Protein AF-N4UZS1-F1 (afdb_monomer)

Structure (mmCIF, N/CA/C/O backbone):
data_AF-N4UZS1-F1
#
_entry.id   AF-N4UZS1-F1
#
loop_
_atom_site.group_PDB
_atom_site.id
_atom_site.type_symbol
_atom_site.label_atom_id
_atom_site.label_alt_id
_atom_site.label_comp_id
_atom_site.label_asym_id
_atom_site.label_entity_id
_atom_site.label_seq_id
_atom_site.pdbx_PDB_ins_code
_atom_site.Cartn_x
_atom_site.Cartn_y
_atom_site.Cartn_z
_atom_site.occupancy
_atom_site.B_iso_or_equiv
_atom_site.auth_seq_id
_atom_site.auth_comp_id
_atom_site.auth_asym_id
_atom_site.auth_atom_id
_atom_site.pdbx_PDB_model_num
ATOM 1 N N . MET A 1 1 ? -5.461 -32.559 -4.040 1.00 47.78 1 MET A N 1
ATOM 2 C CA . MET A 1 1 ? -4.248 -31.899 -3.518 1.00 47.78 1 MET A CA 1
ATOM 3 C C . MET A 1 1 ? -3.772 -30.890 -4.548 1.00 47.78 1 MET A C 1
ATOM 5 O O . MET A 1 1 ? -3.329 -31.310 -5.609 1.00 47.78 1 MET A O 1
ATOM 9 N N . ALA A 1 2 ? -3.902 -29.588 -4.287 1.00 56.50 2 ALA A N 1
ATOM 10 C CA . ALA A 1 2 ? -3.114 -28.607 -5.026 1.00 56.50 2 ALA A CA 1
ATOM 11 C C . ALA A 1 2 ? -1.696 -28.663 -4.437 1.00 56.50 2 ALA A C 1
ATOM 13 O O . ALA A 1 2 ? -1.490 -28.283 -3.291 1.00 56.50 2 ALA A O 1
ATOM 14 N N . LEU A 1 3 ? -0.744 -29.249 -5.169 1.00 80.06 3 LEU A N 1
ATOM 15 C CA . LEU A 1 3 ? 0.647 -29.386 -4.705 1.00 80.06 3 LEU A CA 1
ATOM 16 C C . LEU A 1 3 ? 1.390 -28.040 -4.688 1.00 80.06 3 LEU A C 1
ATOM 18 O O . LEU A 1 3 ? 2.421 -27.909 -4.035 1.00 80.06 3 LEU A O 1
ATOM 22 N N . VAL A 1 4 ? 0.871 -27.041 -5.401 1.00 91.12 4 VAL A N 1
ATOM 23 C CA . VAL A 1 4 ? 1.486 -25.721 -5.538 1.00 91.12 4 VAL A CA 1
ATOM 24 C C . VAL A 1 4 ? 0.779 -24.744 -4.608 1.00 91.12 4 VAL A C 1
ATOM 26 O O . VAL A 1 4 ? -0.390 -24.443 -4.821 1.00 91.12 4 VAL A O 1
ATOM 29 N N . LYS A 1 5 ? 1.498 -24.239 -3.601 1.00 92.56 5 LYS A N 1
ATOM 30 C CA . LYS A 1 5 ? 1.002 -23.193 -2.687 1.00 92.56 5 LYS A CA 1
ATOM 31 C C . LYS A 1 5 ? 1.444 -21.785 -3.090 1.00 92.56 5 LYS A C 1
ATOM 33 O O . LYS A 1 5 ? 0.756 -20.812 -2.806 1.00 92.56 5 LYS A O 1
ATOM 38 N N . ARG A 1 6 ? 2.598 -21.673 -3.754 1.00 95.75 6 ARG A N 1
ATOM 39 C CA . ARG A 1 6 ? 3.229 -20.398 -4.110 1.00 95.75 6 ARG A CA 1
ATOM 40 C C . ARG A 1 6 ? 3.901 -20.481 -5.474 1.00 95.75 6 ARG A C 1
ATOM 42 O O . ARG A 1 6 ? 4.556 -21.475 -5.779 1.00 95.75 6 ARG A O 1
ATOM 49 N N . ILE A 1 7 ? 3.769 -19.414 -6.253 1.00 96.81 7 ILE A N 1
ATOM 50 C CA . ILE A 1 7 ? 4.484 -19.182 -7.506 1.00 96.81 7 ILE A CA 1
ATOM 51 C C . ILE A 1 7 ? 5.223 -17.850 -7.388 1.00 96.81 7 ILE A C 1
ATOM 53 O O . ILE A 1 7 ? 4.605 -16.793 -7.291 1.00 96.81 7 ILE A O 1
ATOM 57 N N . ASP A 1 8 ? 6.553 -17.907 -7.425 1.00 97.12 8 ASP A N 1
ATOM 58 C CA . ASP A 1 8 ? 7.422 -16.736 -7.528 1.00 97.12 8 ASP A CA 1
ATOM 59 C C . ASP A 1 8 ? 7.838 -16.528 -8.994 1.00 97.12 8 ASP A C 1
ATOM 61 O O . ASP A 1 8 ? 8.765 -17.173 -9.488 1.00 97.12 8 ASP A O 1
ATOM 65 N N . LEU A 1 9 ? 7.167 -15.616 -9.701 1.00 97.12 9 LEU A N 1
ATOM 66 C CA . LEU A 1 9 ? 7.517 -15.247 -11.071 1.00 97.12 9 LEU A CA 1
ATOM 67 C C . LEU A 1 9 ? 8.595 -14.156 -11.067 1.00 97.12 9 LEU A C 1
ATOM 69 O O . LEU A 1 9 ? 8.313 -12.983 -10.816 1.00 97.12 9 LEU A O 1
ATOM 73 N N . ARG A 1 10 ? 9.832 -14.537 -11.395 1.00 96.12 10 ARG A N 1
ATOM 74 C CA . ARG A 1 10 ? 10.926 -13.592 -11.663 1.00 96.12 10 ARG A CA 1
ATOM 75 C C . ARG A 1 10 ? 10.962 -13.261 -13.151 1.00 96.12 10 ARG A C 1
ATOM 77 O O . ARG A 1 10 ? 11.057 -14.168 -13.974 1.00 96.12 10 ARG A O 1
ATOM 84 N N . ILE A 1 11 ? 10.890 -11.978 -13.490 1.00 97.06 11 ILE A N 1
ATOM 85 C CA . ILE A 1 11 ? 10.894 -11.510 -14.881 1.00 97.06 11 ILE A CA 1
ATOM 86 C C . ILE A 1 11 ? 12.189 -10.733 -15.100 1.00 97.06 11 ILE A C 1
ATOM 88 O O . ILE A 1 11 ? 12.343 -9.637 -14.571 1.00 97.06 11 ILE A O 1
ATOM 92 N N . ALA A 1 12 ? 13.119 -11.320 -15.854 1.00 96.75 12 ALA A N 1
ATOM 93 C CA . ALA A 1 12 ? 14.402 -10.699 -16.162 1.00 96.75 12 ALA A CA 1
ATOM 94 C C . ALA A 1 12 ? 14.214 -9.585 -17.202 1.00 96.75 12 ALA A C 1
ATOM 96 O O . ALA A 1 12 ? 13.933 -9.856 -18.372 1.00 96.75 12 ALA A O 1
ATOM 97 N N . LEU A 1 13 ? 14.335 -8.337 -16.758 1.00 96.94 13 LEU A N 1
ATOM 98 C CA . LEU A 1 13 ? 14.306 -7.157 -17.617 1.00 96.94 13 LEU A CA 1
ATOM 99 C C . LEU A 1 13 ? 15.680 -6.912 -18.251 1.00 96.94 13 LEU A C 1
ATOM 101 O O . LEU A 1 13 ? 16.668 -7.554 -17.896 1.00 96.94 13 LEU A O 1
ATOM 105 N N . ARG A 1 14 ? 15.742 -5.988 -19.216 1.00 96.75 14 ARG A N 1
ATOM 106 C CA . ARG A 1 14 ? 16.978 -5.660 -19.931 1.00 96.75 14 ARG A CA 1
ATOM 107 C C . ARG A 1 14 ? 18.076 -5.197 -18.971 1.00 96.75 14 ARG A C 1
ATOM 109 O O . ARG A 1 14 ? 17.866 -4.298 -18.154 1.00 96.75 14 ARG A O 1
ATOM 116 N N . GLU A 1 15 ? 19.250 -5.799 -19.112 1.00 95.56 15 GLU A N 1
ATOM 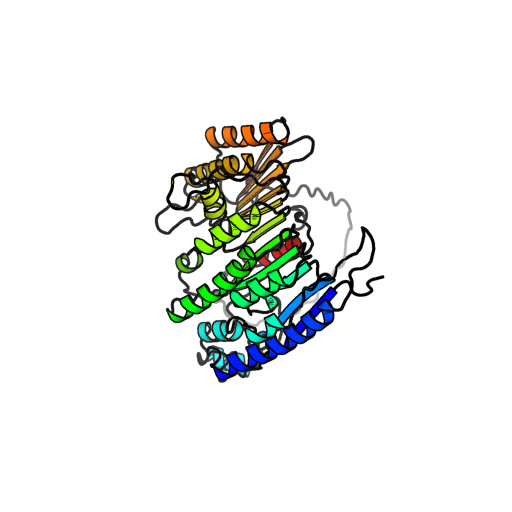117 C CA . GLU A 1 15 ? 20.475 -5.380 -18.430 1.00 95.56 15 GLU A CA 1
ATOM 118 C C . GLU A 1 15 ? 20.992 -4.055 -18.991 1.00 95.56 15 GLU A C 1
ATOM 120 O O . GLU A 1 15 ? 20.722 -3.695 -20.140 1.00 95.56 15 GLU A O 1
ATOM 125 N N . TYR A 1 16 ? 21.742 -3.336 -18.170 1.00 92.50 16 TYR A N 1
ATOM 126 C CA . TYR A 1 16 ? 22.382 -2.080 -18.522 1.00 92.50 16 TYR A CA 1
ATOM 127 C C . TYR A 1 16 ? 23.760 -1.953 -17.883 1.00 92.50 16 TYR A C 1
ATOM 129 O O . TYR A 1 16 ? 24.022 -2.530 -16.824 1.00 92.50 16 TYR A O 1
ATOM 137 N N . ASP A 1 17 ? 24.639 -1.209 -18.549 1.00 89.25 17 ASP A N 1
ATOM 138 C CA . ASP A 1 17 ? 26.003 -0.951 -18.092 1.00 89.25 17 ASP A CA 1
ATOM 139 C C . ASP A 1 17 ? 26.151 0.473 -17.531 1.00 89.25 17 ASP A C 1
ATOM 141 O O . ASP A 1 17 ? 25.222 1.289 -17.547 1.00 89.25 17 ASP A O 1
ATOM 145 N N . CYS A 1 18 ? 27.352 0.801 -17.050 1.00 85.25 18 CYS A N 1
ATOM 146 C CA . CYS A 1 18 ? 27.610 2.104 -16.446 1.00 85.25 18 CYS A CA 1
ATOM 147 C C . CYS A 1 18 ? 27.510 3.290 -17.425 1.00 85.25 18 CYS A C 1
ATOM 149 O O . CYS A 1 18 ? 27.497 4.429 -16.970 1.00 85.25 18 CYS A O 1
ATOM 151 N N . LYS A 1 19 ? 27.424 3.069 -18.746 1.00 87.94 19 LYS A N 1
ATOM 152 C CA . LYS A 1 19 ? 27.310 4.158 -19.738 1.00 87.94 19 LYS A CA 1
ATOM 153 C C . LYS A 1 19 ? 25.902 4.743 -19.806 1.00 87.94 19 LYS A C 1
ATOM 155 O O . LYS A 1 19 ? 25.717 5.843 -20.326 1.00 87.94 19 LYS A O 1
ATOM 160 N N . GLU A 1 20 ? 24.916 3.986 -19.337 1.00 90.88 20 GLU A N 1
ATOM 161 C CA . GLU A 1 20 ? 23.506 4.377 -19.306 1.00 90.88 20 GLU A CA 1
ATOM 162 C C . GLU A 1 20 ? 22.863 4.188 -17.923 1.00 90.88 20 GLU A C 1
ATOM 164 O O . GLU A 1 20 ? 21.660 4.399 -17.773 1.00 90.88 20 GLU A O 1
ATOM 169 N N . CYS A 1 21 ? 23.650 3.809 -16.910 1.00 88.81 21 CYS A N 1
ATOM 170 C CA . CYS A 1 21 ? 23.161 3.547 -15.559 1.00 88.81 21 CYS A CA 1
ATOM 171 C C . CYS A 1 21 ? 22.611 4.778 -14.838 1.00 88.81 21 CYS A C 1
ATOM 173 O O . CYS A 1 21 ? 21.919 4.592 -13.848 1.00 88.81 21 CYS A O 1
ATOM 175 N N . ASP A 1 22 ? 22.890 5.992 -15.323 1.00 87.44 22 ASP A N 1
ATOM 176 C CA . ASP A 1 22 ? 22.340 7.260 -14.837 1.00 87.44 22 ASP A CA 1
ATOM 177 C C . ASP A 1 22 ? 21.372 7.919 -15.823 1.00 87.44 22 ASP A C 1
ATOM 179 O O . ASP A 1 22 ? 21.090 9.116 -15.749 1.00 87.44 22 ASP A O 1
ATOM 183 N N . ARG A 1 23 ? 20.865 7.154 -16.786 1.00 90.12 23 ARG A N 1
ATOM 184 C CA . ARG A 1 23 ? 19.932 7.656 -17.789 1.00 90.12 23 ARG A CA 1
ATOM 185 C C . ARG A 1 23 ? 18.611 6.939 -17.654 1.00 90.12 23 ARG A C 1
ATOM 187 O O . ARG A 1 23 ? 18.562 5.718 -17.514 1.00 90.12 23 ARG A O 1
ATOM 194 N N . LYS A 1 24 ? 17.524 7.697 -17.791 1.00 91.25 24 LYS A N 1
ATOM 195 C CA . LYS A 1 24 ? 16.187 7.123 -17.945 1.00 91.25 24 LYS A CA 1
ATOM 196 C C . LYS A 1 24 ? 16.192 6.076 -19.064 1.00 91.25 24 LYS A C 1
ATOM 198 O O . LYS A 1 24 ? 16.886 6.242 -20.068 1.00 91.25 24 LYS A O 1
ATOM 203 N N . GLU A 1 25 ? 15.412 5.012 -18.883 1.00 94.75 25 GLU A N 1
ATOM 204 C CA . GLU A 1 25 ? 15.200 4.011 -19.929 1.00 94.75 25 GLU A CA 1
ATOM 205 C C . GLU A 1 25 ? 14.782 4.696 -21.238 1.00 94.75 25 GLU A C 1
ATOM 207 O O . GLU A 1 25 ? 13.828 5.477 -21.277 1.00 94.75 25 GLU A O 1
ATOM 212 N N . ASP A 1 26 ? 15.505 4.407 -22.317 1.00 95.12 26 ASP A N 1
ATOM 213 C CA . ASP A 1 26 ? 15.127 4.888 -23.639 1.00 95.12 26 ASP A CA 1
ATOM 214 C C . ASP A 1 26 ? 13.847 4.174 -24.142 1.00 95.12 26 ASP A C 1
ATOM 216 O O . ASP A 1 26 ? 13.494 3.090 -23.656 1.00 95.12 26 ASP A O 1
ATOM 220 N N . PRO A 1 27 ? 13.140 4.727 -25.147 1.00 96.69 27 PRO A N 1
ATOM 221 C CA . PRO A 1 27 ? 11.911 4.124 -25.665 1.00 96.69 27 PRO A CA 1
ATOM 222 C C . PRO A 1 27 ? 12.056 2.679 -26.168 1.00 96.69 27 PRO A C 1
ATOM 224 O O . PRO A 1 27 ? 11.101 1.903 -26.080 1.00 96.69 27 PRO A O 1
ATOM 227 N N . ALA A 1 28 ? 13.223 2.292 -26.694 1.00 97.25 28 ALA A N 1
ATOM 228 C CA . ALA A 1 28 ? 13.458 0.929 -27.162 1.00 97.25 28 ALA A CA 1
ATOM 229 C C . ALA A 1 28 ? 13.588 -0.043 -25.980 1.00 97.25 28 ALA A C 1
ATOM 231 O O . ALA A 1 28 ? 13.037 -1.144 -26.027 1.00 97.25 28 ALA A O 1
ATOM 232 N N . THR A 1 29 ? 14.251 0.378 -24.904 1.00 97.00 29 THR A N 1
ATOM 233 C CA . THR A 1 29 ? 14.364 -0.361 -23.644 1.00 97.00 29 THR A CA 1
ATOM 234 C C . THR A 1 29 ? 13.008 -0.505 -22.955 1.00 97.00 29 THR A C 1
ATOM 236 O O . THR A 1 29 ? 12.649 -1.622 -22.584 1.00 97.00 29 THR A O 1
ATOM 239 N N . ILE A 1 30 ? 12.202 0.561 -22.888 1.00 97.12 30 ILE A N 1
ATOM 240 C CA . ILE A 1 30 ? 10.828 0.503 -22.353 1.00 97.12 30 ILE A CA 1
ATOM 241 C C . ILE A 1 30 ? 9.987 -0.505 -23.143 1.00 97.12 30 ILE A C 1
ATOM 243 O O . ILE A 1 30 ? 9.369 -1.400 -22.564 1.00 97.12 30 ILE A O 1
ATOM 247 N N . LYS A 1 31 ? 9.995 -0.404 -24.480 1.00 97.69 31 LYS A N 1
ATOM 248 C CA . LYS A 1 31 ? 9.254 -1.321 -25.357 1.00 97.69 31 LYS A CA 1
ATOM 249 C C . LYS A 1 31 ? 9.693 -2.773 -25.162 1.00 97.69 31 LYS A C 1
ATOM 251 O O . LYS A 1 31 ? 8.850 -3.663 -25.098 1.00 97.69 31 LYS A O 1
ATOM 256 N N . TYR A 1 32 ? 10.998 -3.016 -25.059 1.00 97.94 32 TYR A N 1
ATOM 257 C CA . TYR A 1 32 ? 11.550 -4.350 -24.839 1.00 97.94 32 TYR A CA 1
ATOM 258 C C . TYR A 1 32 ? 11.135 -4.930 -23.478 1.00 97.94 32 TYR A C 1
ATOM 260 O O . TYR A 1 32 ? 10.652 -6.061 -23.415 1.00 97.94 32 TYR A O 1
ATOM 268 N N . ASN A 1 33 ? 11.252 -4.144 -22.404 1.00 97.88 33 ASN A N 1
ATOM 269 C CA . ASN A 1 33 ? 10.858 -4.553 -21.056 1.00 97.88 33 ASN A CA 1
ATOM 270 C C . ASN A 1 33 ? 9.355 -4.867 -20.980 1.00 97.88 33 ASN A C 1
ATOM 272 O O . ASN A 1 33 ? 8.977 -5.915 -20.454 1.00 97.88 33 ASN A O 1
ATOM 276 N N . ASN A 1 34 ? 8.506 -4.028 -21.582 1.00 98.19 34 ASN A N 1
ATOM 277 C CA . ASN A 1 34 ? 7.064 -4.272 -21.667 1.00 98.19 34 ASN A CA 1
ATOM 278 C C . ASN A 1 34 ? 6.728 -5.527 -22.485 1.00 98.19 34 ASN A C 1
ATOM 280 O O . ASN A 1 34 ? 5.844 -6.285 -22.091 1.00 98.19 34 ASN A O 1
ATOM 284 N N . ALA A 1 35 ? 7.454 -5.811 -23.570 1.00 98.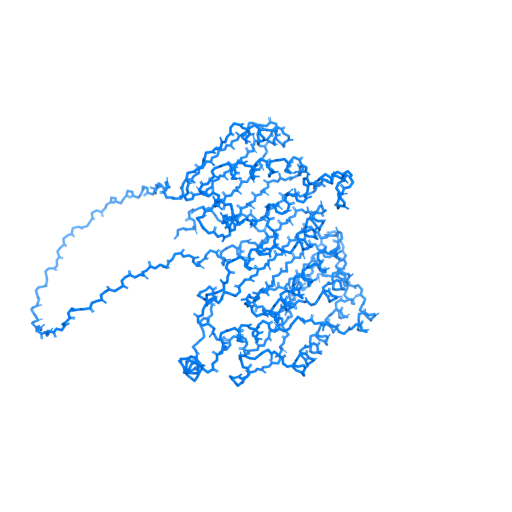00 35 ALA A N 1
ATOM 285 C CA . ALA A 1 35 ? 7.250 -7.030 -24.354 1.00 98.00 35 ALA A CA 1
ATOM 286 C C . ALA A 1 35 ? 7.612 -8.301 -23.561 1.00 98.00 35 ALA A C 1
ATOM 288 O O . ALA A 1 35 ? 6.859 -9.279 -23.579 1.00 98.00 35 ALA A O 1
ATOM 289 N N . ILE A 1 36 ? 8.730 -8.291 -22.820 1.00 98.12 36 ILE A N 1
ATOM 290 C CA . ILE A 1 36 ? 9.105 -9.402 -21.929 1.00 98.12 36 ILE A CA 1
ATOM 291 C C . ILE A 1 36 ? 8.054 -9.590 -20.838 1.00 98.12 36 ILE A C 1
ATOM 293 O O . ILE A 1 36 ? 7.588 -10.712 -20.619 1.00 98.12 36 ILE A O 1
ATOM 297 N N . PHE A 1 37 ? 7.669 -8.499 -20.175 1.00 98.06 37 PHE A N 1
ATOM 298 C CA . PHE A 1 37 ? 6.673 -8.521 -19.114 1.00 98.06 37 PHE A CA 1
ATOM 299 C C . PHE A 1 37 ? 5.333 -9.069 -19.620 1.00 98.06 37 PHE A C 1
ATOM 301 O O . PHE A 1 37 ? 4.793 -10.011 -19.040 1.00 98.06 37 PHE A O 1
ATOM 308 N N . THR A 1 38 ? 4.855 -8.563 -20.761 1.00 98.06 38 THR A N 1
ATOM 309 C CA . THR A 1 38 ? 3.634 -9.024 -21.435 1.00 98.06 38 THR A CA 1
ATOM 310 C C . THR A 1 38 ? 3.693 -10.513 -21.732 1.00 98.06 38 THR A C 1
ATOM 312 O O . THR A 1 38 ? 2.770 -11.243 -21.369 1.00 98.06 38 THR A O 1
ATOM 315 N N . LYS A 1 39 ? 4.777 -10.994 -22.352 1.00 98.00 39 LYS A N 1
ATOM 316 C CA . LYS A 1 39 ? 4.929 -12.410 -22.704 1.00 98.00 39 LYS A CA 1
ATOM 317 C C . LYS A 1 39 ? 4.906 -13.305 -21.463 1.00 98.00 39 LYS A C 1
ATOM 319 O O . LYS A 1 39 ? 4.192 -14.310 -21.457 1.00 98.00 39 LYS A O 1
ATOM 324 N N . ALA A 1 40 ? 5.661 -12.946 -20.424 1.00 98.06 40 ALA A N 1
ATOM 325 C CA . ALA A 1 40 ? 5.745 -13.717 -19.185 1.00 98.06 40 ALA A CA 1
ATOM 326 C C . ALA A 1 40 ? 4.389 -13.781 -18.465 1.00 98.06 40 ALA A C 1
ATOM 328 O O . ALA A 1 40 ? 3.902 -14.870 -18.155 1.00 98.06 40 ALA A O 1
ATOM 329 N N . MET A 1 41 ? 3.750 -12.625 -18.268 1.00 98.00 41 MET A N 1
ATOM 330 C CA . MET A 1 41 ? 2.457 -12.526 -17.594 1.00 98.00 41 MET A CA 1
ATOM 331 C C . MET A 1 41 ? 1.343 -13.222 -18.368 1.00 98.00 41 MET A C 1
ATOM 333 O O . MET A 1 41 ? 0.583 -13.981 -17.777 1.00 98.00 41 MET A O 1
ATOM 337 N N . THR A 1 42 ? 1.272 -13.031 -19.686 1.00 97.88 42 THR A N 1
ATOM 338 C CA . THR A 1 42 ? 0.254 -13.679 -20.528 1.00 97.88 42 THR A CA 1
ATOM 339 C C . THR A 1 42 ? 0.382 -15.196 -20.463 1.00 97.88 42 THR A C 1
ATOM 341 O O . THR A 1 42 ? -0.600 -15.879 -20.188 1.00 97.88 42 THR A O 1
ATOM 344 N N . THR A 1 43 ? 1.602 -15.721 -20.623 1.00 98.00 43 THR A N 1
ATOM 345 C CA . THR A 1 43 ? 1.862 -17.168 -20.554 1.00 98.00 43 THR A CA 1
ATOM 346 C C . THR A 1 43 ? 1.446 -17.737 -19.197 1.00 98.00 43 THR A C 1
ATOM 348 O O . THR A 1 43 ? 0.764 -18.764 -19.135 1.00 98.00 43 THR A O 1
ATOM 351 N N . LEU A 1 44 ? 1.816 -17.064 -18.100 1.00 98.06 44 LEU A N 1
ATOM 352 C CA . LEU A 1 44 ? 1.467 -17.512 -16.755 1.00 98.06 44 LEU A CA 1
ATOM 353 C C . LEU A 1 44 ? -0.046 -17.463 -16.516 1.00 98.06 44 LEU A C 1
ATOM 355 O O . LEU A 1 44 ? -0.624 -18.460 -16.091 1.00 98.06 44 LEU A O 1
ATOM 359 N N . LEU A 1 45 ? -0.695 -16.331 -16.794 1.00 97.81 45 LEU A N 1
ATOM 360 C CA . LEU A 1 45 ? -2.126 -16.149 -16.541 1.00 97.81 45 LEU A CA 1
ATOM 361 C C . LEU A 1 45 ? -2.971 -17.104 -17.393 1.00 97.81 45 LEU A C 1
ATOM 363 O O . LEU A 1 45 ? -3.894 -17.719 -16.865 1.00 97.81 45 LEU A O 1
ATOM 367 N N . GLN A 1 46 ? -2.621 -17.313 -18.667 1.00 97.44 46 GLN A N 1
ATOM 368 C CA . GLN A 1 46 ? -3.280 -18.309 -19.518 1.00 97.44 46 GLN A CA 1
ATOM 369 C C . GLN A 1 46 ? -3.113 -19.724 -18.956 1.00 97.44 46 GLN A C 1
ATOM 371 O O . GLN A 1 46 ? -4.088 -20.471 -18.893 1.00 97.44 46 GLN A O 1
ATOM 376 N N . THR A 1 47 ? -1.918 -20.078 -18.478 1.00 97.19 47 THR A N 1
ATOM 377 C CA . THR A 1 47 ? -1.675 -21.389 -17.856 1.00 97.19 47 THR A CA 1
ATOM 378 C C . THR A 1 47 ? -2.520 -21.569 -16.594 1.00 97.19 47 THR A C 1
ATOM 380 O O . THR A 1 47 ? -3.242 -22.557 -16.471 1.00 97.19 47 THR A O 1
ATOM 383 N N . LEU A 1 48 ? -2.493 -20.597 -15.678 1.00 96.25 48 LEU A N 1
ATOM 384 C CA . LEU A 1 48 ? -3.241 -20.656 -14.420 1.00 96.25 48 LEU A CA 1
ATOM 385 C C . LEU A 1 48 ? -4.760 -20.595 -14.630 1.00 96.25 48 LEU A C 1
ATOM 387 O O . LEU A 1 48 ? -5.503 -21.157 -13.829 1.00 96.25 48 LEU A O 1
ATOM 391 N N . SER A 1 49 ? -5.237 -19.968 -15.709 1.00 96.12 49 SER A N 1
ATOM 392 C CA . SER A 1 49 ? -6.668 -19.937 -16.045 1.00 96.12 49 SER A CA 1
ATOM 393 C C . SER A 1 49 ? -7.246 -21.322 -16.364 1.00 96.12 49 SER A C 1
ATOM 395 O O . SER A 1 49 ? -8.436 -21.559 -16.175 1.00 96.12 49 SER A O 1
ATOM 397 N N . GLN A 1 50 ? -6.404 -22.262 -16.807 1.00 95.25 50 GLN A N 1
ATOM 398 C CA . GLN A 1 50 ? -6.809 -23.640 -17.102 1.00 95.25 50 GLN A CA 1
ATOM 399 C C . GLN A 1 50 ? -6.871 -24.511 -15.842 1.00 95.25 50 GLN A C 1
ATOM 401 O O . GLN A 1 50 ? -7.417 -25.618 -15.870 1.00 95.25 50 GLN A O 1
ATOM 406 N N . TRP A 1 51 ? -6.295 -24.041 -14.734 1.00 93.25 51 TRP A N 1
ATOM 407 C CA . TRP A 1 51 ? -6.255 -24.797 -13.494 1.00 93.25 51 TRP A CA 1
ATOM 408 C C . TRP A 1 51 ? -7.603 -24.689 -12.788 1.00 93.25 51 TRP A C 1
ATOM 410 O O . TRP A 1 51 ? -8.204 -23.619 -12.680 1.00 93.25 51 TRP A O 1
ATOM 420 N N . LYS A 1 52 ? -8.089 -25.823 -12.284 1.00 89.19 52 LYS A N 1
ATOM 421 C CA . LYS A 1 52 ? -9.313 -25.862 -11.486 1.00 89.19 52 LYS A CA 1
ATOM 422 C C . LYS A 1 52 ? -8.952 -25.675 -10.014 1.00 89.19 52 LYS A C 1
ATOM 424 O O . LYS A 1 52 ? -8.015 -26.330 -9.551 1.00 89.19 52 LYS A O 1
ATOM 429 N N . PRO A 1 53 ? -9.694 -24.843 -9.264 1.00 84.56 53 PRO A N 1
ATOM 430 C CA . PRO A 1 53 ? -9.612 -24.854 -7.813 1.00 84.56 53 PRO A CA 1
ATOM 431 C C . PRO A 1 53 ? -9.806 -26.275 -7.285 1.00 84.56 53 PRO A C 1
ATOM 433 O O . PRO A 1 53 ? -10.581 -27.047 -7.859 1.00 84.56 53 PRO A O 1
ATOM 436 N N . ALA A 1 54 ? -9.125 -26.626 -6.194 1.00 79.62 54 ALA A N 1
ATOM 437 C CA . ALA A 1 54 ? -9.444 -27.869 -5.506 1.00 79.62 54 ALA A CA 1
ATOM 438 C C . ALA A 1 54 ? -10.939 -27.868 -5.120 1.00 79.62 54 ALA A C 1
ATOM 440 O O . ALA A 1 54 ? -11.512 -26.825 -4.816 1.00 79.62 54 ALA A O 1
ATOM 441 N N . SER A 1 55 ? -11.601 -29.020 -5.189 1.00 73.25 55 SER A N 1
ATOM 442 C CA . SER A 1 55 ? -13.005 -29.138 -4.789 1.00 73.25 55 SER A CA 1
ATOM 443 C C . SER A 1 55 ? -13.114 -29.254 -3.268 1.00 73.25 55 SER A C 1
ATOM 445 O O . SER A 1 55 ? -12.441 -30.104 -2.684 1.00 73.25 55 SER A O 1
ATOM 447 N N . GLY A 1 56 ? -13.985 -28.451 -2.651 1.00 67.25 56 GLY A N 1
ATOM 448 C CA . GLY A 1 56 ? -14.267 -28.458 -1.210 1.00 67.25 56 GLY A CA 1
ATOM 449 C C . GLY A 1 56 ? -14.115 -27.082 -0.552 1.00 67.25 56 GLY A C 1
ATOM 450 O O . GLY A 1 56 ? -13.516 -26.174 -1.121 1.00 67.25 56 GLY A O 1
ATOM 451 N N . GLU A 1 57 ? -14.653 -26.941 0.661 1.00 52.50 57 GLU A N 1
ATOM 452 C CA . GLU A 1 57 ? -14.625 -25.698 1.456 1.00 52.50 57 GLU A CA 1
ATOM 453 C C . GLU A 1 57 ? -13.211 -25.290 1.915 1.00 52.50 57 GLU A C 1
ATOM 455 O O . GLU A 1 57 ? -12.988 -24.134 2.256 1.00 52.50 57 GLU A O 1
ATOM 460 N N . ALA A 1 58 ? -12.238 -26.208 1.858 1.00 54.72 58 ALA A N 1
ATOM 461 C CA . ALA A 1 58 ? -10.846 -26.002 2.272 1.00 54.72 58 ALA A CA 1
ATOM 462 C C . ALA A 1 58 ? -9.857 -25.914 1.091 1.00 54.72 58 ALA A C 1
ATOM 464 O O . ALA A 1 58 ? -8.688 -26.278 1.218 1.00 54.72 58 ALA A O 1
ATOM 465 N N . ALA A 1 59 ? -10.318 -25.505 -0.093 1.00 65.94 59 ALA A N 1
ATOM 466 C CA . ALA A 1 59 ? -9.458 -25.383 -1.264 1.00 65.94 59 ALA A CA 1
ATOM 467 C C . ALA A 1 59 ? -8.480 -24.205 -1.118 1.00 65.94 59 ALA A C 1
ATOM 469 O O . ALA A 1 59 ? -8.770 -23.101 -1.582 1.00 65.94 59 ALA A O 1
ATOM 470 N N . GLU A 1 60 ? -7.331 -24.461 -0.482 1.00 83.75 60 GLU A N 1
ATOM 471 C CA . GLU A 1 60 ? -6.185 -23.548 -0.439 1.00 83.75 60 GLU A CA 1
ATOM 472 C C . GLU A 1 60 ? -5.883 -23.048 -1.862 1.00 83.75 60 GLU A C 1
ATOM 474 O O . GLU A 1 60 ? -5.722 -23.842 -2.796 1.00 83.75 60 GLU A O 1
ATOM 479 N N . GLY A 1 61 ? -5.878 -21.727 -2.039 1.00 91.75 61 GLY A N 1
ATOM 480 C CA . GLY A 1 61 ? -5.480 -21.104 -3.294 1.00 91.75 61 GLY A CA 1
ATOM 481 C C . GLY A 1 61 ? -3.971 -20.907 -3.395 1.00 91.75 61 GLY A C 1
ATOM 482 O O . GLY A 1 61 ? -3.202 -21.321 -2.529 1.00 91.75 61 GLY A O 1
ATOM 483 N N . ILE A 1 62 ? -3.552 -20.286 -4.492 1.00 95.38 62 ILE A N 1
ATOM 484 C CA . ILE A 1 62 ? -2.148 -20.044 -4.816 1.00 95.38 62 ILE A CA 1
ATOM 485 C C . ILE A 1 62 ? -1.788 -18.601 -4.480 1.00 95.38 62 ILE A C 1
ATOM 487 O O . ILE A 1 62 ? -2.494 -17.662 -4.859 1.00 95.38 62 ILE A O 1
ATOM 491 N N . GLU A 1 63 ? -0.638 -18.434 -3.837 1.00 97.06 63 GLU A N 1
ATOM 492 C CA . GLU A 1 63 ? 0.046 -17.154 -3.727 1.00 97.06 63 GLU A CA 1
ATOM 493 C C . GLU A 1 63 ? 0.883 -16.886 -4.985 1.00 97.06 63 GLU A C 1
ATOM 495 O O . GLU A 1 63 ? 1.807 -17.638 -5.305 1.00 97.06 63 GLU A O 1
ATOM 500 N N . LEU A 1 64 ? 0.580 -15.802 -5.696 1.00 97.88 64 LEU A N 1
ATOM 501 C CA . LEU A 1 64 ? 1.337 -15.330 -6.850 1.00 97.88 64 LEU A CA 1
ATOM 502 C C . LEU A 1 64 ? 2.184 -14.114 -6.465 1.00 97.88 64 LEU A C 1
ATOM 504 O O . LEU A 1 64 ? 1.648 -13.049 -6.165 1.00 97.88 64 LEU A O 1
ATOM 508 N N . ARG A 1 65 ? 3.511 -14.252 -6.542 1.00 97.69 65 ARG A N 1
ATOM 509 C CA . ARG A 1 65 ? 4.465 -13.150 -6.358 1.00 97.69 65 ARG A CA 1
ATOM 510 C C . ARG A 1 65 ? 5.112 -12.791 -7.686 1.00 97.69 65 ARG A C 1
ATOM 512 O O . ARG A 1 65 ? 5.661 -13.672 -8.347 1.00 97.69 65 ARG A O 1
ATOM 519 N N . ILE A 1 66 ? 5.109 -11.515 -8.060 1.00 96.62 66 ILE A N 1
ATOM 520 C CA . ILE A 1 66 ? 5.795 -11.036 -9.267 1.00 96.62 66 ILE A CA 1
ATOM 521 C C . ILE A 1 66 ? 6.997 -10.181 -8.867 1.00 96.62 66 ILE A C 1
ATOM 523 O O . ILE A 1 66 ? 6.890 -9.273 -8.044 1.00 96.62 66 ILE A O 1
ATOM 527 N N . LYS A 1 67 ? 8.155 -10.487 -9.459 1.00 95.12 67 LYS A N 1
ATOM 528 C CA . LYS A 1 67 ? 9.433 -9.802 -9.233 1.00 95.12 67 LYS A CA 1
ATOM 529 C C . LYS A 1 67 ? 10.090 -9.466 -10.577 1.00 95.12 67 LYS A C 1
ATOM 531 O O . LYS A 1 67 ? 10.982 -10.196 -11.019 1.00 95.12 67 LYS A O 1
ATOM 536 N N . PRO A 1 68 ? 9.608 -8.432 -11.284 1.00 95.44 68 PRO A N 1
ATOM 537 C CA . PRO A 1 68 ? 10.289 -7.932 -12.469 1.00 95.44 68 PRO A CA 1
ATOM 538 C C . PRO A 1 68 ? 11.531 -7.142 -12.057 1.00 95.44 68 PRO A C 1
ATOM 540 O O . PRO A 1 68 ? 11.419 -6.208 -11.280 1.00 95.44 68 PRO A O 1
ATOM 543 N N . MET A 1 69 ? 12.707 -7.523 -12.545 1.00 93.12 69 MET A N 1
ATOM 544 C CA . MET A 1 69 ? 13.964 -6.866 -12.175 1.00 93.12 69 MET A CA 1
ATOM 545 C C . MET A 1 69 ? 15.004 -7.016 -13.280 1.00 93.12 69 MET A C 1
ATOM 547 O O . MET A 1 69 ? 15.034 -8.033 -13.979 1.00 93.12 69 MET A O 1
ATOM 551 N N . SER A 1 70 ? 15.868 -6.019 -13.428 1.00 93.31 70 SER A N 1
ATOM 552 C CA . SER A 1 70 ? 17.111 -6.156 -14.179 1.00 93.31 70 SER A CA 1
ATOM 553 C C . SER A 1 70 ? 18.187 -6.732 -13.260 1.00 93.31 70 SER A C 1
ATOM 555 O O . SER A 1 70 ? 18.255 -6.387 -12.081 1.00 93.31 70 SER A O 1
ATOM 557 N N . SER A 1 71 ? 19.061 -7.603 -13.769 1.00 90.50 71 SER A N 1
ATOM 558 C CA . SER A 1 71 ? 20.215 -8.066 -12.980 1.00 90.50 71 SER A CA 1
ATOM 559 C C . SER A 1 71 ? 21.128 -6.887 -12.597 1.00 90.50 71 SER A C 1
ATOM 561 O O . SER A 1 71 ? 21.688 -6.873 -11.496 1.00 90.50 71 SER A O 1
ATOM 563 N N . SER A 1 72 ? 21.187 -5.869 -13.464 1.00 89.88 72 SER A N 1
ATOM 564 C CA . SER A 1 72 ? 21.910 -4.615 -13.270 1.00 89.88 72 SER A CA 1
ATOM 565 C C . SER A 1 72 ? 21.383 -3.778 -12.105 1.00 89.88 72 SER A C 1
ATOM 567 O O . SER A 1 72 ? 22.192 -3.082 -11.499 1.00 89.88 72 SER A O 1
ATOM 569 N N . ASP A 1 73 ? 20.098 -3.875 -11.730 1.00 86.81 73 ASP A N 1
ATOM 570 C CA . ASP A 1 73 ? 19.527 -3.089 -10.616 1.00 86.81 73 ASP A CA 1
ATOM 571 C C . ASP A 1 73 ? 20.301 -3.351 -9.308 1.00 86.81 73 ASP A C 1
ATOM 573 O O . ASP A 1 73 ? 20.564 -2.442 -8.535 1.00 86.81 73 ASP A O 1
ATOM 577 N N . SER A 1 74 ? 20.744 -4.598 -9.100 1.00 79.75 74 SER A N 1
ATOM 578 C CA . SER A 1 74 ? 21.531 -5.013 -7.924 1.00 79.75 74 SER A CA 1
ATOM 579 C C . SER A 1 74 ? 23.046 -4.802 -8.045 1.00 79.75 74 SER A C 1
ATOM 581 O O . SER A 1 74 ? 23.776 -5.047 -7.090 1.00 79.75 74 SER A O 1
ATOM 583 N N . GLN A 1 75 ? 23.539 -4.434 -9.231 1.00 76.06 75 GLN A N 1
ATOM 584 C CA . GLN A 1 75 ? 24.973 -4.228 -9.495 1.00 76.06 75 GLN A CA 1
ATOM 585 C C . GLN A 1 75 ? 25.395 -2.765 -9.332 1.00 76.06 75 GLN A C 1
ATOM 587 O O . GLN A 1 75 ? 26.586 -2.474 -9.235 1.00 76.06 75 GLN A O 1
ATOM 592 N N . HIS A 1 76 ? 24.422 -1.859 -9.326 1.00 69.06 76 HIS A N 1
ATOM 593 C CA . HIS A 1 76 ? 24.617 -0.425 -9.201 1.00 69.06 76 HIS A CA 1
ATOM 594 C C . HIS A 1 76 ? 24.134 -0.029 -7.805 1.00 69.06 76 HIS A C 1
ATOM 596 O O . HIS A 1 76 ? 23.008 0.421 -7.627 1.00 69.06 76 HIS A O 1
ATOM 602 N N . GLU A 1 77 ? 24.954 -0.307 -6.791 1.00 60.50 77 GLU A N 1
ATOM 603 C CA . GLU A 1 77 ? 24.657 0.092 -5.417 1.00 60.50 77 GLU A CA 1
ATOM 604 C C . GLU A 1 77 ? 24.778 1.620 -5.319 1.00 60.50 77 GLU A C 1
ATOM 606 O O . GLU A 1 77 ? 25.799 2.205 -5.696 1.00 60.50 77 GLU A O 1
ATOM 611 N N . TYR A 1 78 ? 23.700 2.278 -4.889 1.00 61.78 78 TYR A N 1
ATOM 612 C CA . TYR A 1 78 ? 23.649 3.731 -4.783 1.00 61.78 78 TYR A CA 1
ATOM 613 C C . TYR A 1 78 ? 23.986 4.136 -3.347 1.00 61.78 78 TYR A C 1
ATOM 615 O O . TYR A 1 78 ? 23.206 3.827 -2.446 1.00 61.78 78 TYR A O 1
ATOM 623 N N . PRO A 1 79 ? 25.107 4.845 -3.114 1.00 48.91 79 PRO A N 1
ATOM 624 C CA . PRO A 1 79 ? 25.637 5.102 -1.771 1.00 48.91 79 PRO A CA 1
ATOM 625 C C . PRO A 1 79 ? 24.737 5.966 -0.870 1.00 48.91 79 PRO A C 1
ATOM 627 O O . PRO A 1 79 ? 25.087 6.222 0.273 1.00 48.91 79 PRO A O 1
ATOM 630 N N . SER A 1 80 ? 23.582 6.429 -1.354 1.00 49.75 80 SER A N 1
ATOM 631 C CA . SER A 1 80 ? 22.671 7.297 -0.606 1.00 49.75 80 SER A CA 1
ATOM 632 C C . SER A 1 80 ? 21.541 6.566 0.126 1.00 49.75 80 SER A C 1
ATOM 634 O O . SER A 1 80 ? 20.666 7.245 0.659 1.00 49.75 80 SER A O 1
ATOM 636 N N . ASN A 1 81 ? 21.503 5.225 0.152 1.00 47.75 81 ASN A N 1
ATOM 637 C CA . ASN A 1 81 ? 20.482 4.510 0.925 1.00 47.75 81 ASN A CA 1
ATOM 638 C C . ASN A 1 81 ? 21.057 3.386 1.810 1.00 47.75 81 ASN A C 1
ATOM 640 O O . ASN A 1 81 ? 21.065 2.229 1.387 1.00 47.75 81 ASN A O 1
ATOM 644 N N . PRO A 1 82 ? 21.480 3.703 3.047 1.00 45.72 82 PRO A N 1
ATOM 645 C CA . PRO A 1 82 ? 21.915 2.710 4.037 1.00 45.72 82 PRO A CA 1
ATOM 646 C C . PRO A 1 82 ? 20.845 1.660 4.410 1.00 45.72 82 PRO A C 1
ATOM 648 O O . PRO A 1 82 ? 21.180 0.643 5.001 1.00 45.72 82 PRO A O 1
ATOM 651 N N . GLN A 1 83 ? 19.571 1.836 4.028 1.00 45.91 83 GLN A N 1
ATOM 652 C CA . GLN A 1 83 ? 18.475 0.915 4.382 1.00 45.91 83 GLN A CA 1
ATOM 653 C C . GLN A 1 83 ? 18.323 -0.307 3.457 1.00 45.91 83 GLN A C 1
ATOM 655 O O . GLN A 1 83 ? 17.357 -1.062 3.593 1.00 45.91 83 GLN A O 1
ATOM 660 N N . LEU A 1 84 ? 19.198 -0.505 2.466 1.00 49.22 84 LEU A N 1
ATOM 661 C CA . LEU A 1 84 ? 19.133 -1.676 1.587 1.00 49.22 84 LEU A CA 1
ATOM 662 C C . LEU A 1 84 ? 20.177 -2.719 2.019 1.00 49.22 84 LEU A C 1
ATOM 664 O O . LEU A 1 84 ? 21.363 -2.529 1.763 1.00 49.22 84 LEU A O 1
ATOM 668 N N . PRO A 1 85 ? 19.764 -3.850 2.624 1.00 37.38 85 PRO A N 1
ATOM 669 C CA . PRO A 1 85 ? 20.679 -4.876 3.101 1.00 37.38 85 PRO A CA 1
ATOM 670 C C . PRO A 1 85 ? 21.118 -5.746 1.921 1.00 37.38 85 PRO A C 1
ATOM 672 O O . PRO A 1 85 ? 20.613 -6.852 1.730 1.00 37.38 85 PRO A O 1
ATOM 675 N N . ILE A 1 86 ? 22.009 -5.245 1.064 1.00 44.59 86 ILE A N 1
ATOM 676 C CA . ILE A 1 86 ? 22.620 -6.062 0.010 1.00 44.59 86 ILE A CA 1
ATOM 677 C C . ILE A 1 86 ? 24.105 -5.720 -0.108 1.00 44.59 86 ILE A C 1
ATOM 679 O O . ILE A 1 86 ? 24.511 -4.925 -0.946 1.00 44.59 86 ILE A O 1
ATOM 683 N N . SER A 1 87 ? 24.932 -6.411 0.682 1.00 36.41 87 SER A N 1
ATOM 684 C CA . SER A 1 87 ? 26.385 -6.410 0.523 1.00 36.41 87 SER A CA 1
ATOM 685 C C . SER A 1 87 ? 26.769 -7.150 -0.767 1.00 36.41 87 SER A C 1
ATOM 687 O O . SER A 1 87 ? 26.960 -8.374 -0.782 1.00 36.41 87 SER A O 1
ATOM 689 N N . ARG A 1 88 ? 26.888 -6.443 -1.889 1.00 45.84 88 ARG A N 1
ATOM 690 C CA . ARG A 1 88 ? 27.683 -6.945 -3.015 1.00 45.84 88 ARG A CA 1
ATOM 691 C C . ARG A 1 88 ? 28.830 -5.982 -3.268 1.00 45.84 88 ARG A C 1
ATOM 693 O O . ARG A 1 88 ? 28.584 -4.801 -3.460 1.00 45.84 88 ARG A O 1
ATOM 700 N N . PRO A 1 89 ? 30.085 -6.462 -3.281 1.00 44.34 89 PRO A N 1
ATOM 701 C CA . PRO A 1 89 ? 31.220 -5.587 -3.500 1.00 44.34 89 PRO A CA 1
ATOM 702 C C . PRO A 1 89 ? 31.086 -4.922 -4.872 1.00 44.34 89 PRO A C 1
ATOM 704 O O . PRO A 1 89 ? 31.041 -5.594 -5.903 1.00 44.34 89 PRO A O 1
ATOM 707 N N . TYR A 1 90 ? 31.001 -3.593 -4.854 1.00 54.88 90 TYR A N 1
ATOM 708 C CA . TYR A 1 90 ? 31.092 -2.728 -6.023 1.00 54.88 90 TYR A CA 1
ATOM 709 C C . TYR A 1 90 ? 32.193 -3.198 -6.977 1.00 54.88 90 TYR A C 1
ATOM 711 O O . TYR A 1 90 ? 33.290 -3.560 -6.543 1.00 54.88 90 TYR A O 1
ATOM 719 N N . THR A 1 91 ? 31.972 -3.061 -8.284 1.00 60.34 91 THR A N 1
ATOM 720 C CA . THR A 1 91 ? 33.131 -2.984 -9.179 1.00 60.34 91 THR A CA 1
ATOM 721 C C . THR A 1 91 ? 33.867 -1.676 -8.869 1.00 60.34 91 THR A C 1
ATOM 723 O O . THR A 1 91 ? 33.248 -0.612 -8.813 1.00 60.34 91 THR A O 1
ATOM 726 N N . GLU A 1 92 ? 35.183 -1.725 -8.642 1.00 65.75 92 GLU A N 1
ATOM 727 C CA . GLU A 1 92 ? 35.984 -0.529 -8.311 1.00 65.75 92 GLU A CA 1
ATOM 728 C C . GLU A 1 92 ? 35.844 0.565 -9.391 1.00 65.75 92 GLU A C 1
ATOM 730 O O . GLU A 1 92 ? 35.861 1.760 -9.103 1.00 65.75 92 GLU A O 1
ATOM 735 N N . SER A 1 93 ? 35.564 0.159 -10.635 1.00 63.28 93 SER A N 1
ATOM 736 C CA . SER A 1 93 ? 35.206 1.047 -11.745 1.00 63.28 93 SER A CA 1
ATOM 737 C C . SER A 1 93 ? 33.944 1.879 -11.498 1.00 63.28 93 SER A C 1
ATOM 739 O O . SER A 1 93 ? 33.898 3.044 -11.890 1.00 63.28 93 SER A O 1
ATOM 741 N N . HIS A 1 94 ? 32.923 1.313 -10.850 1.00 65.00 94 HIS A N 1
ATOM 742 C CA . HIS A 1 94 ? 31.669 2.008 -10.561 1.00 65.00 94 HIS A CA 1
ATOM 743 C C . HIS A 1 94 ? 31.845 3.031 -9.435 1.00 65.00 94 HIS A C 1
ATOM 745 O O . HIS A 1 94 ? 31.431 4.183 -9.571 1.00 65.00 94 HIS A O 1
ATOM 751 N N . LYS A 1 95 ? 32.567 2.645 -8.372 1.00 66.50 95 LYS A N 1
ATOM 752 C CA . LYS A 1 95 ? 32.999 3.560 -7.304 1.00 66.50 95 LYS A CA 1
ATOM 753 C C . LYS A 1 95 ? 33.788 4.734 -7.869 1.00 66.50 95 LYS A C 1
ATOM 755 O O . LYS A 1 95 ? 33.520 5.878 -7.513 1.00 66.50 95 LYS A O 1
ATOM 760 N N . GLN A 1 96 ? 34.728 4.468 -8.776 1.00 67.25 96 GLN A N 1
ATOM 761 C CA . GLN A 1 96 ? 35.548 5.516 -9.373 1.00 67.25 96 GLN A CA 1
ATOM 762 C C . GLN A 1 96 ? 34.727 6.469 -10.256 1.00 67.25 96 GLN A C 1
ATOM 764 O O . GLN A 1 96 ? 34.921 7.680 -10.177 1.00 67.25 96 GLN A O 1
ATOM 769 N N . ALA A 1 97 ? 33.783 5.961 -11.054 1.00 66.25 97 ALA A N 1
ATOM 770 C CA . ALA A 1 97 ? 32.894 6.797 -11.867 1.00 66.25 97 ALA A CA 1
ATOM 771 C C . ALA A 1 97 ? 31.994 7.701 -11.002 1.00 66.25 97 ALA A C 1
ATOM 773 O O . ALA A 1 97 ? 31.842 8.888 -11.301 1.00 66.25 97 ALA A O 1
ATOM 774 N N . PHE A 1 98 ? 31.473 7.175 -9.887 1.00 65.19 98 PHE A N 1
ATOM 775 C CA . PHE A 1 98 ? 30.740 7.963 -8.894 1.00 65.19 98 PHE A CA 1
ATOM 776 C C . PHE A 1 98 ? 31.617 9.023 -8.217 1.00 65.19 98 PHE A C 1
ATOM 778 O O . PHE A 1 98 ? 31.243 10.195 -8.196 1.00 65.19 98 PHE A O 1
ATOM 785 N N . ARG A 1 99 ? 32.811 8.648 -7.730 1.00 68.19 99 ARG A N 1
ATOM 786 C CA . ARG A 1 99 ? 33.784 9.581 -7.122 1.00 68.19 99 ARG A CA 1
ATOM 787 C C . ARG A 1 99 ? 34.156 10.716 -8.076 1.00 68.19 99 ARG A C 1
ATOM 789 O O . ARG A 1 99 ? 34.262 11.866 -7.663 1.00 68.19 99 ARG A O 1
ATOM 796 N N . ASN A 1 100 ? 34.268 10.410 -9.365 1.00 73.75 100 ASN A N 1
ATOM 797 C CA . ASN A 1 100 ? 34.569 11.381 -10.412 1.00 73.75 100 ASN A CA 1
ATOM 798 C C . ASN A 1 100 ? 33.346 12.217 -10.854 1.00 73.75 100 ASN A C 1
ATOM 800 O O . ASN A 1 100 ? 33.466 12.984 -11.810 1.00 73.75 100 ASN A O 1
ATOM 804 N N . ARG A 1 101 ? 32.175 12.071 -10.207 1.00 65.25 101 ARG A N 1
ATOM 805 C CA . ARG A 1 101 ? 30.897 12.723 -10.566 1.00 65.25 101 ARG A CA 1
ATOM 806 C C . ARG A 1 101 ? 30.466 12.493 -12.019 1.00 65.25 101 ARG A C 1
ATOM 808 O O . ARG A 1 101 ? 29.834 13.350 -12.631 1.00 65.25 101 ARG A O 1
ATOM 815 N N . GLN A 1 102 ? 30.810 11.340 -12.585 1.00 71.62 102 GLN A N 1
ATOM 816 C CA . GLN A 1 102 ? 30.432 10.982 -13.957 1.00 71.62 102 GLN A CA 1
ATOM 817 C C . GLN A 1 102 ? 29.025 10.379 -14.047 1.00 71.62 102 GLN A C 1
ATOM 819 O O . GLN A 1 102 ? 28.536 10.170 -15.152 1.00 71.62 102 GLN A O 1
ATOM 824 N N . ILE A 1 103 ? 28.401 10.093 -12.901 1.00 74.38 103 ILE A N 1
ATOM 825 C CA . ILE A 1 103 ? 27.104 9.429 -12.770 1.00 74.38 103 ILE A CA 1
ATOM 826 C C . ILE A 1 103 ? 26.220 10.298 -11.875 1.00 74.38 103 ILE A C 1
ATOM 828 O O . ILE A 1 103 ? 26.602 10.632 -10.751 1.00 74.38 103 ILE A O 1
ATOM 832 N N . SER A 1 104 ? 25.038 10.668 -12.365 1.00 81.25 104 SER A N 1
ATOM 833 C CA . SER A 1 104 ? 24.029 11.360 -11.555 1.00 81.25 104 SER A CA 1
ATOM 834 C C . SER A 1 104 ? 23.290 10.379 -10.641 1.00 81.25 104 SER A C 1
ATOM 836 O O . SER A 1 104 ? 22.651 9.455 -11.140 1.00 81.25 104 SER A O 1
ATOM 838 N N . SER A 1 105 ? 23.277 10.608 -9.320 1.00 76.38 105 SER A N 1
ATOM 839 C CA . SER A 1 105 ? 22.473 9.802 -8.380 1.00 76.38 105 SER A CA 1
ATOM 840 C C . SER A 1 105 ? 20.981 9.816 -8.736 1.00 76.38 105 SER A C 1
ATOM 842 O O . SER A 1 105 ? 20.316 8.788 -8.656 1.00 76.38 105 SER A O 1
ATOM 844 N N . SER A 1 106 ? 20.463 10.959 -9.204 1.00 78.69 106 SER A N 1
ATOM 845 C CA . SER A 1 106 ? 19.073 11.093 -9.669 1.00 78.69 106 SER A CA 1
ATOM 846 C C . SER A 1 106 ? 18.809 10.275 -10.924 1.00 78.69 106 SER A C 1
ATOM 848 O O . SER A 1 106 ? 17.847 9.502 -10.995 1.00 78.69 106 SER A O 1
ATOM 850 N N . GLY A 1 107 ? 19.711 10.399 -11.892 1.00 84.12 107 GLY A N 1
ATOM 851 C CA . GLY A 1 107 ? 19.643 9.638 -13.122 1.00 84.12 107 GLY A CA 1
ATOM 852 C C . GLY A 1 107 ? 19.675 8.137 -12.854 1.00 84.12 107 GLY A C 1
ATOM 853 O O . GLY A 1 107 ? 18.965 7.365 -13.499 1.00 84.12 107 GLY A O 1
ATOM 854 N N . ALA A 1 108 ? 20.443 7.733 -11.848 1.00 84.00 108 ALA A N 1
ATOM 855 C CA . ALA A 1 108 ? 20.659 6.339 -11.540 1.00 84.00 108 ALA A CA 1
ATOM 856 C C . ALA A 1 108 ? 19.522 5.709 -10.726 1.00 84.00 108 ALA A C 1
ATOM 858 O O . ALA A 1 108 ? 19.030 4.643 -11.097 1.00 84.00 108 ALA A O 1
ATOM 859 N N . CYS A 1 109 ? 18.967 6.430 -9.748 1.00 83.81 109 CYS A N 1
ATOM 860 C CA . CYS A 1 109 ? 17.683 6.072 -9.141 1.00 83.81 109 CYS A CA 1
ATOM 861 C C . CYS A 1 109 ? 16.570 5.972 -10.197 1.00 83.81 109 CYS A C 1
ATOM 863 O O . CYS A 1 109 ? 15.802 5.011 -10.200 1.00 83.81 109 CYS A O 1
ATOM 865 N N . THR A 1 110 ? 16.507 6.922 -11.138 1.00 86.31 110 THR A N 1
ATOM 866 C CA . THR A 1 110 ? 15.530 6.898 -12.241 1.00 86.31 110 THR A CA 1
ATOM 867 C C . THR A 1 110 ? 15.703 5.658 -13.119 1.00 86.31 110 THR A C 1
ATOM 869 O O . THR A 1 110 ? 14.714 5.015 -13.477 1.00 86.31 110 THR A O 1
ATOM 872 N N . ARG A 1 111 ? 16.945 5.287 -13.455 1.00 90.56 111 ARG A N 1
ATOM 873 C CA . ARG A 1 111 ? 17.236 4.076 -14.232 1.00 90.56 111 ARG A CA 1
ATOM 874 C C . ARG A 1 111 ? 16.829 2.809 -13.481 1.00 90.56 111 ARG A C 1
ATOM 876 O O . ARG A 1 111 ? 16.134 1.971 -14.054 1.00 90.56 111 ARG A O 1
ATOM 883 N N . MET A 1 112 ? 17.205 2.701 -12.209 1.00 89.19 112 MET A N 1
ATOM 884 C CA . MET A 1 112 ? 16.883 1.552 -11.363 1.00 89.19 112 MET A CA 1
ATOM 885 C C . MET A 1 112 ? 15.386 1.409 -11.129 1.00 89.19 112 MET A C 1
ATOM 887 O O . MET A 1 112 ? 14.892 0.291 -11.110 1.00 89.19 112 MET A O 1
ATOM 891 N N . LEU A 1 113 ? 14.633 2.501 -10.970 1.00 89.94 113 LEU A N 1
ATOM 892 C CA . LEU A 1 113 ? 13.179 2.410 -10.859 1.00 89.94 113 LEU A CA 1
ATOM 893 C C . LEU A 1 113 ? 12.524 2.070 -12.199 1.00 89.94 113 LEU A C 1
ATOM 895 O O . LEU A 1 113 ? 11.512 1.364 -12.216 1.00 89.94 113 LEU A O 1
ATOM 899 N N . GLY A 1 114 ? 13.086 2.560 -13.304 1.00 92.00 114 GLY A N 1
ATOM 900 C CA . GLY A 1 114 ? 12.582 2.367 -14.657 1.00 92.00 114 GLY A CA 1
ATOM 901 C C . GLY A 1 114 ? 11.192 2.962 -14.894 1.00 92.00 114 GLY A C 1
ATOM 902 O O . GLY A 1 114 ? 10.602 3.644 -14.046 1.00 92.00 114 GLY A O 1
ATOM 903 N N . SER A 1 115 ? 10.646 2.691 -16.074 1.00 93.75 115 SER A N 1
ATOM 904 C CA . SER A 1 115 ? 9.265 3.039 -16.410 1.00 93.75 115 SER A CA 1
ATOM 905 C C . SER A 1 115 ? 8.278 2.061 -15.771 1.00 93.75 115 SER A C 1
ATOM 907 O O . SER A 1 115 ? 8.625 0.927 -15.430 1.00 93.75 115 SER A O 1
ATOM 909 N N . VAL A 1 116 ? 7.023 2.491 -15.612 1.00 96.06 116 VAL A N 1
ATOM 910 C CA . VAL A 1 116 ? 5.947 1.583 -15.194 1.00 96.06 116 VAL A CA 1
ATOM 911 C C . VAL A 1 116 ? 5.762 0.469 -16.226 1.00 96.06 116 VAL A C 1
ATOM 913 O O . VAL A 1 116 ? 5.799 0.709 -17.433 1.00 96.06 116 VAL A O 1
ATOM 916 N N . LEU A 1 117 ? 5.561 -0.756 -15.749 1.00 97.50 117 LEU A N 1
ATOM 917 C CA . LEU A 1 117 ? 5.385 -1.925 -16.598 1.00 97.50 117 LEU A CA 1
ATOM 918 C C . LEU A 1 117 ? 3.963 -1.966 -17.135 1.00 97.50 117 LEU A C 1
ATOM 920 O O . LEU A 1 117 ? 2.990 -1.965 -16.375 1.00 97.50 117 LEU A O 1
ATOM 924 N N . GLN A 1 118 ? 3.862 -2.029 -18.456 1.00 97.31 118 GLN A N 1
ATOM 925 C CA . GLN A 1 118 ? 2.599 -2.063 -19.168 1.00 97.31 118 GLN A CA 1
ATOM 926 C C . GLN A 1 118 ? 2.495 -3.343 -19.990 1.00 97.31 118 GLN A C 1
ATOM 928 O O . GLN A 1 118 ? 3.399 -3.676 -20.755 1.00 97.31 118 GLN A O 1
ATOM 933 N N . MET A 1 119 ? 1.369 -4.040 -19.843 1.00 96.75 119 MET A N 1
ATOM 934 C CA . MET A 1 119 ? 0.993 -5.118 -20.752 1.00 96.75 119 MET A CA 1
ATOM 935 C C . MET A 1 119 ? 0.281 -4.575 -21.987 1.00 96.75 119 MET A C 1
ATOM 937 O O . MET A 1 119 ? -0.520 -3.640 -21.880 1.00 96.75 119 MET A O 1
ATOM 941 N N . ASP A 1 120 ? 0.519 -5.204 -23.136 1.00 94.31 120 ASP A N 1
ATOM 942 C CA . ASP A 1 120 ? -0.178 -4.867 -24.378 1.00 94.31 120 ASP A CA 1
ATOM 943 C C . ASP A 1 120 ? -1.701 -5.006 -24.213 1.00 94.31 120 ASP A C 1
ATOM 945 O O . ASP A 1 120 ? -2.214 -5.963 -23.633 1.00 94.31 120 ASP A O 1
ATOM 949 N N . SER A 1 121 ? -2.470 -4.036 -24.708 1.00 91.44 121 SER A N 1
ATOM 950 C CA . SER A 1 121 ? -3.922 -4.011 -24.486 1.00 91.44 121 SER A CA 1
ATOM 951 C C . SER A 1 121 ? -4.649 -5.182 -25.151 1.00 91.44 121 SER A C 1
ATOM 953 O O . SER A 1 121 ? -5.654 -5.650 -24.620 1.00 91.44 121 SER A O 1
ATOM 955 N N . GLU A 1 122 ? -4.128 -5.651 -26.285 1.00 92.19 122 GLU A N 1
ATOM 956 C CA . GLU A 1 122 ? -4.718 -6.716 -27.105 1.00 92.19 122 GLU A CA 1
ATOM 957 C C . GLU A 1 122 ? -4.630 -8.094 -26.433 1.00 92.19 122 GLU A C 1
ATOM 959 O O . GLU A 1 122 ? -5.481 -8.948 -26.664 1.00 92.19 122 GLU A O 1
ATOM 964 N N . VAL A 1 123 ? -3.633 -8.329 -25.565 1.00 93.69 123 VAL A N 1
ATOM 965 C CA . VAL A 1 123 ? -3.456 -9.659 -24.955 1.00 93.69 123 VAL A CA 1
ATOM 966 C C . VAL A 1 123 ? -4.529 -9.978 -23.921 1.00 93.69 123 VAL A C 1
ATOM 968 O O . VAL A 1 123 ? -4.873 -11.143 -23.729 1.00 93.69 123 VAL A O 1
ATOM 971 N N . TRP A 1 124 ? -5.086 -8.962 -23.268 1.00 92.44 124 TRP A N 1
ATOM 972 C CA . TRP A 1 124 ? -6.045 -9.144 -22.179 1.00 92.44 124 TRP A CA 1
ATOM 973 C C . TRP A 1 124 ? -7.359 -9.770 -22.624 1.00 92.44 124 TRP A C 1
ATOM 975 O O . TRP A 1 124 ? -7.945 -10.522 -21.853 1.00 92.44 124 TRP A O 1
ATOM 985 N N . ASP A 1 125 ? -7.786 -9.519 -23.862 1.00 90.62 125 ASP A N 1
ATOM 986 C CA . ASP A 1 125 ? -9.024 -10.089 -24.403 1.00 90.62 125 ASP A CA 1
ATOM 987 C C . ASP A 1 125 ? -8.927 -11.620 -24.544 1.00 90.62 125 ASP A C 1
ATOM 989 O O . ASP A 1 125 ? -9.938 -12.319 -24.586 1.00 90.62 125 ASP A O 1
ATOM 993 N N . SER A 1 126 ? -7.700 -12.157 -24.556 1.00 91.44 126 SER A N 1
ATOM 994 C CA . SER A 1 126 ? -7.423 -13.597 -24.579 1.00 91.44 126 SER A CA 1
ATOM 995 C C . SER A 1 126 ? -7.266 -14.231 -23.190 1.00 91.44 126 SER A C 1
ATOM 997 O O . SER A 1 126 ? -7.212 -15.458 -23.082 1.00 91.44 126 SER A O 1
ATOM 999 N N . ILE A 1 127 ? -7.158 -13.430 -22.124 1.00 93.56 127 ILE A N 1
ATOM 1000 C CA . ILE A 1 127 ? -6.888 -13.927 -20.771 1.00 93.56 127 ILE A CA 1
ATOM 1001 C C . ILE A 1 127 ? -8.219 -14.200 -20.064 1.00 93.56 127 ILE A C 1
ATOM 1003 O O . ILE A 1 127 ? -8.951 -13.291 -19.674 1.00 93.56 127 ILE A O 1
ATOM 1007 N N . ALA A 1 128 ? -8.527 -15.484 -19.877 1.00 94.94 128 ALA A N 1
ATOM 1008 C CA . ALA A 1 128 ? -9.660 -15.914 -19.067 1.00 94.94 128 ALA A CA 1
ATOM 1009 C C . ALA A 1 128 ? -9.435 -15.617 -17.570 1.00 94.94 128 ALA A C 1
ATOM 1011 O O . ALA A 1 128 ? -8.323 -15.339 -17.119 1.00 94.94 128 ALA A O 1
ATOM 1012 N N . LYS A 1 129 ? -10.508 -15.705 -16.774 1.00 96.81 129 LYS A N 1
ATOM 1013 C CA . LYS A 1 129 ? -10.428 -15.578 -15.311 1.00 96.81 129 LYS A CA 1
ATOM 1014 C C . LYS A 1 129 ? -9.468 -16.618 -14.723 1.00 96.81 129 LYS A C 1
ATOM 1016 O O . LYS A 1 129 ? -9.426 -17.756 -15.186 1.00 96.81 129 LYS A O 1
ATOM 1021 N N . VAL A 1 130 ? -8.744 -16.236 -13.673 1.00 96.50 130 VAL A N 1
ATOM 1022 C CA . VAL A 1 130 ? -7.746 -17.076 -12.997 1.00 96.50 130 VAL A CA 1
ATOM 1023 C C . VAL A 1 130 ? -8.233 -17.392 -11.575 1.00 96.50 130 VAL A C 1
ATOM 1025 O O . VAL A 1 130 ? -7.881 -16.691 -10.626 1.00 96.50 130 VAL A O 1
ATOM 1028 N N . PRO A 1 131 ? -9.057 -18.441 -11.392 1.00 94.31 131 PRO A N 1
ATOM 1029 C CA . PRO A 1 131 ? -9.750 -18.697 -10.126 1.00 94.31 131 PRO A CA 1
ATOM 1030 C C . PRO A 1 131 ? -8.874 -19.371 -9.059 1.00 94.31 131 PRO A C 1
ATOM 1032 O O . PRO A 1 131 ? -9.330 -19.591 -7.935 1.00 94.31 131 PRO A O 1
ATOM 1035 N N . VAL A 1 132 ? -7.654 -19.780 -9.410 1.00 94.94 132 VAL A N 1
ATOM 1036 C CA . VAL A 1 132 ? -6.753 -20.504 -8.501 1.00 94.94 132 VAL A CA 1
ATOM 1037 C C . VAL A 1 132 ? -5.872 -19.587 -7.659 1.00 94.94 132 VAL A C 1
ATOM 1039 O O . VAL A 1 132 ? -5.327 -20.048 -6.664 1.00 94.94 132 VAL A O 1
ATOM 1042 N N . VAL A 1 133 ? -5.737 -18.311 -8.025 1.00 96.69 133 VAL A N 1
ATOM 1043 C CA . VAL A 1 133 ? -4.918 -17.340 -7.287 1.00 96.69 133 VAL A CA 1
ATOM 1044 C C . VAL A 1 133 ? -5.772 -16.657 -6.221 1.00 96.69 133 VAL A C 1
ATOM 1046 O O . VAL A 1 133 ? -6.797 -16.057 -6.544 1.00 96.69 133 VAL A O 1
ATOM 1049 N N . THR A 1 134 ? -5.336 -16.741 -4.965 1.00 96.62 134 THR A N 1
ATOM 1050 C CA . THR A 1 134 ? -6.014 -16.135 -3.803 1.00 96.62 134 THR A CA 1
ATOM 1051 C C . THR A 1 134 ? -5.155 -15.102 -3.084 1.00 96.62 134 THR A C 1
ATOM 1053 O O . THR A 1 134 ? -5.700 -14.274 -2.365 1.00 96.62 134 THR A O 1
ATOM 1056 N N . SER A 1 135 ? -3.840 -15.084 -3.305 1.00 97.75 135 SER A N 1
ATOM 1057 C CA . SER A 1 135 ? -2.958 -14.023 -2.807 1.00 97.75 135 SER A CA 1
ATOM 1058 C C . SER A 1 135 ? -2.084 -13.501 -3.941 1.00 97.75 135 SER A C 1
ATOM 1060 O O . SER A 1 135 ? -1.591 -14.275 -4.766 1.00 97.75 135 SER A O 1
ATOM 1062 N N . PHE A 1 136 ? -1.931 -12.183 -4.017 1.00 98.12 136 PHE A N 1
ATOM 1063 C CA . PHE A 1 136 ? -1.150 -11.501 -5.038 1.00 98.12 136 PHE A CA 1
ATOM 1064 C C . PHE A 1 136 ? -0.187 -10.525 -4.383 1.00 98.12 136 PHE A C 1
ATOM 1066 O O . PHE A 1 136 ? -0.605 -9.693 -3.576 1.00 98.12 136 PHE A O 1
ATOM 1073 N N . SER A 1 137 ? 1.085 -10.574 -4.780 1.00 97.19 137 SER A N 1
ATOM 1074 C CA . SER A 1 137 ? 2.051 -9.580 -4.330 1.00 97.19 137 SER A CA 1
ATOM 1075 C C . SER A 1 137 ? 3.040 -9.110 -5.391 1.00 97.19 137 SER A C 1
ATOM 1077 O O . SER A 1 137 ? 3.538 -9.882 -6.217 1.00 97.19 137 SER A O 1
ATOM 1079 N N . ILE A 1 138 ? 3.359 -7.819 -5.313 1.00 95.06 138 ILE A N 1
ATOM 1080 C CA . ILE A 1 138 ? 4.537 -7.201 -5.925 1.00 95.06 138 ILE A CA 1
ATOM 1081 C C . ILE A 1 138 ? 5.348 -6.604 -4.788 1.00 95.06 138 ILE A C 1
ATOM 1083 O O . ILE A 1 138 ? 4.811 -5.844 -3.986 1.00 95.06 138 ILE A O 1
ATOM 1087 N N . SER A 1 139 ? 6.624 -6.981 -4.711 1.00 87.12 139 SER A N 1
ATOM 1088 C CA . SER A 1 139 ? 7.513 -6.485 -3.665 1.00 87.12 139 SER A CA 1
ATOM 1089 C C . SER A 1 139 ? 8.295 -5.263 -4.125 1.00 87.12 139 SER A C 1
ATOM 1091 O O . SER A 1 139 ? 8.694 -5.179 -5.291 1.00 87.12 139 SER A O 1
ATOM 1093 N N . CYS A 1 140 ? 8.616 -4.378 -3.182 1.00 82.44 140 CYS A N 1
ATOM 1094 C CA . CYS A 1 140 ? 9.479 -3.231 -3.412 1.00 82.44 140 CYS A CA 1
ATOM 1095 C C . CYS A 1 140 ? 10.843 -3.655 -3.957 1.00 82.44 140 CYS A C 1
ATOM 1097 O O . CYS A 1 140 ? 11.395 -2.967 -4.802 1.00 82.44 140 CYS A O 1
ATOM 1099 N N . LEU A 1 141 ? 11.345 -4.841 -3.613 1.00 82.44 141 LEU A N 1
ATOM 1100 C CA . LEU A 1 141 ? 12.610 -5.364 -4.145 1.00 82.44 141 LEU A CA 1
ATOM 1101 C C . LEU A 1 141 ? 12.642 -5.509 -5.683 1.00 82.44 141 LEU A C 1
ATOM 1103 O O . LEU A 1 141 ? 13.690 -5.804 -6.244 1.00 82.44 141 LEU A O 1
ATOM 1107 N N . SER A 1 142 ? 11.508 -5.335 -6.371 1.00 84.88 142 SER A N 1
ATOM 1108 C CA . SER A 1 142 ? 11.438 -5.289 -7.835 1.00 84.88 142 SER A CA 1
ATOM 1109 C C . SER A 1 142 ? 11.745 -3.916 -8.451 1.00 84.88 142 SER A C 1
ATOM 1111 O O . SER A 1 142 ? 11.982 -3.845 -9.652 1.00 84.88 142 SER A O 1
ATOM 1113 N N . TYR A 1 143 ? 11.707 -2.818 -7.683 1.00 88.69 143 TYR A N 1
ATOM 1114 C CA . TYR A 1 143 ? 11.853 -1.413 -8.131 1.00 88.69 143 TYR A CA 1
ATOM 1115 C C . TYR A 1 143 ? 10.822 -0.904 -9.166 1.00 88.69 143 TYR A C 1
ATOM 1117 O O . TYR A 1 143 ? 10.544 0.298 -9.265 1.00 88.69 143 TYR A O 1
ATOM 1125 N N . ARG A 1 144 ? 10.193 -1.809 -9.914 1.00 92.25 144 ARG A N 1
ATOM 1126 C CA . ARG A 1 144 ? 9.210 -1.539 -10.958 1.00 92.25 144 ARG A CA 1
ATOM 1127 C C . ARG A 1 144 ? 7.801 -1.471 -10.371 1.00 92.25 144 ARG A C 1
ATOM 1129 O O . ARG A 1 144 ? 7.424 -2.255 -9.507 1.00 92.25 144 ARG A O 1
ATOM 1136 N N . ALA A 1 145 ? 7.002 -0.550 -10.894 1.00 94.81 145 ALA A N 1
ATOM 1137 C CA . ALA A 1 145 ? 5.573 -0.453 -10.610 1.00 94.81 145 ALA A CA 1
ATOM 1138 C C . ALA A 1 145 ? 4.762 -0.876 -11.841 1.00 94.81 145 ALA A C 1
ATOM 1140 O O . ALA A 1 145 ? 5.286 -0.898 -12.956 1.00 94.81 145 ALA A O 1
ATOM 1141 N N . LEU A 1 146 ? 3.480 -1.176 -11.659 1.00 97.12 146 LEU A N 1
ATOM 1142 C CA . LEU A 1 146 ? 2.561 -1.435 -12.766 1.00 97.12 146 LEU A CA 1
ATOM 1143 C C . LEU A 1 146 ? 1.963 -0.134 -13.302 1.00 97.12 146 LEU A C 1
ATOM 1145 O O . LEU A 1 146 ? 1.662 0.782 -12.540 1.00 97.12 146 LEU A O 1
ATOM 1149 N N . ALA A 1 147 ? 1.716 -0.083 -14.609 1.00 97.50 147 ALA A N 1
ATOM 1150 C CA . ALA A 1 147 ? 0.838 0.922 -15.191 1.00 97.50 147 ALA A CA 1
ATOM 1151 C C . ALA A 1 147 ? -0.610 0.713 -14.706 1.00 97.50 147 ALA A C 1
ATOM 1153 O O . ALA A 1 147 ? -1.042 -0.428 -14.514 1.00 97.50 147 ALA A O 1
ATOM 1154 N N . ALA A 1 148 ? -1.385 1.796 -14.578 1.00 97.12 148 ALA A N 1
ATOM 1155 C CA . ALA A 1 148 ? -2.775 1.761 -14.100 1.00 97.12 148 ALA A CA 1
ATOM 1156 C C . ALA A 1 148 ? -3.640 0.725 -14.833 1.00 97.12 148 ALA A C 1
ATOM 1158 O O . ALA A 1 148 ? -4.217 -0.159 -14.208 1.00 97.12 148 ALA A O 1
ATOM 1159 N N . SER A 1 149 ? -3.636 0.759 -16.168 1.00 97.06 149 SER A N 1
ATOM 1160 C CA . SER A 1 149 ? -4.408 -0.168 -17.006 1.00 97.06 149 SER A CA 1
ATOM 1161 C C . SER A 1 149 ? -4.016 -1.635 -16.806 1.00 97.06 149 SER A C 1
ATOM 1163 O O . SER A 1 149 ? -4.855 -2.528 -16.901 1.00 97.06 149 SER A O 1
ATOM 1165 N N . THR A 1 150 ? -2.741 -1.899 -16.514 1.00 97.75 150 THR A N 1
ATOM 1166 C CA . THR A 1 150 ? -2.239 -3.249 -16.232 1.00 97.75 150 THR A CA 1
ATOM 1167 C C . THR A 1 150 ? -2.704 -3.716 -14.859 1.00 97.75 150 THR A C 1
ATOM 1169 O O . THR A 1 150 ? -3.186 -4.839 -14.736 1.00 97.75 150 THR A O 1
ATOM 1172 N N . ALA A 1 151 ? -2.626 -2.854 -13.843 1.00 97.69 151 ALA A N 1
ATOM 1173 C CA . ALA A 1 151 ? -3.109 -3.153 -12.501 1.00 97.69 151 ALA A CA 1
ATOM 1174 C C . ALA A 1 151 ? -4.627 -3.421 -12.475 1.00 97.69 151 ALA A C 1
ATOM 1176 O O . ALA A 1 151 ? -5.061 -4.435 -11.928 1.00 97.69 151 ALA A O 1
ATOM 1177 N N . GLU A 1 152 ? -5.424 -2.573 -13.133 1.00 97.19 152 GLU A N 1
ATOM 1178 C CA . GLU A 1 152 ? -6.886 -2.709 -13.235 1.00 97.19 152 GLU A CA 1
ATOM 1179 C C . GLU A 1 152 ? -7.298 -4.048 -13.862 1.00 97.19 152 GLU A C 1
ATOM 1181 O O . GLU A 1 152 ? -8.128 -4.796 -13.326 1.00 97.19 152 GLU A O 1
ATOM 1186 N N . ARG A 1 153 ? -6.688 -4.380 -15.005 1.00 97.06 153 ARG A N 1
ATOM 1187 C CA . ARG A 1 153 ? -6.993 -5.616 -15.730 1.00 97.06 153 ARG A CA 1
ATOM 1188 C C . ARG A 1 153 ? -6.501 -6.850 -14.986 1.00 97.06 153 ARG A C 1
ATOM 1190 O O . ARG A 1 153 ? -7.208 -7.858 -14.970 1.00 97.06 153 ARG A O 1
ATOM 1197 N N . LEU A 1 154 ? -5.357 -6.768 -14.309 1.00 97.19 154 LEU A N 1
ATOM 1198 C CA . LEU A 1 154 ? -4.852 -7.859 -13.481 1.00 97.19 154 LEU A CA 1
ATOM 1199 C C . LEU A 1 154 ? -5.813 -8.173 -12.329 1.00 97.19 154 LEU A C 1
ATOM 1201 O O . LEU A 1 154 ? -6.221 -9.325 -12.188 1.00 97.19 154 LEU A O 1
ATOM 1205 N N . MET A 1 155 ? -6.246 -7.162 -11.569 1.00 96.94 155 MET A N 1
ATOM 1206 C CA . MET A 1 155 ? -7.217 -7.351 -10.481 1.00 96.94 155 MET A CA 1
ATOM 1207 C C . MET A 1 155 ? -8.547 -7.911 -10.999 1.00 96.94 155 MET A C 1
ATOM 1209 O O . MET A 1 155 ? -9.141 -8.791 -10.381 1.00 96.94 155 MET A O 1
ATOM 1213 N N . SER A 1 156 ? -8.962 -7.496 -12.197 1.00 94.81 156 SER A N 1
ATOM 1214 C CA . SER A 1 156 ? -10.148 -8.046 -12.855 1.00 94.81 156 SER A CA 1
ATOM 1215 C C . SER A 1 156 ? -9.994 -9.527 -13.236 1.00 94.81 156 SER A C 1
ATOM 1217 O O . SER A 1 156 ? -10.983 -10.265 -13.215 1.00 94.81 156 SER A O 1
ATOM 1219 N N . CYS A 1 157 ? -8.796 -9.989 -13.605 1.00 96.12 157 CYS A N 1
ATOM 1220 C CA . CYS A 1 157 ? -8.544 -11.384 -13.990 1.00 96.12 157 CYS A CA 1
ATOM 1221 C C . CYS A 1 157 ? -8.440 -12.326 -12.781 1.00 96.12 157 CYS A C 1
ATOM 1223 O O . CYS A 1 157 ? -8.910 -13.464 -12.856 1.00 96.12 157 CYS A O 1
ATOM 1225 N N . LEU A 1 158 ? -7.864 -11.856 -11.671 1.00 96.88 158 LEU A N 1
ATOM 1226 C CA . LEU A 1 158 ? -7.674 -12.610 -10.426 1.00 96.88 158 LEU A CA 1
ATOM 1227 C C . LEU A 1 158 ? -8.953 -12.585 -9.567 1.00 96.88 158 LEU A C 1
ATOM 1229 O O . LEU A 1 158 ? -9.017 -11.980 -8.506 1.00 96.88 158 LEU A O 1
ATOM 1233 N N . ASN A 1 159 ? -10.021 -13.229 -10.030 1.00 94.06 159 ASN A N 1
ATOM 1234 C CA . ASN A 1 159 ? -11.374 -13.043 -9.488 1.00 94.06 159 ASN A CA 1
ATOM 1235 C C . ASN A 1 159 ? -11.672 -13.731 -8.139 1.00 94.06 159 ASN A C 1
ATOM 1237 O O . ASN A 1 159 ? -12.782 -13.578 -7.633 1.00 94.06 159 ASN A O 1
ATOM 1241 N N . ARG A 1 160 ? -10.740 -14.513 -7.584 1.00 95.31 160 ARG A N 1
ATOM 1242 C CA . ARG A 1 160 ? -10.851 -15.142 -6.250 1.00 95.31 160 ARG A CA 1
ATOM 1243 C C . ARG A 1 160 ? -9.809 -14.615 -5.265 1.00 95.31 160 ARG A C 1
ATOM 1245 O O . ARG A 1 160 ? -9.500 -15.272 -4.280 1.00 95.31 160 ARG A O 1
ATOM 1252 N N . LEU A 1 161 ? -9.259 -13.440 -5.545 1.00 97.06 161 LEU A N 1
ATOM 1253 C CA . LEU A 1 161 ? -8.233 -12.824 -4.724 1.00 97.06 161 LEU A CA 1
ATOM 1254 C C . LEU A 1 161 ? -8.784 -12.477 -3.338 1.00 97.06 161 LEU A C 1
ATOM 1256 O O . LEU A 1 161 ? -9.821 -11.828 -3.233 1.00 97.06 161 LEU A O 1
ATOM 1260 N N . GLU A 1 162 ? -8.097 -12.915 -2.294 1.00 97.06 162 GLU A N 1
ATOM 1261 C CA . GLU A 1 162 ? -8.419 -12.669 -0.885 1.00 97.06 162 GLU A CA 1
ATOM 1262 C C . GLU A 1 162 ? -7.405 -11.716 -0.241 1.00 97.06 162 GLU A C 1
ATOM 1264 O O . GLU A 1 162 ? -7.750 -10.977 0.683 1.00 97.06 162 GLU A O 1
ATOM 1269 N N . GLU A 1 163 ? -6.177 -11.690 -0.758 1.00 97.81 163 GLU A N 1
ATOM 1270 C CA . GLU A 1 163 ? -5.082 -10.868 -0.257 1.00 97.81 163 GLU A CA 1
ATOM 1271 C C . GLU A 1 163 ? -4.334 -10.159 -1.389 1.00 97.81 163 GLU A C 1
ATOM 1273 O O . GLU A 1 163 ? -4.015 -10.758 -2.421 1.00 97.81 163 GLU A O 1
ATOM 1278 N N . VAL A 1 164 ? -4.029 -8.878 -1.168 1.00 97.75 164 VAL A N 1
ATOM 1279 C CA . VAL A 1 164 ? -3.233 -8.049 -2.075 1.00 97.75 164 VAL A CA 1
ATOM 1280 C C . VAL A 1 164 ? -2.154 -7.309 -1.305 1.00 97.75 164 VAL A C 1
ATOM 1282 O O . VAL A 1 164 ? -2.467 -6.537 -0.403 1.00 97.75 164 VAL A O 1
ATOM 1285 N N . ILE A 1 165 ? -0.899 -7.487 -1.717 1.00 96.56 165 ILE A N 1
ATOM 1286 C CA . ILE A 1 165 ? 0.252 -6.732 -1.215 1.00 96.56 165 ILE A CA 1
ATOM 1287 C C . ILE A 1 165 ? 0.912 -6.017 -2.396 1.00 96.56 165 ILE A C 1
ATOM 1289 O O . ILE A 1 165 ? 1.529 -6.643 -3.257 1.00 96.56 165 ILE A O 1
ATOM 1293 N N . TYR A 1 166 ? 0.776 -4.698 -2.460 1.00 95.94 166 TYR A N 1
ATOM 1294 C CA . TYR A 1 166 ? 1.344 -3.892 -3.535 1.00 95.94 166 TYR A CA 1
ATOM 1295 C C . TYR A 1 166 ? 2.370 -2.910 -2.982 1.00 95.94 166 TYR A C 1
ATOM 1297 O O . TYR A 1 166 ? 2.022 -1.872 -2.419 1.00 95.94 166 TYR A O 1
ATOM 1305 N N . GLU A 1 167 ? 3.642 -3.255 -3.151 1.00 92.44 167 GLU A N 1
ATOM 1306 C CA . GLU A 1 167 ? 4.780 -2.443 -2.743 1.00 92.44 167 GLU A CA 1
ATOM 1307 C C . GLU A 1 167 ? 5.434 -1.823 -3.979 1.00 92.44 167 GLU A C 1
ATOM 1309 O O . GLU A 1 167 ? 5.820 -2.538 -4.907 1.00 92.44 167 GLU A O 1
ATOM 1314 N N . TYR A 1 168 ? 5.605 -0.503 -3.999 1.00 90.94 168 TYR A N 1
ATOM 1315 C CA . TYR A 1 168 ? 6.289 0.173 -5.099 1.00 90.94 168 TYR A CA 1
ATOM 1316 C C . TYR A 1 168 ? 7.181 1.307 -4.608 1.00 90.94 168 TYR A C 1
ATOM 1318 O O . TYR A 1 168 ? 6.899 1.963 -3.609 1.00 90.94 168 TYR A O 1
ATOM 1326 N N . TRP A 1 169 ? 8.257 1.555 -5.347 1.00 88.06 169 TRP A N 1
ATOM 1327 C CA . TRP A 1 169 ? 9.125 2.699 -5.104 1.00 88.06 169 TRP A CA 1
ATOM 1328 C C . TRP A 1 169 ? 8.635 3.921 -5.846 1.00 88.06 169 TRP A C 1
ATOM 1330 O O . TRP A 1 169 ? 8.185 3.829 -6.992 1.00 88.06 169 TRP A O 1
ATOM 1340 N N . GLU A 1 170 ? 8.829 5.066 -5.219 1.00 82.00 170 GLU A N 1
ATOM 1341 C CA . GLU A 1 170 ? 8.685 6.371 -5.817 1.00 82.00 170 GLU A CA 1
ATOM 1342 C C . GLU A 1 170 ? 10.028 7.098 -5.788 1.00 82.00 170 GLU A C 1
ATOM 1344 O O . GLU A 1 170 ? 10.747 7.082 -4.787 1.00 82.00 170 GLU A O 1
ATOM 1349 N N . PHE A 1 171 ? 10.365 7.720 -6.914 1.00 76.25 171 PHE A N 1
ATOM 1350 C CA . PHE A 1 171 ? 11.531 8.576 -7.022 1.00 76.25 171 PHE A CA 1
ATOM 1351 C C . PHE A 1 171 ? 11.095 10.029 -6.895 1.00 76.25 171 PHE A C 1
ATOM 1353 O O . PHE A 1 171 ? 10.147 10.452 -7.563 1.00 76.25 171 PHE A O 1
ATOM 1360 N N . ILE A 1 172 ? 11.774 10.775 -6.030 1.00 67.12 172 ILE A N 1
ATOM 1361 C CA . ILE A 1 172 ? 11.481 12.182 -5.788 1.00 67.12 172 ILE A CA 1
ATOM 1362 C C . ILE A 1 172 ? 12.646 12.990 -6.347 1.00 67.12 172 ILE A C 1
ATOM 1364 O O . ILE A 1 172 ? 13.687 13.121 -5.716 1.00 67.12 172 ILE A O 1
ATOM 1368 N N . ASP A 1 173 ? 12.460 13.500 -7.561 1.00 69.69 173 ASP A N 1
ATOM 1369 C CA . ASP A 1 173 ? 13.351 14.485 -8.171 1.00 69.69 173 ASP A CA 1
ATOM 1370 C C . ASP A 1 173 ? 12.642 15.844 -8.191 1.00 69.69 173 ASP A C 1
ATOM 1372 O O . ASP A 1 173 ? 11.455 15.891 -8.546 1.00 69.69 173 ASP A O 1
ATOM 1376 N N . PRO A 1 174 ? 13.332 16.957 -7.899 1.00 65.06 174 PRO A N 1
ATOM 1377 C CA . PRO A 1 174 ? 12.809 18.291 -8.188 1.00 65.06 174 PRO A CA 1
ATOM 1378 C C . PRO A 1 174 ? 12.565 18.546 -9.690 1.00 65.06 174 PRO A C 1
ATOM 1380 O O . PRO A 1 174 ? 11.839 19.477 -10.042 1.00 65.06 174 PRO A O 1
ATOM 1383 N N . ALA A 1 175 ? 13.138 17.748 -10.598 1.00 71.50 175 ALA A N 1
ATOM 1384 C CA . ALA A 1 175 ? 12.936 17.907 -12.033 1.00 71.50 175 ALA A CA 1
ATOM 1385 C C . ALA A 1 175 ? 11.464 17.669 -12.459 1.00 71.50 175 ALA A C 1
ATOM 1387 O O . ALA A 1 175 ? 10.851 16.666 -12.076 1.00 71.50 175 ALA A O 1
ATOM 1388 N N . PRO A 1 176 ? 10.894 18.504 -13.356 1.00 68.38 176 PRO A N 1
ATOM 1389 C CA . PRO A 1 176 ? 9.516 18.344 -13.836 1.00 68.38 176 PRO A CA 1
ATOM 1390 C C . PRO A 1 176 ? 9.202 16.958 -14.421 1.00 68.38 176 PRO A C 1
ATOM 1392 O O . PRO A 1 176 ? 8.091 16.453 -14.265 1.00 68.38 176 PRO A O 1
ATOM 1395 N N . SER A 1 177 ? 10.177 16.312 -15.068 1.00 66.19 177 SER A N 1
ATOM 1396 C CA . SER A 1 177 ? 10.022 14.970 -15.644 1.00 66.19 177 SER A CA 1
ATOM 1397 C C . SER A 1 177 ? 9.749 13.891 -14.597 1.00 66.19 177 SER A C 1
ATOM 1399 O O . SER A 1 177 ? 9.011 12.950 -14.887 1.00 66.19 177 SER A O 1
ATOM 1401 N N . ALA A 1 178 ? 10.275 14.032 -13.379 1.00 69.75 178 ALA A N 1
ATOM 1402 C CA . ALA A 1 178 ? 10.012 13.069 -12.317 1.00 69.75 178 ALA A CA 1
ATOM 1403 C C . ALA A 1 178 ? 8.578 13.152 -11.803 1.00 69.75 178 ALA A C 1
ATOM 1405 O O . ALA A 1 178 ? 8.029 12.136 -11.396 1.00 69.75 178 ALA A O 1
ATOM 1406 N N . THR A 1 179 ? 7.922 14.314 -11.905 1.00 73.50 179 THR A N 1
ATOM 1407 C CA . THR A 1 179 ? 6.502 14.445 -11.536 1.00 73.50 179 THR A CA 1
ATOM 1408 C C . THR A 1 179 ? 5.614 13.525 -12.382 1.00 73.50 179 THR A C 1
ATOM 1410 O O . THR A 1 179 ? 4.664 12.943 -11.861 1.00 73.50 179 THR A O 1
ATOM 1413 N N . VAL A 1 180 ? 5.938 13.340 -13.668 1.00 77.56 180 VAL A N 1
ATOM 1414 C CA . VAL A 1 180 ? 5.185 12.447 -14.564 1.00 77.56 180 VAL A CA 1
ATOM 1415 C C . VAL A 1 180 ? 5.366 10.982 -14.162 1.00 77.56 180 VAL A C 1
ATOM 1417 O O . VAL A 1 180 ? 4.381 10.258 -14.033 1.00 77.56 180 VAL A O 1
ATOM 1420 N N . ASP A 1 181 ? 6.603 10.550 -13.908 1.00 83.31 181 ASP A N 1
ATOM 1421 C CA . ASP A 1 181 ? 6.887 9.166 -13.502 1.00 83.31 181 ASP A CA 1
ATOM 1422 C C . ASP A 1 181 ? 6.292 8.853 -12.120 1.00 83.31 181 ASP A C 1
ATOM 1424 O O . ASP A 1 181 ? 5.736 7.774 -11.896 1.00 83.31 181 ASP A O 1
ATOM 1428 N N . ARG A 1 182 ? 6.342 9.832 -11.212 1.00 85.12 182 ARG A N 1
ATOM 1429 C CA . ARG A 1 182 ? 5.714 9.803 -9.890 1.00 85.12 182 ARG A CA 1
ATOM 1430 C C . ARG A 1 182 ? 4.201 9.589 -9.995 1.00 85.12 182 ARG A C 1
ATOM 1432 O O . ARG A 1 182 ? 3.661 8.667 -9.382 1.00 85.12 182 ARG A O 1
ATOM 1439 N N . GLN A 1 183 ? 3.527 10.392 -10.821 1.00 88.62 183 GLN A N 1
ATOM 1440 C CA . GLN A 1 183 ? 2.088 10.276 -11.057 1.00 88.62 183 GLN A CA 1
ATOM 1441 C C . GLN A 1 183 ? 1.725 8.925 -11.683 1.00 88.62 183 GLN A C 1
ATOM 1443 O O . GLN A 1 183 ? 0.783 8.288 -11.226 1.00 88.62 183 GLN A O 1
ATOM 1448 N N . ALA A 1 184 ? 2.497 8.439 -12.661 1.00 92.19 184 ALA A N 1
ATOM 1449 C CA . ALA A 1 184 ? 2.236 7.152 -13.306 1.00 92.19 184 ALA A CA 1
ATOM 1450 C C . ALA A 1 184 ? 2.273 5.970 -12.316 1.00 92.19 184 ALA A C 1
ATOM 1452 O O . ALA A 1 184 ? 1.471 5.040 -12.418 1.00 92.19 184 ALA A O 1
ATOM 1453 N N . ARG A 1 185 ? 3.174 6.011 -11.326 1.00 92.44 185 ARG A N 1
ATOM 1454 C CA . ARG A 1 185 ? 3.276 4.992 -10.265 1.00 92.44 185 ARG A CA 1
ATOM 1455 C C . ARG A 1 185 ? 2.101 5.055 -9.293 1.00 92.44 185 ARG A C 1
ATOM 1457 O O . ARG A 1 185 ? 1.510 4.018 -8.981 1.00 92.44 185 ARG A O 1
ATOM 1464 N N . ALA A 1 186 ? 1.725 6.263 -8.870 1.00 91.62 186 ALA A N 1
ATOM 1465 C CA . ALA A 1 186 ? 0.526 6.489 -8.065 1.00 91.62 186 ALA A CA 1
ATOM 1466 C C . ALA A 1 186 ? -0.750 6.057 -8.812 1.00 91.62 186 ALA A C 1
ATOM 1468 O O . ALA A 1 186 ? -1.637 5.441 -8.220 1.00 91.62 186 ALA A O 1
ATOM 1469 N N . ASP A 1 187 ? -0.822 6.298 -10.123 1.00 94.50 187 ASP A N 1
ATOM 1470 C CA . ASP A 1 187 ? -1.915 5.840 -10.980 1.00 94.50 187 ASP A CA 1
ATOM 1471 C C . ASP A 1 187 ? -1.975 4.309 -11.061 1.00 94.50 187 ASP A C 1
ATOM 1473 O O . ASP A 1 187 ? -3.068 3.747 -11.056 1.00 94.50 187 ASP A O 1
ATOM 1477 N N . GLY A 1 188 ? -0.826 3.625 -11.057 1.00 95.44 188 GLY A N 1
ATOM 1478 C CA . GLY A 1 188 ? -0.728 2.171 -10.903 1.00 95.44 188 GLY A CA 1
ATOM 1479 C C . GLY A 1 188 ? -1.430 1.654 -9.645 1.00 95.44 188 GLY A C 1
ATOM 1480 O O . GLY A 1 188 ? -2.318 0.802 -9.725 1.00 95.44 188 GLY A O 1
ATOM 1481 N N . ALA A 1 189 ? -1.079 2.216 -8.484 1.00 95.38 189 ALA A N 1
ATOM 1482 C CA . ALA A 1 189 ? -1.712 1.877 -7.208 1.00 95.38 189 ALA A CA 1
ATOM 1483 C C . ALA A 1 189 ? -3.213 2.222 -7.197 1.00 95.38 189 ALA A C 1
ATOM 1485 O O . ALA A 1 189 ? -4.038 1.433 -6.740 1.00 95.38 189 ALA A O 1
ATOM 1486 N N . LYS A 1 190 ? -3.589 3.375 -7.761 1.00 95.50 190 LYS A N 1
ATOM 1487 C CA . LYS A 1 190 ? -4.987 3.806 -7.896 1.00 95.50 190 LYS A CA 1
ATOM 1488 C C . LYS A 1 190 ? -5.806 2.842 -8.759 1.00 95.50 190 LYS A C 1
ATOM 1490 O O . LYS A 1 190 ? -6.927 2.504 -8.385 1.00 95.50 190 LYS A O 1
ATOM 1495 N N . GLY A 1 191 ? -5.254 2.396 -9.887 1.00 96.44 191 GLY A N 1
ATOM 1496 C CA . GLY A 1 191 ? -5.884 1.417 -10.772 1.00 96.44 191 GLY A CA 1
ATOM 1497 C C . GLY A 1 191 ? -6.135 0.084 -10.063 1.00 96.44 191 GLY A C 1
ATOM 1498 O O . GLY A 1 191 ? -7.235 -0.462 -10.132 1.00 96.44 191 GLY A O 1
ATOM 1499 N N . LEU A 1 192 ? -5.157 -0.388 -9.282 1.00 96.38 192 LEU A N 1
ATOM 1500 C CA . LEU A 1 192 ? -5.323 -1.561 -8.421 1.00 96.38 192 LEU A CA 1
ATOM 1501 C C . LEU A 1 192 ? -6.485 -1.374 -7.436 1.00 96.38 192 LEU A C 1
ATOM 1503 O O . LEU A 1 192 ? -7.397 -2.197 -7.411 1.00 96.38 192 LEU A O 1
ATOM 1507 N N . LEU A 1 193 ? -6.481 -0.281 -6.665 1.00 96.81 193 LEU A N 1
ATOM 1508 C CA . LEU A 1 193 ? -7.470 -0.009 -5.613 1.00 96.81 193 LEU A CA 1
ATOM 1509 C C . LEU A 1 193 ? -8.905 0.068 -6.154 1.00 96.81 193 LEU A C 1
ATOM 1511 O O . LEU A 1 193 ? -9.831 -0.448 -5.529 1.00 96.81 193 LEU A O 1
ATOM 1515 N N . ARG A 1 194 ? -9.090 0.662 -7.339 1.00 96.06 194 ARG A N 1
ATOM 1516 C CA . ARG A 1 194 ? -10.403 0.826 -7.987 1.00 96.06 194 ARG A CA 1
ATOM 1517 C C . ARG A 1 194 ? -10.995 -0.468 -8.539 1.00 96.06 194 ARG A C 1
ATOM 1519 O O . ARG A 1 194 ? -12.199 -0.523 -8.773 1.00 96.06 194 ARG A O 1
ATOM 1526 N N . CYS A 1 195 ? -10.173 -1.484 -8.785 1.00 96.56 195 CYS A N 1
ATOM 1527 C CA . CYS A 1 195 ? -10.590 -2.723 -9.443 1.00 96.56 195 CYS A CA 1
ATOM 1528 C C . CYS A 1 195 ? -10.401 -3.969 -8.570 1.00 96.56 195 CYS A C 1
ATOM 1530 O O . CYS A 1 195 ? -10.445 -5.084 -9.091 1.00 96.56 195 CYS A O 1
ATOM 1532 N N . LEU A 1 196 ? -10.211 -3.803 -7.256 1.00 97.19 196 LEU A N 1
ATOM 1533 C CA . LEU A 1 196 ? -10.114 -4.925 -6.324 1.00 97.19 196 LEU A CA 1
ATOM 1534 C C . LEU A 1 196 ? -11.386 -5.793 -6.362 1.00 97.19 196 LEU A C 1
ATOM 1536 O O . LEU A 1 196 ? -12.490 -5.263 -6.194 1.00 97.19 196 LEU A O 1
ATOM 1540 N N . PRO A 1 197 ? -11.258 -7.124 -6.504 1.00 96.25 197 PRO A N 1
ATOM 1541 C CA . PRO A 1 197 ? -12.376 -8.040 -6.328 1.00 96.25 197 PRO A CA 1
ATOM 1542 C C . PRO A 1 197 ? -13.020 -7.887 -4.947 1.00 96.25 197 PRO A C 1
ATOM 1544 O O . PRO A 1 197 ? -12.338 -7.671 -3.947 1.00 96.25 197 PRO A O 1
ATOM 1547 N N . SER A 1 198 ? -14.336 -8.087 -4.862 1.00 94.94 198 SER A N 1
ATOM 1548 C CA . SER A 1 198 ? -15.061 -8.057 -3.583 1.00 94.94 198 SER A CA 1
ATOM 1549 C C . SER A 1 198 ? -14.656 -9.182 -2.624 1.00 94.94 198 SER A C 1
ATOM 1551 O O . SER A 1 198 ? -14.993 -9.129 -1.448 1.00 94.94 198 SER A O 1
ATOM 1553 N N . SER A 1 199 ? -13.963 -10.213 -3.116 1.00 95.88 199 SER A N 1
ATOM 1554 C CA . SER A 1 199 ? -13.399 -11.287 -2.296 1.00 95.88 199 SER A CA 1
ATOM 1555 C C . SER A 1 199 ? -12.165 -10.857 -1.500 1.00 95.88 199 SER A C 1
ATOM 1557 O O . SER A 1 199 ? -11.791 -11.568 -0.570 1.00 95.88 199 SER A O 1
ATOM 1559 N N . VAL A 1 200 ? -11.537 -9.722 -1.839 1.00 97.81 200 VAL A N 1
ATOM 1560 C CA . VAL A 1 200 ? -10.331 -9.245 -1.154 1.00 97.81 200 VAL A CA 1
ATOM 1561 C C . VAL A 1 200 ? -10.691 -8.842 0.270 1.00 97.81 200 VAL A C 1
ATOM 1563 O O . VAL A 1 200 ? -11.518 -7.963 0.493 1.00 97.81 200 VAL A O 1
ATOM 1566 N N . ARG A 1 201 ? -10.042 -9.483 1.240 1.00 97.56 201 ARG A N 1
ATOM 1567 C CA . ARG A 1 201 ? -10.208 -9.242 2.678 1.00 97.56 201 ARG A CA 1
ATOM 1568 C C . ARG A 1 201 ? -9.000 -8.541 3.278 1.00 97.56 201 ARG A C 1
ATOM 1570 O O . ARG A 1 201 ? -9.175 -7.778 4.223 1.00 97.56 201 ARG A O 1
ATOM 1577 N N . SER A 1 202 ? -7.807 -8.809 2.749 1.00 97.88 202 SER A N 1
ATOM 1578 C CA . SER A 1 202 ? -6.543 -8.230 3.202 1.00 97.88 202 SER A CA 1
ATOM 1579 C C . SER A 1 202 ? -5.940 -7.358 2.105 1.00 97.88 202 SER A C 1
ATOM 1581 O O . SER A 1 202 ? -5.772 -7.811 0.972 1.00 97.88 202 SER A O 1
ATOM 1583 N N . LEU A 1 203 ? -5.643 -6.105 2.430 1.00 97.56 203 LEU A N 1
ATOM 1584 C CA . LEU A 1 203 ? -5.098 -5.129 1.498 1.00 97.56 203 LEU A CA 1
ATOM 1585 C C . LEU A 1 203 ? -3.928 -4.389 2.140 1.00 97.56 203 LEU A C 1
ATOM 1587 O O . LEU A 1 203 ? -4.108 -3.652 3.107 1.00 97.56 203 LEU A O 1
ATOM 1591 N N . THR A 1 204 ? -2.752 -4.527 1.541 1.00 96.31 204 THR A N 1
ATOM 1592 C CA . THR A 1 204 ? -1.552 -3.776 1.895 1.00 96.31 204 THR A CA 1
ATOM 1593 C C . THR A 1 204 ? -1.073 -2.996 0.682 1.00 96.31 204 THR A C 1
ATOM 1595 O O . THR A 1 204 ? -0.780 -3.578 -0.363 1.00 96.31 204 THR A O 1
ATOM 1598 N N . VAL A 1 205 ? -0.971 -1.675 0.814 1.00 94.38 205 VAL A N 1
ATOM 1599 C CA . VAL A 1 205 ? -0.326 -0.819 -0.189 1.00 94.38 205 VAL A CA 1
ATOM 1600 C C . VAL A 1 205 ? 0.791 -0.046 0.482 1.00 94.38 205 VAL A C 1
ATOM 1602 O O . VAL A 1 205 ? 0.561 0.708 1.429 1.00 94.38 205 VAL A O 1
ATOM 1605 N N . TRP A 1 206 ? 2.001 -0.239 -0.024 1.00 89.44 206 TRP A N 1
ATOM 1606 C CA . TRP A 1 206 ? 3.207 0.355 0.522 1.00 89.44 206 TRP A CA 1
ATOM 1607 C C . TRP A 1 206 ? 3.913 1.174 -0.550 1.00 89.44 206 TRP A C 1
ATOM 1609 O O . TRP A 1 206 ? 4.233 0.667 -1.629 1.00 89.44 206 TRP A O 1
ATOM 1619 N N . ARG A 1 207 ? 4.169 2.443 -0.240 1.00 85.12 207 ARG A N 1
ATOM 1620 C CA . ARG A 1 207 ? 5.099 3.271 -1.003 1.00 85.12 207 ARG A CA 1
ATOM 1621 C C . ARG A 1 207 ? 6.456 3.255 -0.315 1.00 85.12 207 ARG A C 1
ATOM 1623 O O . ARG A 1 207 ? 6.552 3.378 0.895 1.00 85.12 207 ARG A O 1
ATOM 1630 N N . SER A 1 208 ? 7.504 3.138 -1.107 1.00 82.12 208 SER A N 1
ATOM 1631 C CA . SER A 1 208 ? 8.867 3.393 -0.665 1.00 82.12 208 SER A CA 1
ATOM 1632 C C . SER A 1 208 ? 9.416 4.641 -1.328 1.00 82.12 208 SER A C 1
ATOM 1634 O O . SER A 1 208 ? 8.956 5.023 -2.407 1.00 82.12 208 SER A O 1
ATOM 1636 N N . HIS A 1 209 ? 10.435 5.237 -0.723 1.00 75.19 209 HIS A N 1
ATOM 1637 C CA . HIS A 1 209 ? 11.077 6.440 -1.229 1.00 75.19 209 HIS A CA 1
ATOM 1638 C C . HIS A 1 209 ? 12.566 6.194 -1.402 1.00 75.19 209 HIS A C 1
ATOM 1640 O O . HIS A 1 209 ? 13.238 5.755 -0.473 1.00 75.19 209 HIS A O 1
ATOM 1646 N N . LEU A 1 210 ? 13.091 6.520 -2.581 1.00 67.56 210 LEU A N 1
ATOM 1647 C CA . LEU A 1 210 ? 14.526 6.737 -2.725 1.00 67.56 210 LEU A CA 1
ATOM 1648 C C . LEU A 1 210 ? 14.799 8.208 -2.453 1.00 67.56 210 LEU A C 1
ATOM 1650 O O . LEU A 1 210 ? 14.380 9.070 -3.229 1.00 67.56 210 LEU A O 1
ATOM 1654 N N . PHE A 1 211 ? 15.478 8.480 -1.343 1.00 63.56 211 PHE A N 1
ATOM 1655 C CA . PHE A 1 211 ? 15.907 9.824 -0.996 1.00 63.56 211 PHE A CA 1
ATOM 1656 C C . PHE A 1 211 ? 17.172 10.181 -1.770 1.00 63.56 211 PHE A C 1
ATOM 1658 O O . PHE A 1 211 ? 18.118 9.396 -1.860 1.00 63.56 211 PHE A O 1
ATOM 1665 N N . ILE A 1 212 ? 17.194 11.399 -2.303 1.00 59.53 212 ILE A N 1
ATOM 1666 C CA . ILE A 1 212 ? 18.430 12.055 -2.711 1.00 59.53 212 ILE A CA 1
ATOM 1667 C C . ILE A 1 212 ? 18.640 13.237 -1.787 1.00 59.53 212 ILE A C 1
ATOM 1669 O O . ILE A 1 212 ? 17.714 14.007 -1.525 1.00 59.53 212 ILE A O 1
ATOM 1673 N N . GLN A 1 213 ? 19.866 13.374 -1.297 1.00 57.19 213 GLN A N 1
ATOM 1674 C CA . GLN A 1 213 ? 20.279 14.506 -0.483 1.00 57.19 213 GLN A CA 1
ATOM 1675 C C . GLN A 1 213 ? 19.904 15.828 -1.179 1.00 57.19 213 GLN A C 1
ATOM 1677 O O . GLN A 1 213 ? 20.231 16.035 -2.347 1.00 57.19 213 GLN A O 1
ATOM 1682 N N . GLY A 1 214 ? 19.181 16.703 -0.473 1.00 58.22 214 GLY A N 1
ATOM 1683 C CA . GLY A 1 214 ? 18.684 17.977 -1.013 1.00 58.22 214 GLY A CA 1
ATOM 1684 C C . GLY A 1 214 ? 17.303 17.921 -1.679 1.00 58.22 214 GLY A C 1
ATOM 1685 O O . GLY A 1 214 ? 16.852 18.932 -2.212 1.00 58.22 214 GLY A O 1
ATOM 1686 N N . THR A 1 215 ? 16.617 16.774 -1.650 1.00 62.94 215 THR A N 1
ATOM 1687 C CA . THR A 1 215 ? 15.199 16.707 -2.028 1.00 62.94 215 THR A CA 1
ATOM 1688 C C . THR A 1 215 ? 14.368 17.505 -1.032 1.00 62.94 215 THR A C 1
ATOM 1690 O O . THR A 1 215 ? 14.482 17.284 0.171 1.00 62.94 215 THR A O 1
ATOM 1693 N N . ASP A 1 216 ? 13.525 18.402 -1.539 1.00 65.69 216 ASP A N 1
ATOM 1694 C CA . ASP A 1 216 ? 12.580 19.165 -0.728 1.00 65.69 216 ASP A CA 1
ATOM 1695 C C . ASP A 1 216 ? 11.636 18.208 0.034 1.00 65.69 216 ASP A C 1
ATOM 1697 O O . ASP A 1 216 ? 10.878 17.468 -0.612 1.00 65.69 216 ASP A O 1
ATOM 1701 N N . PRO A 1 217 ? 11.664 18.197 1.382 1.00 64.69 217 PRO A N 1
ATOM 1702 C CA . PRO A 1 217 ? 10.756 17.396 2.196 1.00 64.69 217 PRO A CA 1
ATOM 1703 C C . PRO A 1 217 ? 9.281 17.623 1.839 1.00 64.69 217 PRO A C 1
ATOM 1705 O O . PRO A 1 217 ? 8.502 16.668 1.824 1.00 64.69 217 PRO A O 1
ATOM 1708 N N . ASP A 1 218 ? 8.894 18.834 1.431 1.00 66.00 218 ASP A N 1
ATOM 1709 C CA . ASP A 1 218 ? 7.507 19.149 1.075 1.00 66.00 218 ASP A CA 1
ATOM 1710 C C . ASP A 1 218 ? 7.040 18.392 -0.180 1.00 66.00 218 ASP A C 1
ATOM 1712 O O . ASP A 1 218 ? 5.863 18.029 -0.313 1.00 66.00 218 ASP A O 1
ATOM 1716 N N . LEU A 1 219 ? 7.957 18.069 -1.102 1.00 65.38 219 LEU A N 1
ATOM 1717 C CA . LEU A 1 219 ? 7.633 17.235 -2.262 1.00 65.38 219 LEU A CA 1
ATOM 1718 C C . LEU A 1 219 ? 7.289 15.804 -1.846 1.00 65.38 219 LEU A C 1
ATOM 1720 O O . LEU A 1 219 ? 6.432 15.180 -2.482 1.00 65.38 219 LEU A O 1
ATOM 1724 N N . ILE A 1 220 ? 7.902 15.298 -0.777 1.00 62.25 220 ILE A N 1
ATOM 1725 C CA . ILE A 1 220 ? 7.633 13.969 -0.208 1.00 62.25 220 ILE A CA 1
ATOM 1726 C C . ILE A 1 220 ? 6.217 13.921 0.356 1.00 62.25 220 ILE A C 1
ATOM 1728 O O . ILE A 1 220 ? 5.465 12.978 0.076 1.00 62.25 220 ILE A O 1
ATOM 1732 N N . LEU A 1 221 ? 5.849 14.994 1.055 1.00 60.09 221 LEU A N 1
ATOM 1733 C CA . LEU A 1 221 ? 4.583 15.165 1.757 1.00 60.09 221 LEU A CA 1
ATOM 1734 C C . LEU A 1 221 ? 3.399 15.451 0.841 1.00 60.09 221 LEU A C 1
ATOM 1736 O O . LEU A 1 221 ? 2.252 15.314 1.276 1.00 60.09 221 LEU A O 1
ATOM 1740 N N . LYS A 1 222 ? 3.643 15.812 -0.427 1.00 67.88 222 LYS A N 1
ATOM 1741 C CA . LYS A 1 222 ? 2.564 16.040 -1.389 1.00 67.88 222 LYS A CA 1
ATOM 1742 C C . LYS A 1 222 ? 1.738 14.765 -1.547 1.00 67.88 222 LYS A C 1
ATOM 1744 O O . LYS A 1 222 ? 2.136 13.818 -2.226 1.00 67.88 222 LYS A O 1
ATOM 1749 N N . THR A 1 223 ? 0.580 14.765 -0.901 1.00 64.38 223 THR A N 1
ATOM 1750 C CA . THR A 1 223 ? -0.425 13.723 -1.042 1.00 64.38 223 THR A CA 1
ATOM 1751 C C . THR A 1 223 ? -0.930 13.692 -2.471 1.00 64.38 223 THR A C 1
ATOM 1753 O O . THR A 1 223 ? -0.957 14.707 -3.168 1.00 64.38 223 THR A O 1
ATOM 1756 N N . PHE A 1 224 ? -1.359 12.510 -2.895 1.00 78.25 224 PHE A N 1
ATOM 1757 C CA . PHE A 1 224 ? -2.182 12.335 -4.080 1.00 78.25 224 PHE A CA 1
ATOM 1758 C C . PHE A 1 224 ? -3.631 12.223 -3.601 1.00 78.25 224 PHE A C 1
ATOM 1760 O O . PHE A 1 224 ? -4.032 11.121 -3.217 1.00 78.25 224 PHE A O 1
ATOM 1767 N N . PRO A 1 225 ? -4.427 13.314 -3.583 1.00 82.88 225 PRO A N 1
ATOM 1768 C CA . PRO A 1 225 ? -5.780 13.277 -3.025 1.00 82.88 225 PRO A CA 1
ATOM 1769 C C . PRO A 1 225 ? -6.629 12.165 -3.647 1.00 82.88 225 PRO A C 1
ATOM 1771 O O . PRO A 1 225 ? -7.310 11.430 -2.936 1.00 82.88 225 PRO A O 1
ATOM 1774 N N . ASP A 1 226 ? -6.490 11.963 -4.959 1.00 87.75 226 ASP A N 1
ATOM 1775 C CA . ASP A 1 226 ? -7.154 10.893 -5.704 1.00 87.75 226 ASP A CA 1
ATOM 1776 C C . ASP A 1 226 ? -6.755 9.485 -5.242 1.00 87.75 226 ASP A C 1
ATOM 1778 O O . ASP A 1 226 ? -7.583 8.573 -5.265 1.00 87.75 226 ASP A O 1
ATOM 1782 N N . LEU A 1 227 ? -5.493 9.283 -4.845 1.00 90.38 227 LEU A N 1
ATOM 1783 C CA . LEU A 1 227 ? -5.014 8.000 -4.332 1.00 90.38 227 LEU A CA 1
ATOM 1784 C C . LEU A 1 227 ? -5.552 7.754 -2.922 1.00 90.38 227 LEU A C 1
ATOM 1786 O O . LEU A 1 227 ? -6.024 6.656 -2.646 1.00 90.38 227 LEU A O 1
ATOM 1790 N N . SER A 1 228 ? -5.533 8.769 -2.051 1.00 89.69 228 SER A N 1
ATOM 1791 C CA . SER A 1 228 ? -6.111 8.667 -0.705 1.00 89.69 228 SER A CA 1
ATOM 1792 C C . SER A 1 228 ? -7.616 8.399 -0.759 1.00 89.69 228 SER A C 1
ATOM 1794 O O . SER A 1 228 ? -8.107 7.548 -0.023 1.00 89.69 228 SER A O 1
ATOM 1796 N N . ALA A 1 229 ? -8.337 9.048 -1.678 1.00 91.38 229 ALA A N 1
ATOM 1797 C CA . ALA A 1 229 ? -9.752 8.781 -1.919 1.00 91.38 229 ALA A CA 1
ATOM 1798 C C . ALA A 1 229 ? -9.987 7.351 -2.435 1.00 91.38 229 ALA A C 1
ATOM 1800 O O . ALA A 1 229 ? -10.856 6.648 -1.925 1.00 91.38 229 ALA A O 1
ATOM 1801 N N . ALA A 1 230 ? -9.184 6.882 -3.399 1.00 94.38 230 ALA A N 1
ATOM 1802 C CA . ALA A 1 230 ? -9.278 5.509 -3.896 1.00 94.38 230 ALA A CA 1
ATOM 1803 C C . ALA A 1 230 ? -8.977 4.470 -2.803 1.00 94.38 230 ALA A C 1
ATOM 1805 O O . ALA A 1 230 ? -9.639 3.438 -2.741 1.00 94.38 230 ALA A O 1
ATOM 1806 N N . ALA A 1 231 ? -8.007 4.745 -1.932 1.00 95.00 231 ALA A N 1
ATOM 1807 C CA . ALA A 1 231 ? -7.646 3.878 -0.819 1.00 95.00 231 ALA A CA 1
ATOM 1808 C C . ALA A 1 231 ? -8.730 3.827 0.260 1.00 95.00 231 ALA A C 1
ATOM 1810 O O . ALA A 1 231 ? -9.067 2.746 0.742 1.00 95.00 231 ALA A O 1
ATOM 1811 N N . LEU A 1 232 ? -9.313 4.982 0.595 1.00 95.12 232 LEU A N 1
ATOM 1812 C CA . LEU A 1 232 ? -10.467 5.067 1.481 1.00 95.12 232 LEU A CA 1
ATOM 1813 C C . LEU A 1 232 ? -11.632 4.236 0.934 1.00 95.12 232 LEU A C 1
ATOM 1815 O O . LEU A 1 232 ? -12.122 3.353 1.635 1.00 95.12 232 LEU A O 1
ATOM 1819 N N . GLU A 1 233 ? -12.021 4.438 -0.327 1.00 95.25 233 GLU A N 1
ATOM 1820 C CA . GLU A 1 233 ? -13.114 3.670 -0.937 1.00 95.25 233 GLU A CA 1
ATOM 1821 C C . GLU A 1 233 ? -12.825 2.168 -0.977 1.00 95.25 233 GLU A C 1
ATOM 1823 O O . GLU A 1 233 ? -13.685 1.355 -0.636 1.00 95.25 233 GLU A O 1
ATOM 1828 N N . ALA A 1 234 ? -11.596 1.790 -1.326 1.00 96.06 234 ALA A N 1
ATOM 1829 C CA . ALA A 1 234 ? -11.168 0.399 -1.361 1.00 96.06 234 ALA A CA 1
ATOM 1830 C C . ALA A 1 234 ? -11.161 -0.279 0.018 1.00 96.06 234 ALA A C 1
ATOM 1832 O O . ALA A 1 234 ? -11.134 -1.508 0.064 1.00 96.06 234 ALA A O 1
ATOM 1833 N N . SER A 1 235 ? -11.165 0.488 1.116 1.00 97.19 235 SER A N 1
ATOM 1834 C CA . SER A 1 235 ? -11.061 -0.028 2.485 1.00 97.19 235 SER A CA 1
ATOM 1835 C C . SER A 1 235 ? -12.396 -0.448 3.112 1.00 97.19 235 SER A C 1
ATOM 1837 O O . SER A 1 235 ? -12.385 -1.291 4.006 1.00 97.19 235 SER A O 1
ATOM 1839 N N . TYR A 1 236 ? -13.537 0.096 2.663 1.00 96.69 236 TYR A N 1
ATOM 1840 C CA . TYR A 1 236 ? -14.837 -0.081 3.340 1.00 96.69 236 TYR A CA 1
ATOM 1841 C C . TYR A 1 236 ? -15.295 -1.537 3.469 1.00 96.69 236 TYR A C 1
ATOM 1843 O O . TYR A 1 236 ? -15.894 -1.909 4.477 1.00 96.69 236 TYR A O 1
ATOM 1851 N N . ASP A 1 237 ? -14.976 -2.353 2.467 1.00 95.12 237 ASP A N 1
ATOM 1852 C CA . ASP A 1 237 ? -15.396 -3.752 2.376 1.00 95.12 237 ASP A CA 1
ATOM 1853 C C . ASP A 1 237 ? -14.223 -4.713 2.663 1.00 95.12 237 ASP A C 1
ATOM 1855 O O . ASP A 1 237 ? -14.118 -5.781 2.055 1.00 95.12 237 ASP A O 1
ATOM 1859 N N . ARG A 1 238 ? -13.267 -4.303 3.510 1.00 97.38 238 ARG A N 1
ATOM 1860 C CA . ARG A 1 238 ? -12.051 -5.070 3.836 1.00 97.38 238 ARG A CA 1
ATOM 1861 C C . ARG A 1 238 ? -11.976 -5.374 5.321 1.00 97.38 238 ARG A C 1
ATOM 1863 O O . ARG A 1 238 ? -12.479 -4.616 6.140 1.00 97.38 238 ARG A O 1
ATOM 1870 N N . LYS A 1 239 ? -11.291 -6.471 5.647 1.00 97.75 239 LYS A N 1
ATOM 1871 C CA . LYS A 1 239 ? -11.068 -6.939 7.017 1.00 97.75 239 LYS A CA 1
ATOM 1872 C C . LYS A 1 239 ? -9.735 -6.466 7.586 1.00 97.75 239 LYS A C 1
ATOM 1874 O O . LYS A 1 239 ? -9.678 -6.049 8.737 1.00 97.75 239 LYS A O 1
ATOM 1879 N N . ASN A 1 240 ? -8.679 -6.502 6.779 1.00 98.06 240 ASN A N 1
ATOM 1880 C CA . ASN A 1 240 ? -7.355 -6.021 7.154 1.00 98.06 240 ASN A CA 1
ATOM 1881 C C . ASN A 1 240 ? -6.890 -5.001 6.118 1.00 98.06 240 ASN A C 1
ATOM 1883 O O . ASN A 1 240 ? -6.860 -5.302 4.923 1.00 98.06 240 ASN A O 1
ATOM 1887 N N . VAL A 1 241 ? -6.534 -3.806 6.574 1.00 97.62 241 VAL A N 1
ATOM 1888 C CA . VAL A 1 241 ? -6.052 -2.723 5.719 1.00 97.62 241 VAL A CA 1
ATOM 1889 C C . VAL A 1 241 ? -4.759 -2.178 6.292 1.00 97.62 241 VAL A C 1
ATOM 1891 O O . VAL A 1 241 ? -4.694 -1.817 7.463 1.00 97.62 241 VAL A O 1
ATOM 1894 N N . ALA A 1 242 ? -3.740 -2.092 5.451 1.00 96.31 242 ALA A N 1
ATOM 1895 C CA . ALA A 1 242 ? -2.495 -1.425 5.768 1.00 96.31 242 ALA A CA 1
ATOM 1896 C C . ALA A 1 242 ? -2.113 -0.498 4.621 1.00 96.31 242 ALA A C 1
ATOM 1898 O O . ALA A 1 242 ? -1.874 -0.947 3.497 1.00 96.31 242 ALA A O 1
ATOM 1899 N N . PHE A 1 243 ? -2.037 0.794 4.903 1.00 93.69 243 PHE A N 1
ATOM 1900 C CA . PHE A 1 243 ? -1.544 1.766 3.946 1.00 93.69 243 PHE A CA 1
ATOM 1901 C C . PHE A 1 243 ? -0.359 2.503 4.518 1.00 93.69 243 PHE A C 1
ATOM 1903 O O . PHE A 1 243 ? -0.399 2.999 5.639 1.00 93.69 243 PHE A O 1
ATOM 1910 N N . SER A 1 244 ? 0.690 2.594 3.716 1.00 85.81 244 SER A N 1
ATOM 1911 C CA . SER A 1 244 ? 1.940 3.161 4.173 1.00 85.81 244 SER A CA 1
ATOM 1912 C C . SER A 1 244 ? 2.517 4.119 3.145 1.00 85.81 244 SER A C 1
ATOM 1914 O O . SER A 1 244 ? 2.430 3.879 1.937 1.00 85.81 244 SER A O 1
ATOM 1916 N N . PHE A 1 245 ? 3.070 5.225 3.646 1.00 72.88 245 PHE A N 1
ATOM 1917 C CA . PHE A 1 245 ? 3.826 6.233 2.891 1.00 72.88 245 PHE A CA 1
ATOM 1918 C C . PHE A 1 245 ? 3.089 6.940 1.725 1.00 72.88 245 PHE A C 1
ATOM 1920 O O . PHE A 1 245 ? 3.718 7.595 0.896 1.00 72.88 245 PHE A O 1
ATOM 1927 N N . ASN A 1 246 ? 1.754 6.868 1.627 1.00 70.50 246 ASN A N 1
ATOM 1928 C CA . ASN A 1 246 ? 1.009 7.604 0.582 1.00 70.50 246 ASN A CA 1
ATOM 1929 C C . ASN A 1 246 ? -0.459 7.927 0.870 1.00 70.50 246 ASN A C 1
ATOM 1931 O O . ASN A 1 246 ? -1.103 8.695 0.151 1.00 70.50 246 ASN A O 1
ATOM 1935 N N . ILE A 1 247 ? -1.006 7.298 1.899 1.00 81.44 247 ILE A N 1
ATOM 1936 C CA . ILE A 1 247 ? -2.374 7.489 2.353 1.00 81.44 247 ILE A CA 1
ATOM 1937 C C . ILE A 1 247 ? -2.233 7.829 3.825 1.00 81.44 247 ILE A C 1
ATOM 1939 O O . ILE A 1 247 ? -2.192 6.950 4.684 1.00 81.44 247 ILE A O 1
ATOM 1943 N N . TRP A 1 248 ? -2.030 9.116 4.085 1.00 87.62 248 TRP A N 1
ATOM 1944 C CA . TRP A 1 248 ? -1.876 9.597 5.444 1.00 87.62 248 TRP A CA 1
ATOM 1945 C C . TRP A 1 248 ? -3.174 9.419 6.216 1.00 87.62 248 TRP A C 1
ATOM 1947 O O . TRP A 1 248 ? -4.272 9.547 5.668 1.00 87.62 248 TRP A O 1
ATOM 1957 N N . ALA A 1 249 ? -3.040 9.152 7.508 1.00 91.75 249 ALA A N 1
ATOM 1958 C CA . ALA A 1 249 ? -4.169 8.999 8.401 1.00 91.75 249 ALA A CA 1
ATOM 1959 C C . ALA A 1 249 ? -5.072 10.242 8.423 1.00 91.75 249 ALA A C 1
ATOM 1961 O O . ALA A 1 249 ? -6.293 10.102 8.434 1.00 91.75 249 ALA A O 1
ATOM 1962 N N . ASP A 1 250 ? -4.513 11.455 8.365 1.00 88.75 250 ASP A N 1
ATOM 1963 C CA . ASP A 1 250 ? -5.296 12.696 8.317 1.00 88.75 250 ASP A CA 1
ATOM 1964 C C . ASP A 1 250 ? -6.160 12.773 7.047 1.00 88.75 250 ASP A C 1
ATOM 1966 O O . ASP A 1 250 ? -7.350 13.079 7.132 1.00 88.75 250 ASP A O 1
ATOM 1970 N N . ALA A 1 251 ? -5.602 12.422 5.886 1.00 88.38 251 ALA A N 1
ATOM 1971 C CA . ALA A 1 251 ? -6.325 12.367 4.621 1.00 88.38 251 ALA A CA 1
ATOM 1972 C C . ALA A 1 251 ? -7.369 11.237 4.606 1.00 88.38 251 ALA A C 1
ATOM 1974 O O . ALA A 1 251 ? -8.490 11.443 4.141 1.00 88.38 251 ALA A O 1
ATOM 1975 N N . PHE A 1 252 ? -7.028 10.066 5.150 1.00 92.75 252 PHE A N 1
ATOM 1976 C CA . PHE A 1 252 ? -7.905 8.897 5.229 1.00 92.75 252 PHE A CA 1
ATOM 1977 C C . PHE A 1 252 ? -9.130 9.166 6.116 1.00 92.75 252 PHE A C 1
ATOM 1979 O O . PHE A 1 252 ? -10.272 9.085 5.657 1.00 92.75 252 PHE A O 1
ATOM 1986 N N . PHE A 1 253 ? -8.908 9.558 7.374 1.00 93.69 253 PHE A N 1
ATOM 1987 C CA . PHE A 1 253 ? -9.991 9.863 8.310 1.00 93.69 253 PHE A CA 1
ATOM 1988 C C . PHE A 1 253 ? -10.712 11.159 7.938 1.00 93.69 253 PHE A C 1
ATOM 1990 O O . PHE A 1 253 ? -11.936 11.231 8.024 1.00 93.69 253 PHE A O 1
ATOM 1997 N N . GLY A 1 254 ? -9.980 12.177 7.478 1.00 91.06 254 GLY A N 1
ATOM 1998 C CA . GLY A 1 254 ? -10.554 13.432 7.003 1.00 91.06 254 GLY A CA 1
ATOM 1999 C C . GLY A 1 254 ? -11.505 13.214 5.831 1.00 91.06 254 GLY A C 1
ATOM 2000 O O . GLY A 1 254 ? -12.624 13.722 5.864 1.00 91.06 254 GLY A O 1
ATOM 2001 N N . GLY A 1 255 ? -11.108 12.403 4.845 1.00 90.69 255 GLY A N 1
ATOM 2002 C CA . GLY A 1 255 ? -11.947 12.027 3.706 1.00 90.69 255 GLY A CA 1
ATOM 2003 C C . GLY A 1 255 ? -13.244 11.335 4.128 1.00 90.69 255 GLY A C 1
ATOM 2004 O O . GLY A 1 255 ? -14.309 11.683 3.631 1.00 90.69 255 GLY A O 1
ATOM 2005 N N . HIS A 1 256 ? -13.180 10.429 5.107 1.00 92.81 256 HIS A N 1
ATOM 2006 C CA . HIS A 1 256 ? -14.364 9.758 5.649 1.00 92.81 256 HIS A CA 1
ATOM 2007 C C . HIS A 1 256 ? -15.305 10.699 6.424 1.00 92.81 256 HIS A C 1
ATOM 2009 O O . HIS A 1 256 ? -16.529 10.551 6.400 1.00 92.81 256 HIS A O 1
ATOM 2015 N N . LEU A 1 25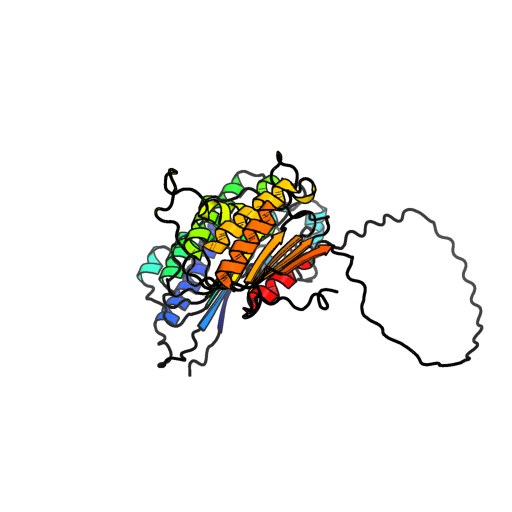7 ? -14.740 11.672 7.141 1.00 91.81 257 LEU A N 1
ATOM 2016 C CA . LEU A 1 257 ? -15.503 12.602 7.972 1.00 91.81 257 LEU A CA 1
ATOM 2017 C C . LEU A 1 257 ? -16.089 13.793 7.198 1.00 91.81 257 LEU A C 1
ATOM 2019 O O . LEU A 1 257 ? -16.900 14.520 7.790 1.00 91.81 257 LEU A O 1
ATOM 2023 N N . ARG A 1 258 ? -15.707 13.997 5.927 1.00 86.56 258 ARG A N 1
ATOM 2024 C CA . ARG A 1 258 ? -16.287 15.029 5.050 1.00 86.56 258 ARG A CA 1
ATOM 2025 C C . ARG A 1 258 ? -17.799 14.862 4.918 1.00 86.56 258 ARG A C 1
ATOM 2027 O O . ARG A 1 258 ? -18.342 13.761 5.019 1.00 86.56 258 ARG A O 1
ATOM 2034 N N . LYS A 1 259 ? -18.501 15.985 4.761 1.00 70.06 259 LYS A N 1
ATOM 2035 C CA . LYS A 1 259 ? -19.967 15.990 4.725 1.00 70.06 259 LYS A CA 1
ATOM 2036 C C . LYS A 1 259 ? -20.486 15.530 3.357 1.00 70.06 259 LYS A C 1
ATOM 2038 O O . LYS A 1 259 ? -19.867 15.853 2.350 1.00 70.06 259 LYS A O 1
ATOM 2043 N N . PRO A 1 260 ? -21.657 14.871 3.304 1.00 58.88 260 PRO A N 1
ATOM 2044 C CA . PRO A 1 260 ? -22.284 14.446 2.047 1.00 58.88 260 PRO A CA 1
ATOM 2045 C C . PRO A 1 260 ? -22.655 15.598 1.105 1.00 58.88 260 PRO A C 1
ATOM 2047 O O . PRO A 1 260 ? -22.775 15.388 -0.094 1.00 58.88 260 PRO A O 1
ATOM 2050 N N . ASP A 1 261 ? -22.846 16.801 1.652 1.00 58.88 261 ASP A N 1
ATOM 2051 C CA . ASP A 1 261 ? -23.303 17.982 0.909 1.00 58.88 261 ASP A CA 1
ATOM 2052 C C . ASP A 1 261 ? -22.144 18.781 0.277 1.00 58.88 261 ASP A C 1
ATOM 2054 O O . ASP A 1 261 ? -22.368 19.796 -0.382 1.00 58.88 261 ASP A O 1
ATOM 2058 N N . GLU A 1 262 ? -20.895 18.361 0.503 1.00 59.75 262 GLU A N 1
ATOM 2059 C CA . GLU A 1 262 ? -19.736 18.896 -0.213 1.00 59.75 262 GLU A CA 1
ATOM 2060 C C . GLU A 1 262 ? -19.701 18.317 -1.643 1.00 59.75 262 GLU A C 1
ATOM 2062 O O . GLU A 1 262 ? -20.237 17.234 -1.864 1.00 59.75 262 GLU A O 1
ATOM 2067 N N . PRO A 1 263 ? -19.092 19.000 -2.632 1.00 51.00 263 PRO A N 1
ATOM 2068 C CA . PRO A 1 263 ? -19.111 18.576 -4.042 1.00 51.00 263 PRO A CA 1
ATOM 2069 C C . PRO A 1 263 ? -18.628 17.135 -4.295 1.00 51.00 263 PRO A C 1
ATOM 2071 O O . PRO A 1 263 ? -19.024 16.530 -5.288 1.00 51.00 263 PRO A O 1
ATOM 2074 N N . ASP A 1 264 ? -17.840 16.586 -3.362 1.00 52.81 264 ASP A N 1
ATOM 2075 C CA . ASP A 1 264 ? -17.306 15.217 -3.363 1.00 52.81 264 ASP A CA 1
ATOM 2076 C C . ASP A 1 264 ? -17.872 14.349 -2.211 1.00 52.81 264 ASP A C 1
ATOM 2078 O O . ASP A 1 264 ? -17.301 13.324 -1.837 1.00 52.81 264 ASP A O 1
ATOM 2082 N N . GLY A 1 265 ? -18.963 14.785 -1.579 1.00 47.25 265 GLY A N 1
ATOM 2083 C CA . GLY A 1 265 ? -19.545 14.174 -0.392 1.00 47.25 265 GLY A CA 1
ATOM 2084 C C . GLY A 1 265 ? -20.234 12.840 -0.684 1.00 47.25 265 GLY A C 1
ATOM 2085 O O . GLY A 1 265 ? -21.240 12.757 -1.387 1.00 47.25 265 GLY A O 1
ATOM 2086 N N . PHE A 1 266 ? -19.725 11.761 -0.094 1.00 50.84 266 PHE A N 1
ATOM 2087 C CA . PHE A 1 266 ? -20.323 10.431 -0.207 1.00 50.84 266 PHE A CA 1
ATOM 2088 C C . PHE A 1 266 ? -21.612 10.328 0.630 1.00 50.84 266 PHE A C 1
ATOM 2090 O O . PHE A 1 266 ? -21.529 10.095 1.829 1.00 50.84 266 PHE A O 1
ATOM 2097 N N . GLY A 1 267 ? -22.791 10.458 -0.001 1.00 58.91 267 GLY A N 1
ATOM 2098 C CA . GLY A 1 267 ? -24.148 10.122 0.495 1.00 58.91 267 GLY A CA 1
ATOM 2099 C C . GLY A 1 267 ? -24.344 9.831 2.001 1.00 58.91 267 GLY A C 1
ATOM 2100 O O . GLY A 1 267 ? -23.981 10.616 2.865 1.00 58.91 267 GLY A O 1
ATOM 2101 N N . ARG A 1 268 ? -25.010 8.730 2.385 1.00 65.06 268 ARG A N 1
ATOM 2102 C CA . ARG A 1 268 ? -24.959 8.303 3.801 1.00 65.06 268 ARG A CA 1
ATOM 2103 C C . ARG A 1 268 ? -23.534 7.847 4.097 1.00 65.06 268 ARG A C 1
ATOM 2105 O O . ARG A 1 268 ? -23.011 7.031 3.339 1.00 65.06 268 ARG A O 1
ATOM 2112 N N . ARG A 1 269 ? -22.961 8.309 5.214 1.00 78.75 269 ARG A N 1
ATOM 2113 C CA . ARG A 1 269 ? -21.626 7.892 5.654 1.00 78.75 269 ARG A CA 1
ATOM 2114 C C . ARG A 1 269 ? -21.550 6.361 5.688 1.00 78.75 269 ARG A C 1
ATOM 2116 O O . ARG A 1 269 ? -22.328 5.711 6.390 1.00 78.75 269 ARG A O 1
ATOM 2123 N N . ARG A 1 270 ? -20.662 5.799 4.865 1.00 90.75 270 ARG A N 1
ATOM 2124 C CA . ARG A 1 270 ? -20.408 4.355 4.802 1.00 90.75 270 ARG A CA 1
ATOM 2125 C C . ARG A 1 270 ? -19.781 3.888 6.111 1.00 90.75 270 ARG A C 1
ATOM 2127 O O . ARG A 1 270 ? -19.082 4.650 6.761 1.00 90.75 270 ARG A O 1
ATOM 2134 N N . GLN A 1 271 ? -20.038 2.643 6.485 1.00 94.00 271 GLN A N 1
ATOM 2135 C CA . GLN A 1 271 ? -19.432 2.014 7.658 1.00 94.00 271 GLN A CA 1
ATOM 2136 C C . GLN A 1 271 ? -18.497 0.902 7.208 1.00 94.00 271 GLN A C 1
ATOM 2138 O O . GLN A 1 271 ? -18.816 0.184 6.258 1.00 94.00 271 GL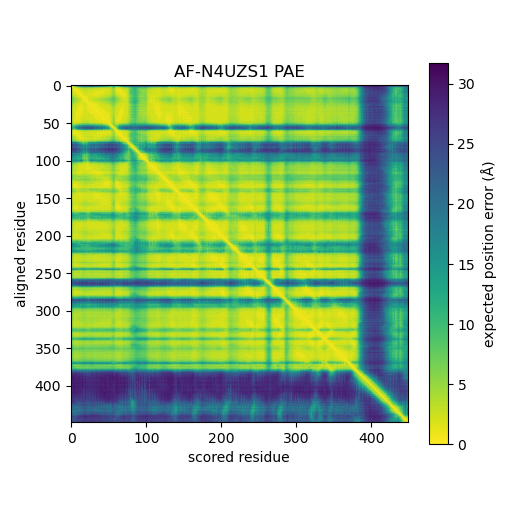N A O 1
ATOM 2143 N N . TRP A 1 272 ? -17.394 0.727 7.928 1.00 97.00 272 TRP A N 1
ATOM 2144 C CA . TRP A 1 272 ? -16.509 -0.420 7.766 1.00 97.00 272 TRP A CA 1
ATOM 2145 C C . TRP A 1 272 ? -17.059 -1.600 8.558 1.00 97.00 272 TRP A C 1
ATOM 2147 O O . TRP A 1 272 ? -16.720 -1.806 9.722 1.00 97.00 272 TRP A O 1
ATOM 2157 N N . LYS A 1 273 ? -17.956 -2.363 7.936 1.00 96.19 273 LYS A N 1
ATOM 2158 C CA . LYS A 1 273 ? -18.675 -3.444 8.626 1.00 96.19 273 LYS A CA 1
ATOM 2159 C C . LYS A 1 273 ? -17.741 -4.544 9.123 1.00 96.19 273 LYS A C 1
ATOM 2161 O O . LYS A 1 273 ? -17.933 -5.040 10.229 1.00 96.19 273 LYS A O 1
ATOM 2166 N N . ASP A 1 274 ? -16.729 -4.870 8.325 1.00 97.19 274 ASP A N 1
ATOM 2167 C CA . ASP A 1 274 ? -15.885 -6.048 8.532 1.00 97.19 274 ASP A CA 1
ATOM 2168 C C . ASP A 1 274 ? -14.426 -5.703 8.868 1.00 97.19 274 ASP A C 1
ATOM 2170 O O . ASP A 1 274 ? -13.631 -6.617 9.075 1.00 97.19 274 ASP A O 1
ATOM 2174 N N . LEU A 1 275 ? -14.059 -4.414 8.926 1.00 98.12 275 LEU A N 1
ATOM 2175 C CA . LEU A 1 275 ? -12.682 -3.992 9.200 1.00 98.12 275 LEU A CA 1
ATOM 2176 C C . LEU A 1 275 ? -12.308 -4.330 10.639 1.00 98.12 275 LEU A C 1
ATOM 2178 O O . LEU A 1 275 ? -12.823 -3.732 11.576 1.00 98.12 275 LEU A O 1
ATOM 2182 N N . GLU A 1 276 ? -11.386 -5.271 10.794 1.00 97.81 276 GLU A N 1
ATOM 2183 C CA . GLU A 1 276 ? -10.863 -5.725 12.078 1.00 97.81 276 GLU A CA 1
ATOM 2184 C C . GLU A 1 276 ? -9.498 -5.122 12.381 1.00 97.81 276 GLU A C 1
ATOM 2186 O O . GLU A 1 276 ? -9.166 -4.926 13.552 1.00 97.81 276 GLU A O 1
ATOM 2191 N N . ARG A 1 277 ? -8.698 -4.833 11.349 1.00 97.94 277 ARG A N 1
ATOM 2192 C CA . ARG A 1 277 ? -7.341 -4.327 11.535 1.00 97.94 277 ARG A CA 1
ATOM 2193 C C . ARG A 1 277 ? -6.989 -3.209 10.562 1.00 97.94 277 ARG A C 1
ATOM 2195 O O . ARG A 1 277 ? -7.192 -3.357 9.356 1.00 97.94 277 ARG A O 1
ATOM 2202 N N . LEU A 1 278 ? -6.419 -2.129 11.091 1.00 97.69 278 LEU A N 1
ATOM 2203 C CA . LEU A 1 278 ? -6.042 -0.938 10.334 1.00 97.69 278 LEU A CA 1
ATOM 2204 C C . LEU A 1 278 ? -4.625 -0.479 10.695 1.00 97.69 278 LEU A C 1
ATOM 2206 O O . LEU A 1 278 ? -4.354 -0.175 11.848 1.00 97.69 278 LEU A O 1
ATOM 2210 N N . ALA A 1 279 ? -3.736 -0.374 9.716 1.00 96.44 279 ALA A N 1
ATOM 2211 C CA . ALA A 1 279 ? -2.416 0.224 9.892 1.00 96.44 279 ALA A CA 1
ATOM 2212 C C . ALA A 1 279 ? -2.244 1.402 8.932 1.00 96.44 279 ALA A C 1
ATOM 2214 O O . ALA A 1 279 ? -2.471 1.265 7.728 1.00 96.44 279 ALA A O 1
ATOM 2215 N N . LEU A 1 280 ? -1.861 2.559 9.466 1.00 94.56 280 LEU A N 1
ATOM 2216 C CA . LEU A 1 280 ? -1.647 3.788 8.708 1.00 94.56 280 LEU A CA 1
ATOM 2217 C C . LEU A 1 280 ? -0.349 4.468 9.151 1.00 94.56 280 LEU A C 1
ATOM 2219 O O . LEU A 1 280 ? 0.185 4.201 10.227 1.00 94.56 280 LEU A O 1
ATOM 2223 N N . ASN A 1 281 ? 0.122 5.410 8.343 1.00 90.25 281 ASN A N 1
ATOM 2224 C CA . ASN A 1 281 ? 1.115 6.385 8.775 1.00 90.25 281 ASN A CA 1
ATOM 2225 C C . ASN A 1 281 ? 0.476 7.770 8.886 1.00 90.25 281 ASN A C 1
ATOM 2227 O O . ASN A 1 281 ? -0.499 8.073 8.194 1.00 90.25 281 ASN A O 1
ATOM 2231 N N . PHE A 1 282 ? 1.046 8.631 9.717 1.00 86.94 282 PHE A N 1
ATOM 2232 C CA . PHE A 1 282 ? 0.770 10.061 9.703 1.00 86.94 282 PHE A CA 1
ATOM 2233 C C . PHE A 1 282 ? 2.080 10.836 9.606 1.00 86.94 282 PHE A C 1
ATOM 2235 O O . PHE A 1 282 ? 3.138 10.356 10.016 1.00 86.94 282 PHE A O 1
ATOM 2242 N N . ASP A 1 283 ? 2.004 12.026 9.033 1.00 77.94 283 ASP A N 1
ATOM 2243 C CA . ASP A 1 283 ? 3.124 12.951 9.007 1.00 77.94 283 ASP A CA 1
ATOM 2244 C C . ASP A 1 283 ? 3.142 13.758 10.312 1.00 77.94 283 ASP A C 1
ATOM 2246 O O . ASP A 1 283 ? 2.140 14.369 10.684 1.00 77.94 283 ASP A O 1
ATOM 2250 N N . ASN A 1 284 ? 4.272 13.732 11.020 1.00 66.31 284 ASN A N 1
ATOM 2251 C CA . ASN A 1 284 ? 4.454 14.449 12.285 1.00 66.31 284 ASN A CA 1
ATOM 2252 C C . ASN A 1 284 ? 4.923 15.900 12.066 1.00 66.31 284 ASN A C 1
ATOM 2254 O O . ASN A 1 284 ? 4.862 16.722 12.981 1.00 66.31 284 ASN A O 1
ATOM 2258 N N . THR A 1 285 ? 5.379 16.222 10.852 1.00 60.75 285 THR A N 1
ATOM 2259 C CA . THR A 1 285 ? 5.962 17.520 10.469 1.00 60.75 285 THR A CA 1
ATOM 2260 C C . THR A 1 285 ? 4.939 18.495 9.881 1.00 60.75 285 THR A C 1
ATOM 2262 O O . THR A 1 285 ? 5.317 19.453 9.220 1.00 60.75 285 THR A O 1
ATOM 2265 N N . ILE A 1 286 ? 3.646 18.239 10.130 1.00 53.09 286 ILE A N 1
ATOM 2266 C CA . ILE A 1 286 ? 2.471 18.809 9.454 1.00 53.09 286 ILE A CA 1
ATOM 2267 C C . ILE A 1 286 ? 2.700 20.228 8.916 1.00 53.09 286 ILE A C 1
ATOM 2269 O O . ILE A 1 286 ? 2.499 21.202 9.625 1.00 53.09 286 ILE A O 1
ATOM 2273 N N . ARG A 1 287 ? 2.984 20.275 7.602 1.00 52.81 287 ARG A N 1
ATOM 2274 C CA . ARG A 1 287 ? 2.894 21.411 6.665 1.00 52.81 287 ARG A CA 1
ATOM 2275 C C . ARG A 1 287 ? 3.829 22.576 7.002 1.00 52.81 287 ARG A C 1
ATOM 2277 O O . ARG A 1 287 ? 3.787 23.105 8.098 1.00 52.81 287 ARG A O 1
ATOM 2284 N N . ALA A 1 288 ? 4.535 23.109 6.002 1.00 47.09 288 ALA A N 1
ATOM 2285 C CA . ALA A 1 288 ? 5.434 24.275 6.097 1.00 47.09 288 ALA A CA 1
ATOM 2286 C C . ALA A 1 288 ? 4.874 25.552 6.790 1.00 47.09 288 ALA A C 1
ATOM 2288 O O . ALA A 1 288 ? 5.583 26.549 6.937 1.00 47.09 288 ALA A O 1
ATOM 2289 N N . HIS A 1 289 ? 3.597 25.566 7.187 1.00 48.75 289 HIS A N 1
ATOM 2290 C CA . HIS A 1 289 ? 2.899 26.681 7.824 1.00 48.75 289 HIS A CA 1
ATOM 2291 C C . HIS A 1 289 ? 2.145 26.316 9.119 1.00 48.75 289 HIS A C 1
ATOM 2293 O O . HIS A 1 289 ? 1.545 27.209 9.718 1.00 48.75 289 HIS A O 1
ATOM 2299 N N . GLU A 1 290 ? 2.150 25.056 9.565 1.00 56.81 290 GLU A N 1
ATOM 2300 C CA . GLU A 1 290 ? 1.610 24.655 10.869 1.00 56.81 290 GLU A CA 1
ATOM 2301 C C . GLU A 1 290 ? 2.758 24.174 11.774 1.00 56.81 290 GLU A C 1
ATOM 2303 O O . GLU A 1 290 ? 3.749 23.640 11.281 1.00 56.81 290 GLU A O 1
ATOM 2308 N N . PRO A 1 291 ? 2.693 24.403 13.098 1.00 58.62 291 PRO A N 1
ATOM 2309 C CA . PRO A 1 291 ? 3.684 23.834 14.000 1.00 58.62 291 PRO A CA 1
ATOM 2310 C C . PRO A 1 291 ? 3.618 22.309 13.922 1.00 58.62 291 PRO A C 1
ATOM 2312 O O . PRO A 1 291 ? 2.517 21.746 13.880 1.00 58.62 291 PRO A O 1
ATOM 2315 N N . ALA A 1 292 ? 4.777 21.654 13.960 1.00 66.62 292 ALA A N 1
ATOM 2316 C CA . ALA A 1 292 ? 4.845 20.205 14.029 1.00 66.62 292 ALA A CA 1
ATOM 2317 C C . ALA A 1 292 ? 4.022 19.684 15.221 1.00 66.62 292 ALA A C 1
ATOM 2319 O O . ALA A 1 292 ? 3.798 20.387 16.211 1.00 66.62 292 ALA A O 1
ATOM 2320 N N . ILE A 1 293 ? 3.553 18.437 15.146 1.00 67.69 293 ILE A N 1
ATOM 2321 C CA . ILE A 1 293 ? 2.673 17.867 16.180 1.00 67.69 293 ILE A CA 1
ATOM 2322 C C . ILE A 1 293 ? 3.325 17.903 17.574 1.00 67.69 293 ILE A C 1
ATOM 2324 O O . ILE A 1 293 ? 2.619 18.121 18.560 1.00 67.69 293 ILE A O 1
ATOM 2328 N N . HIS A 1 294 ? 4.650 17.741 17.650 1.00 65.25 294 HIS A N 1
ATOM 2329 C CA . HIS A 1 294 ? 5.405 17.823 18.902 1.00 65.25 294 HIS A CA 1
ATOM 2330 C C . HIS A 1 294 ? 5.474 19.251 19.471 1.00 65.25 294 HIS A C 1
ATOM 2332 O O . HIS A 1 294 ? 5.501 19.417 20.686 1.00 65.25 294 HIS A O 1
ATOM 2338 N N . ASP A 1 295 ? 5.400 20.278 18.622 1.00 71.69 295 ASP A N 1
ATOM 2339 C CA . ASP A 1 295 ? 5.419 21.686 19.040 1.00 71.69 295 ASP A CA 1
ATOM 2340 C C . ASP A 1 295 ? 4.029 22.211 19.427 1.00 71.69 295 ASP A C 1
ATOM 2342 O O . ASP A 1 295 ? 3.892 23.284 20.023 1.00 71.69 295 ASP A O 1
ATOM 2346 N N . ASN A 1 296 ? 2.961 21.488 19.068 1.00 77.19 296 ASN A N 1
ATOM 2347 C CA . ASN A 1 296 ? 1.594 21.929 19.313 1.00 77.19 296 ASN A CA 1
ATOM 2348 C C . ASN A 1 296 ? 0.653 20.778 19.711 1.00 77.19 296 ASN A C 1
ATOM 2350 O O . ASN A 1 296 ? -0.017 20.182 18.857 1.00 77.19 296 ASN A O 1
ATOM 2354 N N . PRO A 1 297 ? 0.452 20.569 21.027 1.00 76.69 297 PRO A N 1
ATOM 2355 C CA . PRO A 1 297 ? -0.452 19.549 21.563 1.00 76.69 297 PRO A CA 1
ATOM 2356 C C . PRO A 1 297 ? -1.892 19.627 21.027 1.00 76.69 297 PRO A C 1
ATOM 2358 O O . PRO A 1 297 ? -2.621 18.631 21.011 1.00 76.69 297 PRO A O 1
ATOM 2361 N N . LYS A 1 298 ? -2.341 20.802 20.552 1.00 81.75 298 LYS A N 1
ATOM 2362 C CA . LYS A 1 298 ? -3.690 20.960 19.981 1.00 81.75 298 LYS A CA 1
ATOM 2363 C C . LYS A 1 298 ? -3.841 20.265 18.630 1.00 81.75 298 LYS A C 1
ATOM 2365 O O . LYS A 1 298 ? -4.953 19.825 18.321 1.00 81.75 298 LYS A O 1
ATOM 2370 N N . VAL A 1 299 ? -2.771 20.170 17.839 1.00 84.25 299 VAL A N 1
ATOM 2371 C CA . VAL A 1 299 ? -2.793 19.503 16.528 1.00 84.25 299 VAL A CA 1
ATOM 2372 C C . VAL A 1 299 ? -2.996 18.006 16.734 1.00 84.25 299 VAL A C 1
ATOM 2374 O O . VAL A 1 299 ? -3.971 17.450 16.223 1.00 84.25 299 VAL A O 1
ATOM 2377 N N . LEU A 1 300 ? -2.183 17.384 17.597 1.00 86.81 300 LEU A N 1
ATOM 2378 C CA . LEU A 1 300 ? -2.344 15.978 17.977 1.00 86.81 300 LEU A CA 1
ATOM 2379 C C . LEU A 1 300 ? -3.718 15.707 18.591 1.00 86.81 300 LEU A C 1
ATOM 2381 O O . LEU A 1 300 ? -4.393 14.751 18.217 1.00 86.81 300 LEU A O 1
ATOM 2385 N N . GLY A 1 301 ? -4.177 16.578 19.493 1.00 90.69 301 GLY A N 1
ATOM 2386 C CA . GLY A 1 301 ? -5.500 16.445 20.095 1.00 90.69 301 GLY A CA 1
ATOM 2387 C C . GLY A 1 301 ? -6.633 16.487 19.061 1.00 90.69 301 GLY A C 1
ATOM 2388 O O . GLY A 1 301 ? -7.561 15.681 19.122 1.00 90.69 301 GLY A O 1
ATOM 2389 N N . SER A 1 302 ? -6.555 17.385 18.078 1.00 90.19 302 SER A N 1
ATOM 2390 C CA . SER A 1 302 ? -7.553 17.479 17.003 1.00 90.19 302 SER A CA 1
ATOM 2391 C C . SER A 1 302 ? -7.516 16.255 16.087 1.00 90.19 302 SER A C 1
ATOM 2393 O O . SER A 1 302 ? -8.568 15.710 15.742 1.00 90.19 302 SER A O 1
ATOM 2395 N N . PHE A 1 303 ? -6.315 15.779 15.748 1.00 92.06 303 PHE A N 1
ATOM 2396 C CA . PHE A 1 303 ? -6.110 14.550 14.988 1.00 92.06 303 PHE A CA 1
ATOM 2397 C C . PHE A 1 303 ? -6.719 13.338 15.707 1.00 92.06 303 PHE A C 1
ATOM 2399 O O . PHE A 1 303 ? -7.597 12.676 15.154 1.00 92.06 303 PHE A O 1
ATOM 2406 N N . LEU A 1 304 ? -6.366 13.110 16.975 1.00 94.88 304 LEU A N 1
ATOM 2407 C CA . LEU A 1 304 ? -6.898 12.014 17.791 1.00 94.88 304 LEU A CA 1
ATOM 2408 C C . LEU A 1 304 ? -8.423 12.078 17.952 1.00 94.88 304 LEU A C 1
ATOM 2410 O O . LEU A 1 304 ? -9.086 11.042 17.970 1.00 94.88 304 LEU A O 1
ATOM 2414 N N . ALA A 1 305 ? -9.005 13.277 18.048 1.00 95.00 305 ALA A N 1
ATOM 2415 C CA . ALA A 1 305 ? -10.456 13.439 18.095 1.00 95.00 305 ALA A CA 1
ATOM 2416 C C . ALA A 1 305 ? -11.139 13.036 16.774 1.00 95.00 305 ALA A C 1
ATOM 2418 O O . ALA A 1 305 ? -12.227 12.454 16.801 1.00 95.00 305 ALA A O 1
ATOM 2419 N N . ASN A 1 306 ? -10.517 13.323 15.626 1.00 93.94 306 ASN A N 1
ATOM 2420 C CA . ASN A 1 306 ? -11.010 12.893 14.316 1.00 93.94 306 ASN A CA 1
ATOM 2421 C C . ASN A 1 306 ? -10.884 11.377 14.140 1.00 93.94 306 ASN A C 1
ATOM 2423 O O . ASN A 1 306 ? -11.848 10.739 13.721 1.00 93.94 306 ASN A O 1
ATOM 2427 N N . VAL A 1 307 ? -9.750 10.798 14.536 1.00 96.50 307 VAL A N 1
ATOM 2428 C CA . VAL A 1 307 ? -9.539 9.344 14.545 1.00 96.50 307 VAL A CA 1
ATOM 2429 C C . VAL A 1 307 ? -10.636 8.655 15.364 1.00 96.50 307 VAL A C 1
ATOM 2431 O O . VAL A 1 307 ? -11.354 7.810 14.834 1.00 96.50 307 VAL A O 1
ATOM 2434 N N . ALA A 1 308 ? -10.865 9.092 16.609 1.00 97.12 308 ALA A N 1
ATOM 2435 C CA . ALA A 1 308 ? -11.915 8.537 17.467 1.00 97.12 308 ALA A CA 1
ATOM 2436 C C . ALA A 1 308 ? -13.305 8.601 16.811 1.00 97.12 308 ALA A C 1
ATOM 2438 O O . ALA A 1 308 ? -14.057 7.632 16.843 1.00 97.12 308 ALA A O 1
ATOM 2439 N N . ARG A 1 309 ? -13.645 9.725 16.165 1.00 95.56 309 ARG A N 1
ATOM 2440 C CA . ARG A 1 309 ? -14.924 9.884 15.454 1.00 95.56 309 ARG A CA 1
ATOM 2441 C C . ARG A 1 309 ? -15.086 8.942 14.264 1.00 95.56 309 ARG A C 1
ATOM 2443 O O . ARG A 1 309 ? -16.217 8.577 13.970 1.00 95.56 309 ARG A O 1
ATOM 2450 N N . ALA A 1 310 ? -14.010 8.634 13.544 1.00 96.12 310 ALA A N 1
ATOM 2451 C CA . ALA A 1 310 ? -14.060 7.729 12.400 1.00 96.12 310 ALA A CA 1
ATOM 2452 C C . ALA A 1 310 ? -14.154 6.262 12.846 1.00 96.12 310 ALA A C 1
ATOM 2454 O O . ALA A 1 310 ? -14.903 5.494 12.252 1.00 96.12 310 ALA A O 1
ATOM 2455 N N . ILE A 1 311 ? -13.463 5.892 13.931 1.00 96.56 311 ILE A N 1
ATOM 2456 C CA . ILE A 1 311 ? -13.532 4.540 14.511 1.00 96.56 311 ILE A CA 1
ATOM 2457 C C . ILE A 1 311 ? -14.948 4.196 14.974 1.00 96.56 311 ILE A C 1
ATOM 2459 O O . ILE A 1 311 ? -15.350 3.041 14.875 1.00 96.56 311 ILE A O 1
ATOM 2463 N N . GLU A 1 312 ? -15.754 5.180 15.397 1.00 94.94 312 GLU A N 1
ATOM 2464 C CA . GLU A 1 312 ? -17.169 4.930 15.698 1.00 94.94 312 GLU A CA 1
ATOM 2465 C C . GLU A 1 312 ? -17.903 4.262 14.506 1.00 94.94 312 GLU A C 1
ATOM 2467 O O . GLU A 1 312 ? -18.868 3.534 14.726 1.00 94.94 312 GLU A O 1
ATOM 2472 N N . ASP A 1 313 ? -17.462 4.446 13.259 1.00 95.56 313 ASP A N 1
ATOM 2473 C CA . ASP A 1 313 ? -18.042 3.825 12.060 1.00 95.56 313 ASP A CA 1
ATOM 2474 C C . ASP A 1 313 ? -17.358 2.498 11.645 1.00 95.56 313 ASP A C 1
ATOM 2476 O O . ASP A 1 313 ? -17.638 1.966 10.567 1.00 95.56 313 ASP A O 1
ATOM 2480 N N . MET A 1 314 ? -16.508 1.930 12.512 1.00 97.44 314 MET A N 1
ATOM 2481 C CA . MET A 1 314 ? -15.758 0.677 12.322 1.00 97.44 314 MET A CA 1
ATOM 2482 C C . MET A 1 314 ? -16.116 -0.378 13.394 1.00 97.44 314 MET A C 1
ATOM 2484 O O . MET A 1 314 ? -15.264 -0.748 14.197 1.00 97.44 314 MET A O 1
ATOM 2488 N N . PRO A 1 315 ? -17.359 -0.895 13.451 1.00 95.69 315 PRO A N 1
ATOM 2489 C CA . PRO A 1 315 ? -17.849 -1.720 14.567 1.00 95.69 315 PRO A CA 1
ATOM 2490 C C . PRO A 1 315 ? -17.052 -3.002 14.852 1.00 95.69 315 PRO A C 1
ATOM 2492 O O . PRO A 1 315 ? -17.110 -3.509 15.969 1.00 95.69 315 PRO A O 1
ATOM 2495 N N . SER A 1 316 ? -16.332 -3.532 13.862 1.00 96.69 316 SER A N 1
ATOM 2496 C CA . SER A 1 316 ? -15.546 -4.764 13.995 1.00 96.69 316 SER A CA 1
ATOM 2497 C C . SER A 1 316 ? -14.068 -4.513 14.311 1.00 96.69 316 SER A C 1
ATOM 2499 O O . SER A 1 316 ? -13.315 -5.477 14.447 1.00 96.69 316 SER A O 1
ATOM 2501 N N . LEU A 1 317 ? -13.638 -3.249 14.438 1.00 97.69 317 LEU A N 1
ATOM 2502 C CA . LEU A 1 317 ? -12.229 -2.903 14.611 1.00 97.69 317 LEU A CA 1
ATOM 2503 C C . LEU A 1 317 ? -11.698 -3.450 15.937 1.00 97.69 317 LEU A C 1
ATOM 2505 O O . LEU A 1 317 ? -12.201 -3.112 17.008 1.00 97.69 317 LEU A O 1
ATOM 2509 N N . ARG A 1 318 ? -10.653 -4.275 15.840 1.00 96.62 318 ARG A N 1
ATOM 2510 C CA . ARG A 1 318 ? -9.944 -4.881 16.971 1.00 96.62 318 ARG A CA 1
ATOM 2511 C C . ARG A 1 318 ? -8.583 -4.263 17.211 1.00 96.62 318 ARG A C 1
ATOM 2513 O O . ARG A 1 318 ? -8.136 -4.211 18.348 1.00 96.62 318 ARG A O 1
ATOM 2520 N N . LEU A 1 319 ? -7.920 -3.825 16.147 1.00 97.00 319 LEU A N 1
ATOM 2521 C CA . LEU A 1 319 ? -6.588 -3.251 16.228 1.00 97.00 319 LEU A CA 1
ATOM 2522 C C . LEU A 1 319 ? -6.443 -2.115 15.225 1.00 97.00 319 LEU A C 1
ATOM 2524 O O . LEU A 1 319 ? -6.730 -2.284 14.039 1.00 97.00 319 LEU A O 1
ATOM 2528 N N . MET A 1 320 ? -5.937 -0.981 15.688 1.00 97.88 320 MET A N 1
ATOM 2529 C CA . MET A 1 320 ? -5.454 0.074 14.814 1.00 97.88 320 MET A CA 1
ATOM 2530 C C . MET A 1 320 ? -4.091 0.565 15.274 1.00 97.88 320 MET A C 1
ATOM 2532 O O . MET A 1 320 ? -3.891 0.818 16.459 1.00 97.88 320 MET A O 1
ATOM 2536 N N . GLU A 1 321 ? -3.189 0.755 14.321 1.00 96.25 321 GLU A N 1
ATOM 2537 C CA . GLU A 1 321 ? -1.885 1.367 14.541 1.00 96.25 321 GLU A CA 1
ATOM 2538 C C . GLU A 1 321 ? -1.681 2.535 13.582 1.00 96.25 321 GLU A C 1
ATOM 2540 O O . GLU A 1 321 ? -1.936 2.431 12.379 1.00 96.25 321 GLU A O 1
ATOM 2545 N N . ILE A 1 322 ? -1.218 3.658 14.121 1.00 94.88 322 ILE A N 1
ATOM 2546 C CA . ILE A 1 322 ? -0.852 4.833 13.344 1.00 94.88 322 ILE A CA 1
ATOM 2547 C C . ILE A 1 322 ? 0.560 5.246 13.738 1.00 94.88 322 ILE A C 1
ATOM 2549 O O . ILE A 1 322 ? 0.814 5.595 14.890 1.00 94.88 322 ILE A O 1
ATOM 2553 N N . TRP A 1 323 ? 1.462 5.211 12.766 1.00 91.19 323 TRP A N 1
ATOM 2554 C CA . TRP A 1 323 ? 2.887 5.453 12.963 1.00 91.19 323 TRP A CA 1
ATOM 2555 C C . TRP A 1 323 ? 3.288 6.822 12.422 1.00 91.19 323 TRP A C 1
ATOM 2557 O O . TRP A 1 323 ? 2.944 7.156 11.283 1.00 91.19 323 TRP A O 1
ATOM 2567 N N . ALA A 1 324 ? 4.047 7.592 13.198 1.00 87.00 324 ALA A N 1
ATOM 2568 C CA . ALA A 1 324 ? 4.716 8.781 12.689 1.00 87.00 324 ALA A CA 1
ATOM 2569 C C . ALA A 1 324 ? 5.722 8.370 11.610 1.00 87.00 324 ALA A C 1
ATOM 2571 O O . ALA A 1 324 ? 6.507 7.442 11.792 1.00 87.00 324 ALA A O 1
ATOM 2572 N N . HIS A 1 325 ? 5.659 9.035 10.463 1.00 79.12 325 HIS A N 1
ATOM 2573 C CA . HIS A 1 325 ? 6.579 8.791 9.357 1.00 79.12 325 HIS A CA 1
ATOM 2574 C C . HIS A 1 325 ? 7.925 9.498 9.531 1.00 79.12 325 HIS A C 1
ATOM 2576 O O . HIS A 1 325 ? 8.963 8.955 9.164 1.00 79.12 325 HIS A O 1
ATOM 2582 N N . SER A 1 326 ? 7.880 10.722 10.039 1.00 75.12 326 SER A N 1
ATOM 2583 C CA . SER A 1 326 ? 8.991 11.664 10.112 1.00 75.12 326 SER A CA 1
ATOM 2584 C C . SER A 1 326 ? 9.003 12.338 11.483 1.00 75.12 326 SER A C 1
ATOM 2586 O O . SER A 1 326 ? 8.004 12.306 12.206 1.00 75.12 326 SER A O 1
ATOM 2588 N N . GLY A 1 327 ? 10.122 12.974 11.828 1.00 78.00 327 GLY A N 1
ATOM 2589 C CA . GLY A 1 327 ? 10.290 13.653 13.113 1.00 78.00 327 GLY A CA 1
ATOM 2590 C C . GLY A 1 327 ? 10.382 12.684 14.299 1.00 78.00 327 GLY A C 1
ATOM 2591 O O . GLY A 1 327 ? 10.685 11.508 14.096 1.00 78.00 327 GLY A O 1
ATOM 2592 N N . PRO A 1 328 ? 10.118 13.169 15.528 1.00 80.62 328 PRO A N 1
ATOM 2593 C CA . PRO A 1 328 ? 10.179 12.345 16.729 1.00 80.62 328 PRO A CA 1
ATOM 2594 C C . PRO A 1 328 ? 9.260 11.130 16.627 1.00 80.62 328 PRO A C 1
ATOM 2596 O O . PRO A 1 328 ? 8.130 11.235 16.127 1.00 80.62 328 PRO A O 1
ATOM 2599 N N . HIS A 1 329 ? 9.724 9.988 17.124 1.00 84.19 329 HIS A N 1
ATOM 2600 C CA . HIS A 1 329 ? 8.978 8.742 17.038 1.00 84.19 329 HIS A CA 1
ATOM 2601 C C . HIS A 1 329 ? 7.664 8.848 17.813 1.00 84.19 329 HIS A C 1
ATOM 2603 O O . HIS A 1 329 ? 7.625 9.282 18.966 1.00 84.19 329 HIS A O 1
ATOM 2609 N N . CYS A 1 330 ? 6.573 8.438 17.164 1.00 88.69 330 CYS A N 1
ATOM 2610 C CA . CYS A 1 330 ? 5.255 8.366 17.774 1.00 88.69 330 CYS A CA 1
ATOM 2611 C C . CYS A 1 330 ? 4.444 7.202 17.189 1.00 88.69 330 CYS A C 1
ATOM 2613 O O . CYS A 1 330 ? 4.337 7.048 15.970 1.00 88.69 330 CYS A O 1
ATOM 2615 N N . LEU A 1 331 ? 3.862 6.393 18.069 1.00 92.25 331 LEU A N 1
ATOM 2616 C CA . LEU A 1 331 ? 2.940 5.307 17.760 1.00 92.25 331 LEU A CA 1
ATOM 2617 C C . LEU A 1 331 ? 1.638 5.546 18.513 1.00 92.25 331 LEU A C 1
ATOM 2619 O O . LEU A 1 331 ? 1.627 5.641 19.738 1.00 92.25 331 LEU A O 1
ATOM 2623 N N . ILE A 1 332 ? 0.529 5.561 17.782 1.00 94.81 332 ILE A N 1
ATOM 2624 C CA . ILE A 1 332 ? -0.817 5.548 18.347 1.00 94.81 332 ILE A CA 1
ATOM 2625 C C . ILE A 1 332 ? -1.407 4.168 18.085 1.00 94.81 332 ILE A C 1
ATOM 2627 O O . ILE A 1 332 ? -1.637 3.797 16.933 1.00 94.81 332 ILE A O 1
ATOM 2631 N N . ARG A 1 333 ? -1.677 3.419 19.152 1.00 96.38 333 ARG A N 1
ATOM 2632 C CA . ARG A 1 333 ? -2.246 2.076 19.092 1.00 96.38 333 ARG A CA 1
ATOM 2633 C C . ARG A 1 333 ? -3.585 2.022 19.810 1.00 96.38 333 ARG A C 1
ATOM 2635 O O . ARG A 1 333 ? -3.704 2.411 20.966 1.00 96.38 333 ARG A O 1
ATOM 2642 N N . TYR A 1 334 ? -4.585 1.506 19.117 1.00 97.06 334 TYR A N 1
ATOM 2643 C CA . TYR A 1 334 ? -5.901 1.192 19.653 1.00 97.06 334 TYR A CA 1
ATOM 2644 C C . TYR A 1 334 ? -6.114 -0.314 19.598 1.00 97.06 334 TYR A C 1
ATOM 2646 O O . TYR A 1 334 ? -5.898 -0.922 18.551 1.00 97.06 334 TYR A O 1
ATOM 2654 N N . GLU A 1 335 ? -6.567 -0.898 20.699 1.00 96.69 335 GLU A N 1
ATOM 2655 C CA . GLU A 1 335 ? -6.811 -2.329 20.808 1.00 96.69 335 GLU A CA 1
ATOM 2656 C C . GLU A 1 335 ? -8.138 -2.608 21.517 1.00 96.69 335 GLU A C 1
ATOM 2658 O O . GLU A 1 335 ? -8.517 -1.919 22.467 1.00 96.69 335 GLU A O 1
ATOM 2663 N N . VAL A 1 336 ? -8.849 -3.627 21.042 1.00 94.81 336 VAL A N 1
ATOM 2664 C CA . VAL A 1 336 ? -10.079 -4.133 21.647 1.00 94.81 336 VAL A CA 1
ATOM 2665 C C . VAL A 1 336 ? -9.917 -5.614 21.935 1.00 94.81 336 VAL A C 1
ATOM 2667 O O . VAL A 1 336 ? -9.700 -6.413 21.020 1.00 94.81 336 VAL A O 1
ATOM 2670 N N . SER A 1 337 ? -10.086 -5.971 23.202 1.00 90.62 337 SER A N 1
ATOM 2671 C CA . SER A 1 337 ? -10.248 -7.347 23.655 1.00 90.62 337 SER A CA 1
ATOM 2672 C C . SER A 1 337 ? -11.696 -7.591 24.092 1.00 90.62 337 SER A C 1
ATOM 2674 O O . SER A 1 337 ? -12.541 -6.694 24.041 1.00 90.62 337 SER A O 1
ATOM 2676 N N . ASP A 1 338 ? -11.996 -8.808 24.545 1.00 84.94 338 ASP A N 1
ATOM 2677 C CA . ASP A 1 338 ? -13.333 -9.157 25.037 1.00 84.94 338 ASP A CA 1
ATOM 2678 C C . ASP A 1 338 ? -13.729 -8.375 26.306 1.00 84.94 338 ASP A C 1
ATOM 2680 O O . ASP A 1 338 ? -14.917 -8.255 26.608 1.00 84.94 338 ASP A O 1
ATOM 2684 N N . SER A 1 339 ? -12.756 -7.838 27.052 1.00 85.38 339 SER A N 1
ATOM 2685 C CA . SER A 1 339 ? -12.979 -7.172 28.342 1.00 85.38 339 SER A CA 1
ATOM 2686 C C . SER A 1 339 ? -12.586 -5.699 28.374 1.00 85.38 339 SER A C 1
ATOM 2688 O O . SER A 1 339 ? -12.999 -4.990 29.292 1.00 85.38 339 SER A O 1
ATOM 2690 N N . GLU A 1 340 ? -11.783 -5.226 27.421 1.00 91.38 340 GLU A N 1
ATOM 2691 C CA . GLU A 1 340 ? -11.250 -3.868 27.466 1.00 91.38 340 GLU A CA 1
ATOM 2692 C C . GLU A 1 340 ? -11.086 -3.217 26.094 1.00 91.38 340 GLU A C 1
ATOM 2694 O O . GLU A 1 340 ? -10.972 -3.855 25.048 1.00 91.38 340 GLU A O 1
ATOM 2699 N N . THR A 1 341 ? -11.060 -1.889 26.125 1.00 94.44 341 THR A N 1
ATOM 2700 C CA . THR A 1 341 ? -10.644 -1.053 25.007 1.00 94.44 341 THR A CA 1
ATOM 2701 C C . THR A 1 341 ? -9.472 -0.205 25.471 1.00 94.44 341 THR A C 1
ATOM 2703 O O . THR A 1 341 ? -9.622 0.596 26.400 1.00 94.44 341 THR A O 1
ATOM 2706 N N . LYS A 1 342 ? -8.318 -0.386 24.828 1.00 95.62 342 LYS A N 1
ATOM 2707 C CA . LYS A 1 342 ? -7.050 0.237 25.200 1.00 95.62 342 LYS A CA 1
ATOM 2708 C C . LYS A 1 342 ? -6.591 1.227 24.131 1.00 95.62 342 LYS A C 1
ATOM 2710 O O . LYS A 1 342 ? -6.605 0.915 22.942 1.00 95.62 342 LYS A O 1
ATOM 2715 N N . LEU A 1 343 ? -6.171 2.417 24.557 1.00 96.56 343 LEU A N 1
ATOM 2716 C CA . LEU A 1 343 ? -5.467 3.401 23.732 1.00 96.56 343 LEU A CA 1
ATOM 2717 C C . LEU A 1 343 ? -4.059 3.619 24.296 1.00 96.56 343 LEU A C 1
ATOM 2719 O O . LEU A 1 343 ? -3.909 4.204 25.365 1.00 96.56 343 LEU A O 1
ATOM 2723 N N . THR A 1 344 ? -3.034 3.200 23.567 1.00 96.06 344 THR A N 1
ATOM 2724 C CA . THR A 1 344 ? -1.632 3.435 23.921 1.00 96.06 344 THR A CA 1
ATOM 2725 C C . THR A 1 344 ? -1.028 4.457 22.970 1.00 96.06 344 THR A C 1
ATOM 2727 O O . THR A 1 344 ? -1.168 4.336 21.754 1.00 96.06 344 THR A O 1
ATOM 2730 N N . ILE A 1 345 ? -0.343 5.456 23.517 1.00 93.94 345 ILE A N 1
ATOM 2731 C CA . ILE A 1 345 ? 0.467 6.402 22.752 1.00 93.94 345 ILE A CA 1
ATOM 2732 C C . ILE A 1 345 ? 1.903 6.274 23.245 1.00 93.94 345 ILE A C 1
ATOM 2734 O O . ILE A 1 345 ? 2.175 6.515 24.417 1.00 93.94 345 ILE A O 1
ATOM 2738 N N . VAL A 1 346 ? 2.813 5.875 22.365 1.00 92.25 346 VAL A N 1
ATOM 2739 C CA . VAL A 1 346 ? 4.254 5.858 22.645 1.00 92.25 346 VAL A CA 1
ATOM 2740 C C . VAL A 1 346 ? 4.865 7.016 21.881 1.00 92.25 346 VAL A C 1
ATOM 2742 O O . VAL A 1 346 ? 4.689 7.067 20.668 1.00 92.25 346 VAL A O 1
ATOM 2745 N N . ALA A 1 347 ? 5.532 7.946 22.559 1.00 89.19 347 ALA A N 1
ATOM 2746 C CA . ALA A 1 347 ? 6.121 9.120 21.921 1.00 89.19 347 ALA A CA 1
ATOM 2747 C C . ALA A 1 347 ? 7.454 9.522 22.570 1.00 89.19 347 ALA A C 1
ATOM 2749 O O . ALA A 1 347 ? 7.696 9.250 23.741 1.00 89.19 347 ALA A O 1
ATOM 2750 N N . GLU A 1 348 ? 8.317 10.197 21.817 1.00 86.88 348 GLU A N 1
ATOM 2751 C CA . GLU A 1 348 ? 9.561 10.808 22.331 1.00 86.88 348 GLU A CA 1
ATOM 2752 C C . GLU A 1 348 ? 9.353 12.181 22.987 1.00 86.88 348 GLU A C 1
ATOM 2754 O O . GLU A 1 348 ? 10.279 12.773 23.537 1.00 86.88 348 GLU A O 1
ATOM 2759 N N . PHE A 1 349 ? 8.129 12.694 22.932 1.00 85.88 349 PHE A N 1
ATOM 2760 C CA . PHE A 1 349 ? 7.733 13.991 23.459 1.00 85.88 349 PHE A CA 1
ATOM 2761 C C . PHE A 1 349 ? 6.539 13.840 24.398 1.00 85.88 349 PHE A C 1
ATOM 2763 O O . PHE A 1 349 ? 5.806 12.849 24.347 1.00 85.88 349 PHE A O 1
ATOM 2770 N N . ASP A 1 350 ? 6.329 14.844 25.245 1.00 85.75 350 ASP A N 1
ATOM 2771 C CA . ASP A 1 350 ? 5.239 14.830 26.213 1.00 85.75 350 ASP A CA 1
ATOM 2772 C C . ASP A 1 350 ? 3.881 14.929 25.497 1.00 85.75 350 ASP A C 1
ATOM 2774 O O . ASP A 1 350 ? 3.627 15.837 24.700 1.00 85.75 350 ASP A O 1
ATOM 2778 N N . VAL A 1 351 ? 2.983 13.983 25.784 1.00 88.12 351 VAL A N 1
ATOM 2779 C CA . VAL A 1 351 ? 1.637 13.937 25.198 1.00 88.12 351 VAL A CA 1
ATOM 2780 C C . VAL A 1 351 ? 0.592 14.208 26.270 1.00 88.12 351 VAL A C 1
ATOM 2782 O O . VAL A 1 351 ? 0.277 13.353 27.096 1.00 88.12 351 VAL A O 1
ATOM 2785 N N . GLU A 1 352 ? -0.030 15.385 26.202 1.00 87.56 352 GLU A N 1
ATOM 2786 C CA . GLU A 1 352 ? -1.177 15.728 27.041 1.00 87.56 352 GLU A CA 1
ATOM 2787 C C . GLU A 1 352 ? -2.501 15.585 26.280 1.00 87.56 352 GLU A C 1
ATOM 2789 O O . GLU A 1 352 ? -2.802 16.315 25.329 1.00 87.56 352 GLU A O 1
ATOM 2794 N N . LEU A 1 353 ? -3.355 14.662 26.730 1.00 90.38 353 LEU A N 1
ATOM 2795 C CA . LEU A 1 353 ? -4.679 14.467 26.144 1.00 90.38 353 LEU A CA 1
ATOM 2796 C C . LEU A 1 353 ? -5.714 15.401 26.772 1.00 90.38 353 LEU A C 1
ATOM 2798 O O . LEU A 1 353 ? -6.063 15.301 27.949 1.00 90.38 353 LEU A O 1
ATOM 2802 N N . SER A 1 354 ? -6.298 16.275 25.952 1.00 93.19 354 SER A N 1
ATOM 2803 C CA . SER A 1 354 ? -7.391 17.134 26.412 1.00 93.19 354 SER A CA 1
ATOM 2804 C C . SER A 1 354 ? -8.619 16.322 26.857 1.00 93.19 354 SER A C 1
ATOM 2806 O O . SER A 1 354 ? -8.928 15.248 26.328 1.00 93.19 354 SER A O 1
ATOM 2808 N N . LYS A 1 355 ? -9.423 16.893 27.766 1.00 93.62 355 LYS A N 1
ATOM 2809 C CA . LYS A 1 355 ? -10.702 16.298 28.208 1.00 93.62 355 LYS A CA 1
ATOM 2810 C C . LYS A 1 355 ? -11.645 15.973 27.042 1.00 93.62 355 LYS A C 1
ATOM 2812 O O . LYS A 1 355 ? -12.420 15.023 27.132 1.00 93.62 355 LYS A O 1
ATOM 2817 N N . ALA A 1 356 ? -11.597 16.753 25.959 1.00 94.00 356 ALA A N 1
ATOM 2818 C CA . ALA A 1 356 ? -12.415 16.527 24.770 1.00 94.00 356 ALA A CA 1
ATOM 2819 C C . ALA A 1 356 ? -11.994 15.256 24.015 1.00 94.00 356 ALA A C 1
ATOM 2821 O O . ALA A 1 356 ? -12.861 14.478 23.615 1.00 94.00 356 ALA A O 1
ATOM 2822 N N . VAL A 1 357 ? -10.684 15.020 23.886 1.00 95.31 357 VAL A N 1
ATOM 2823 C CA . VAL A 1 357 ? -10.120 13.810 23.267 1.00 95.31 357 VAL A CA 1
ATOM 2824 C C . VAL A 1 357 ? -10.475 12.583 24.098 1.00 95.31 357 VAL A C 1
ATOM 2826 O O . VAL A 1 357 ? -11.078 11.650 23.574 1.00 95.31 357 VAL A O 1
ATOM 2829 N N . LEU A 1 358 ? -10.232 12.623 25.412 1.00 95.00 358 LEU A N 1
ATOM 2830 C CA . LEU A 1 358 ? -10.598 11.528 26.318 1.00 95.00 358 LEU A CA 1
ATOM 2831 C C . LEU A 1 358 ? -12.104 11.226 26.277 1.00 95.00 358 LEU A C 1
ATOM 2833 O O . LEU A 1 358 ? -12.512 10.068 26.251 1.00 95.00 358 LEU A O 1
ATOM 2837 N N . LYS A 1 359 ? -12.955 12.259 26.217 1.00 95.50 359 LYS A N 1
ATOM 2838 C CA . LYS A 1 359 ? -14.406 12.082 26.057 1.00 95.50 359 LYS A CA 1
ATOM 2839 C C . LYS A 1 359 ? -14.767 11.422 24.722 1.00 95.50 359 LYS A C 1
ATOM 2841 O O . LYS A 1 359 ? -15.738 10.675 24.681 1.00 95.50 359 LYS A O 1
ATOM 2846 N N . ALA A 1 360 ? -14.043 11.708 23.639 1.00 96.12 360 ALA A N 1
ATOM 2847 C CA . ALA A 1 360 ? -14.266 11.063 22.347 1.00 96.12 360 ALA A CA 1
ATOM 2848 C C . ALA A 1 360 ? -13.910 9.573 22.390 1.00 96.12 360 ALA A C 1
ATOM 2850 O O . ALA A 1 360 ? -14.747 8.748 22.042 1.00 96.12 360 ALA A O 1
ATOM 2851 N N . TRP A 1 361 ? -12.737 9.228 22.916 1.00 96.62 361 TRP A N 1
ATOM 2852 C CA . TRP A 1 361 ? -12.301 7.835 23.036 1.00 96.62 361 TRP A CA 1
ATOM 2853 C C . TRP A 1 361 ? -13.131 7.011 24.023 1.00 96.62 361 TRP A C 1
ATOM 2855 O O . TRP A 1 361 ? -13.354 5.828 23.792 1.00 96.62 361 TRP A O 1
ATOM 2865 N N . ARG A 1 362 ? -13.679 7.625 25.079 1.00 95.44 362 ARG A N 1
ATOM 2866 C CA . ARG A 1 362 ? -14.647 6.942 25.955 1.00 95.44 362 ARG A CA 1
ATOM 2867 C C . ARG A 1 362 ? -15.898 6.501 25.202 1.00 95.44 362 ARG A C 1
ATOM 2869 O O . ARG A 1 362 ? -16.327 5.376 25.391 1.00 95.44 362 ARG A O 1
ATOM 2876 N N . ARG A 1 363 ? -16.430 7.325 24.288 1.00 95.06 363 ARG A N 1
ATOM 2877 C CA . ARG A 1 363 ? -17.567 6.905 23.446 1.00 95.06 363 ARG A CA 1
ATOM 2878 C C . ARG A 1 363 ? -17.211 5.733 22.535 1.00 95.06 363 ARG A C 1
ATOM 2880 O O . ARG A 1 363 ? -18.063 4.885 22.294 1.00 95.06 363 ARG A O 1
ATOM 2887 N N . VAL A 1 364 ? -15.975 5.690 22.032 1.00 95.25 364 VAL A N 1
ATOM 2888 C CA . VAL A 1 364 ? -15.475 4.554 21.244 1.00 95.25 364 VAL A CA 1
ATOM 2889 C C . VAL A 1 364 ? -15.467 3.284 22.101 1.00 95.25 364 VAL A C 1
ATOM 2891 O O . VAL A 1 364 ? -16.048 2.282 21.692 1.00 95.25 364 VAL A O 1
ATOM 2894 N N . ALA A 1 365 ? -14.899 3.335 23.310 1.00 93.88 365 ALA A N 1
ATOM 2895 C CA . ALA A 1 365 ? -14.904 2.204 24.244 1.00 93.88 365 ALA A CA 1
ATOM 2896 C C . ALA A 1 365 ? -16.332 1.751 24.606 1.00 93.88 365 ALA A C 1
ATOM 2898 O O . ALA A 1 365 ? -16.667 0.572 24.462 1.00 93.88 365 ALA A O 1
ATOM 2899 N N . ASP A 1 366 ? -17.213 2.698 24.949 1.00 92.31 366 ASP A N 1
ATOM 2900 C CA . ASP A 1 366 ? -18.623 2.430 25.258 1.00 92.31 366 ASP A CA 1
ATOM 2901 C C . ASP A 1 366 ? -19.339 1.715 24.099 1.00 92.31 366 ASP A C 1
ATOM 2903 O O . ASP A 1 366 ? -20.185 0.846 24.320 1.00 92.31 366 ASP A O 1
ATOM 2907 N N . LYS A 1 367 ? -19.001 2.069 22.852 1.00 90.81 367 LYS A N 1
ATOM 2908 C CA . LYS A 1 367 ? -19.604 1.497 21.643 1.00 90.81 367 LYS A CA 1
ATOM 2909 C C . LYS A 1 367 ? -19.081 0.095 21.313 1.00 90.81 367 LYS A C 1
ATOM 2911 O O . LYS A 1 367 ? -19.878 -0.728 20.869 1.00 90.81 367 LYS A O 1
ATOM 2916 N N . HIS A 1 368 ? -17.789 -0.170 21.511 1.00 89.94 368 HIS A N 1
ATOM 2917 C CA . HIS A 1 368 ? -17.155 -1.433 21.106 1.00 89.94 368 HIS A CA 1
ATOM 2918 C C . HIS A 1 368 ? -17.249 -2.526 22.174 1.00 89.94 368 HIS A C 1
ATOM 2920 O O . HIS A 1 368 ? -17.577 -3.663 21.850 1.00 89.94 368 HIS A O 1
ATOM 2926 N N . THR A 1 369 ? -17.003 -2.195 23.443 1.00 87.94 369 THR A N 1
ATOM 2927 C CA . THR A 1 369 ? -16.949 -3.185 24.539 1.00 87.94 369 THR A CA 1
ATOM 2928 C C . THR A 1 369 ? -17.931 -2.897 25.663 1.00 87.94 369 THR A C 1
ATOM 2930 O O . THR A 1 369 ? -18.200 -3.779 26.475 1.00 87.94 369 THR A O 1
ATOM 2933 N N . ARG A 1 370 ? -18.485 -1.675 25.731 1.00 82.88 370 ARG A N 1
ATOM 2934 C CA . ARG A 1 370 ? -19.202 -1.151 26.913 1.00 82.88 370 ARG A CA 1
ATOM 2935 C C . ARG A 1 370 ? -18.342 -1.139 28.185 1.00 82.88 370 ARG A C 1
ATOM 2937 O O . ARG A 1 370 ? -18.883 -1.013 29.283 1.00 82.88 370 ARG A O 1
ATOM 2944 N N . ALA A 1 371 ? -17.028 -1.289 28.040 1.00 80.44 371 ALA A N 1
ATOM 2945 C CA . ALA A 1 371 ? -16.068 -1.248 29.127 1.00 80.44 371 ALA A CA 1
ATOM 2946 C C . ALA A 1 371 ? -15.453 0.151 29.251 1.00 80.44 371 ALA A C 1
ATOM 2948 O O . ALA A 1 371 ? -15.571 1.000 28.364 1.00 80.44 371 ALA A O 1
ATOM 2949 N N . SER A 1 372 ? -14.767 0.394 30.368 1.00 83.62 372 SER A N 1
ATOM 2950 C CA . SER A 1 372 ? -13.998 1.622 30.548 1.00 83.62 372 SER A CA 1
ATOM 2951 C C . SER A 1 372 ? -12.810 1.669 29.590 1.00 83.62 372 SER A C 1
ATOM 2953 O O . SER A 1 372 ? -12.084 0.688 29.447 1.00 83.62 372 SER A O 1
ATOM 2955 N N . LEU A 1 373 ? -12.567 2.840 29.001 1.00 91.75 373 LEU A N 1
ATOM 2956 C CA . LEU A 1 373 ? -11.336 3.1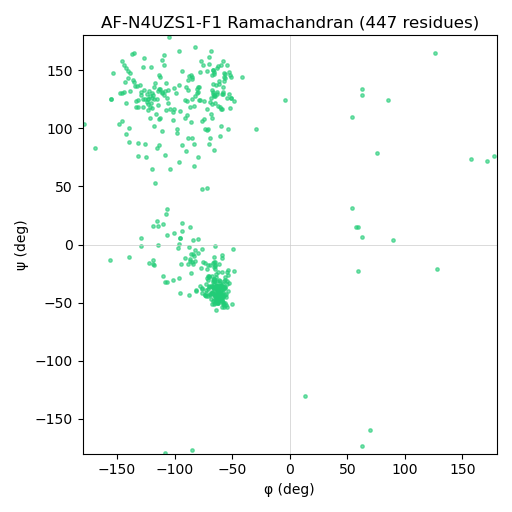21 28.266 1.00 91.75 373 LEU A CA 1
ATOM 2957 C C . LEU A 1 373 ? -10.125 3.033 29.206 1.00 91.75 373 LEU A C 1
ATOM 2959 O O . LEU A 1 373 ? -10.007 3.848 30.128 1.00 91.75 373 LEU A O 1
ATOM 2963 N N . VAL A 1 374 ? -9.207 2.115 28.912 1.00 93.25 374 VAL A N 1
ATOM 2964 C CA . VAL A 1 374 ? -7.840 2.130 29.442 1.00 93.25 374 VAL A CA 1
ATOM 2965 C C . VAL A 1 374 ? -6.995 2.966 28.490 1.00 93.25 374 VAL A C 1
ATOM 2967 O O . VAL A 1 374 ? -7.083 2.811 27.272 1.00 93.25 374 VAL A O 1
ATOM 2970 N N . TRP A 1 375 ? -6.194 3.886 29.014 1.00 90.69 375 TRP A N 1
ATOM 2971 C CA . TRP A 1 375 ? -5.280 4.660 28.185 1.00 90.69 375 TRP A CA 1
ATOM 2972 C C . TRP A 1 375 ? -3.929 4.811 28.865 1.00 90.69 375 TRP A C 1
ATOM 2974 O O . TRP A 1 375 ? -3.845 4.847 30.090 1.00 90.69 375 TRP A O 1
ATOM 2984 N N . GLU A 1 376 ? -2.886 4.870 28.049 1.00 92.69 376 GLU A N 1
ATOM 2985 C CA . GLU A 1 376 ? -1.499 4.851 28.489 1.00 92.69 376 GLU A CA 1
ATOM 2986 C C . GLU A 1 376 ? -0.669 5.739 27.559 1.00 92.69 376 GLU A C 1
ATOM 2988 O O . GLU A 1 376 ? -0.765 5.617 26.336 1.00 92.69 376 GLU A O 1
ATOM 2993 N N . VAL A 1 377 ? 0.126 6.640 28.134 1.00 89.31 377 VAL A N 1
ATOM 2994 C CA . VAL A 1 377 ? 1.117 7.444 27.411 1.00 89.31 377 VAL A CA 1
ATOM 2995 C C . VAL A 1 377 ? 2.485 7.015 27.920 1.00 89.31 377 VAL A C 1
ATOM 2997 O O . VAL A 1 377 ? 2.735 7.114 29.118 1.00 89.31 377 VAL A O 1
ATOM 3000 N N . LYS A 1 378 ? 3.343 6.517 27.029 1.00 89.56 378 LYS A N 1
ATOM 3001 C CA . LYS A 1 378 ? 4.717 6.115 27.347 1.00 89.56 378 LYS A CA 1
ATOM 3002 C C . LYS A 1 378 ? 5.694 7.071 26.684 1.00 89.56 378 LYS A C 1
ATOM 3004 O O . LYS A 1 378 ? 5.586 7.296 25.475 1.00 89.56 378 LYS A O 1
ATOM 3009 N N . ARG A 1 379 ? 6.663 7.571 27.449 1.00 83.81 379 ARG A N 1
ATOM 3010 C CA . ARG A 1 379 ? 7.832 8.233 26.880 1.00 83.81 379 ARG A CA 1
ATOM 3011 C C . ARG A 1 379 ? 8.820 7.167 26.422 1.00 83.81 379 ARG A C 1
ATOM 3013 O O . ARG A 1 379 ? 9.085 6.210 27.149 1.00 83.81 379 ARG A O 1
ATOM 3020 N N . ARG A 1 380 ? 9.357 7.305 25.214 1.00 68.88 380 ARG A N 1
ATOM 3021 C CA . ARG A 1 380 ? 10.451 6.446 24.750 1.00 68.88 380 ARG A CA 1
ATOM 3022 C C . ARG A 1 380 ? 11.697 6.777 25.590 1.00 68.88 380 ARG A C 1
ATOM 3024 O O . ARG A 1 380 ? 12.223 7.876 25.460 1.00 68.88 380 ARG A O 1
ATOM 3031 N N . GLY A 1 381 ? 12.097 5.868 26.482 1.00 65.06 381 GLY A N 1
ATOM 3032 C CA . GLY A 1 381 ? 13.220 6.046 27.418 1.00 65.06 381 GLY A CA 1
ATOM 3033 C C . GLY A 1 381 ? 12.883 5.777 28.891 1.00 65.06 381 GLY A C 1
ATOM 3034 O O . GLY A 1 381 ? 13.777 5.426 29.645 1.00 65.06 381 GLY A O 1
ATOM 3035 N N . ASP A 1 382 ? 11.605 5.838 29.285 1.00 59.03 382 ASP A N 1
ATOM 3036 C CA . ASP A 1 382 ? 11.170 5.611 30.681 1.00 59.03 382 ASP A CA 1
ATOM 3037 C C . ASP A 1 382 ? 10.914 4.121 30.993 1.00 59.03 382 ASP A C 1
ATOM 3039 O O . ASP A 1 382 ? 10.235 3.777 31.960 1.00 59.03 382 ASP A O 1
ATOM 3043 N N . GLN A 1 383 ? 11.388 3.218 30.133 1.00 49.88 383 GLN A N 1
ATOM 3044 C CA . GLN A 1 383 ? 11.278 1.783 30.358 1.00 49.88 383 GLN A CA 1
ATOM 3045 C C . GLN A 1 383 ? 12.566 1.335 31.051 1.00 49.88 383 GLN A C 1
ATOM 3047 O O . GLN A 1 383 ? 13.533 0.975 30.389 1.00 49.88 383 GLN A O 1
ATOM 3052 N N . GLU A 1 384 ? 12.585 1.460 32.379 1.00 45.47 384 GLU A N 1
ATOM 3053 C CA . GLU A 1 384 ? 13.633 0.875 33.213 1.00 45.47 384 GLU A CA 1
ATOM 3054 C C . GLU A 1 384 ? 13.665 -0.640 32.959 1.00 45.47 384 GLU A C 1
ATOM 3056 O O . GLU A 1 384 ? 12.619 -1.297 32.924 1.00 45.47 384 GLU A O 1
ATOM 3061 N N . ASP A 1 385 ? 14.867 -1.167 32.717 1.00 47.09 385 ASP A N 1
ATOM 3062 C CA . ASP A 1 385 ? 15.153 -2.595 32.671 1.00 47.09 385 ASP A CA 1
ATOM 3063 C C . ASP A 1 385 ? 14.658 -3.245 33.972 1.00 47.09 385 ASP A C 1
ATOM 3065 O O . ASP A 1 385 ? 15.350 -3.235 34.986 1.00 47.09 385 ASP A O 1
ATOM 3069 N N . GLU A 1 386 ? 13.483 -3.878 33.955 1.00 44.12 386 GLU A N 1
ATOM 3070 C CA . GLU A 1 386 ? 13.105 -4.884 34.964 1.00 44.12 386 GLU A CA 1
ATOM 3071 C C . GLU A 1 386 ? 13.842 -6.209 34.682 1.00 44.12 386 GLU A C 1
ATOM 3073 O O . GLU A 1 386 ? 13.257 -7.292 34.620 1.00 44.12 386 GLU A O 1
ATOM 3078 N N . GLY A 1 387 ? 15.150 -6.104 34.449 1.00 41.53 387 GLY A N 1
ATOM 3079 C CA . GLY A 1 387 ? 16.091 -7.203 34.338 1.00 41.53 387 GLY A CA 1
ATOM 3080 C C . GLY A 1 387 ? 16.918 -7.292 35.611 1.00 41.53 387 GLY A C 1
ATOM 3081 O O . GLY A 1 387 ? 18.126 -7.082 35.565 1.00 41.53 387 GLY A O 1
ATOM 3082 N N . ASP A 1 388 ? 16.276 -7.607 36.738 1.00 44.09 388 ASP A N 1
ATOM 3083 C CA . ASP A 1 388 ? 16.966 -8.055 37.950 1.00 44.09 388 ASP A CA 1
ATOM 3084 C C . ASP A 1 388 ? 17.615 -9.420 37.664 1.00 44.09 388 ASP A C 1
ATOM 3086 O O . ASP A 1 388 ? 17.075 -10.486 37.969 1.00 44.09 388 ASP A O 1
ATOM 3090 N N . HIS A 1 389 ? 18.786 -9.397 37.031 1.00 46.62 389 HIS A N 1
ATOM 3091 C CA . HIS A 1 389 ? 19.736 -10.490 37.122 1.00 46.62 389 HIS A CA 1
ATOM 3092 C C . HIS A 1 389 ? 20.574 -10.272 38.382 1.00 46.62 389 HIS A C 1
ATOM 3094 O O . HIS A 1 389 ? 21.598 -9.594 38.369 1.00 46.62 389 HIS A O 1
ATOM 3100 N N . GLU A 1 390 ? 20.108 -10.860 39.485 1.00 44.19 390 GLU A N 1
ATOM 3101 C CA . GLU A 1 390 ? 20.959 -11.208 40.622 1.00 44.19 390 GLU A CA 1
ATOM 3102 C C . GLU A 1 390 ? 22.030 -12.193 40.126 1.00 44.19 390 GLU A C 1
ATOM 3104 O O . GLU A 1 390 ? 21.806 -13.402 40.049 1.00 44.19 390 GLU A O 1
ATOM 3109 N N . GLU A 1 391 ? 23.190 -11.672 39.732 1.00 41.50 391 GLU A N 1
ATOM 3110 C CA . GLU A 1 391 ? 24.394 -12.471 39.523 1.00 41.50 391 GLU A CA 1
ATOM 3111 C C . GLU A 1 391 ? 25.171 -12.509 40.849 1.00 41.50 391 GLU A C 1
ATOM 3113 O O . GLU A 1 391 ? 26.094 -11.736 41.097 1.00 41.50 391 GLU A O 1
ATOM 3118 N N . GLU A 1 392 ? 24.734 -13.389 41.754 1.00 48.00 392 GLU A N 1
ATOM 3119 C CA . GLU A 1 392 ? 25.581 -13.887 42.839 1.00 48.00 392 GLU A CA 1
ATOM 3120 C C . GLU A 1 392 ? 26.444 -15.034 42.300 1.00 48.00 392 GLU A C 1
ATOM 3122 O O . GLU A 1 392 ? 25.915 -16.010 41.761 1.00 48.00 392 GLU A O 1
ATOM 3127 N N . GLY A 1 393 ? 27.763 -14.968 42.502 1.00 36.03 393 GLY A N 1
ATOM 3128 C CA . GLY A 1 393 ? 28.601 -16.157 42.356 1.00 36.03 393 GLY A CA 1
ATOM 3129 C C . GLY A 1 393 ? 30.078 -15.916 42.083 1.00 36.03 393 GLY A C 1
ATOM 3130 O O . GLY A 1 393 ? 30.544 -16.160 40.977 1.00 36.03 393 GLY A O 1
ATOM 3131 N N . ASP A 1 394 ? 30.785 -15.485 43.125 1.00 50.94 394 ASP A N 1
ATOM 3132 C CA . ASP A 1 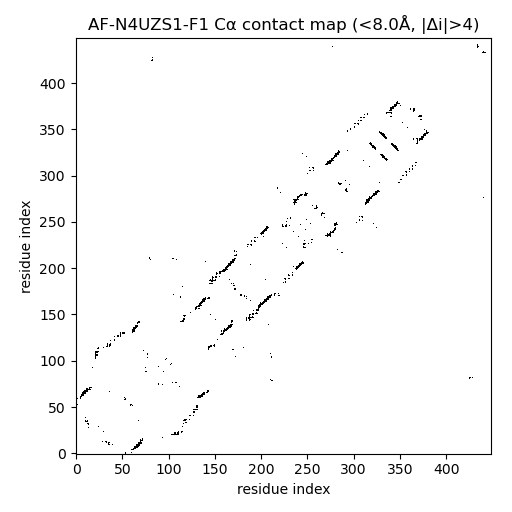394 ? 32.204 -15.690 43.437 1.00 50.94 394 ASP A CA 1
ATOM 3133 C C . ASP A 1 394 ? 33.024 -16.596 42.498 1.00 50.94 394 ASP A C 1
ATOM 3135 O O . ASP A 1 394 ? 32.781 -17.800 42.418 1.00 50.94 394 ASP A O 1
ATOM 3139 N N . HIS A 1 395 ? 34.124 -16.062 41.954 1.00 46.66 395 HIS A N 1
ATOM 3140 C CA . HIS A 1 395 ? 35.353 -16.841 41.804 1.00 46.66 395 HIS A CA 1
ATOM 3141 C C . HIS A 1 395 ? 36.598 -15.987 42.062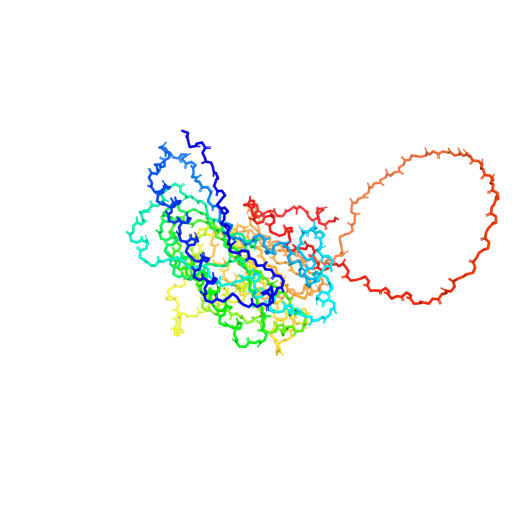 1.00 46.66 395 HIS A C 1
ATOM 3143 O O . HIS A 1 395 ? 36.835 -14.959 41.429 1.00 46.66 395 HIS A O 1
ATOM 3149 N N . GLU A 1 396 ? 37.356 -16.458 43.048 1.00 48.06 396 GLU A N 1
ATOM 3150 C CA . GLU A 1 396 ? 38.629 -15.948 43.532 1.00 48.06 396 GLU A CA 1
ATOM 3151 C C . GLU A 1 396 ? 39.788 -16.205 42.550 1.00 48.06 396 GLU A C 1
ATOM 3153 O O . GLU A 1 396 ? 39.828 -17.215 41.850 1.00 48.06 396 GLU A O 1
ATOM 3158 N N . GLU A 1 397 ? 40.733 -15.267 42.615 1.00 44.69 397 GLU A N 1
ATOM 3159 C CA . GLU A 1 397 ? 42.194 -15.418 42.665 1.00 44.69 397 GLU A CA 1
ATOM 3160 C C . GLU A 1 397 ? 43.040 -16.057 41.542 1.00 44.69 397 GLU A C 1
ATOM 3162 O O . GLU A 1 397 ? 42.934 -17.222 41.170 1.00 44.69 397 GLU A O 1
ATOM 3167 N N . GLU A 1 398 ? 44.048 -15.235 41.219 1.00 48.50 398 GLU A N 1
ATOM 3168 C CA . GLU A 1 398 ? 45.472 -15.518 41.001 1.00 48.50 398 GLU A CA 1
ATOM 3169 C C . GLU A 1 398 ? 45.975 -15.988 39.630 1.00 48.50 398 GLU A C 1
ATOM 3171 O O . GLU A 1 398 ? 45.609 -17.021 39.074 1.00 48.50 398 GLU A O 1
ATOM 3176 N N . GLY A 1 399 ? 46.945 -15.214 39.135 1.00 37.53 399 GLY A N 1
ATOM 3177 C CA . GLY A 1 399 ? 47.766 -15.541 37.982 1.00 37.53 399 GLY A CA 1
ATOM 3178 C C . GLY A 1 399 ? 48.638 -14.368 37.553 1.00 37.53 399 GLY A C 1
ATOM 3179 O O . GLY A 1 399 ? 48.368 -13.753 36.525 1.00 37.53 399 GLY A O 1
ATOM 3180 N N . ASP A 1 400 ? 49.666 -14.069 38.350 1.00 54.94 400 ASP A N 1
ATOM 3181 C CA . ASP A 1 400 ? 50.764 -13.160 38.012 1.00 54.94 400 ASP A CA 1
ATOM 3182 C C . ASP A 1 400 ? 51.420 -13.540 36.678 1.00 54.94 400 ASP A C 1
ATOM 3184 O O . ASP A 1 400 ? 51.865 -14.675 36.517 1.00 54.94 400 ASP A O 1
ATOM 3188 N N . HIS A 1 401 ? 51.580 -12.573 35.773 1.00 49.84 401 HIS A N 1
ATOM 3189 C CA . HIS A 1 401 ? 52.655 -12.589 34.783 1.00 49.84 401 HIS A CA 1
ATOM 3190 C C . HIS A 1 401 ? 53.092 -11.158 34.451 1.00 49.84 401 HIS A C 1
ATOM 3192 O O . HIS A 1 401 ? 52.428 -10.427 33.719 1.00 49.84 401 HIS A O 1
ATOM 3198 N N . GLU A 1 402 ? 54.241 -10.786 35.013 1.00 51.12 402 GLU A N 1
ATOM 3199 C CA . GLU A 1 402 ? 55.128 -9.758 34.478 1.00 51.12 402 GLU A CA 1
ATOM 3200 C C . GLU A 1 402 ? 55.718 -10.259 33.151 1.00 51.12 402 GLU A C 1
ATOM 3202 O O . GLU A 1 402 ? 56.269 -11.359 33.115 1.00 51.12 402 GLU A O 1
ATOM 3207 N N . GLU A 1 403 ? 55.678 -9.451 32.091 1.00 53.06 403 GLU A N 1
ATOM 3208 C CA . GLU A 1 403 ? 56.841 -9.324 31.206 1.00 53.06 403 GLU A CA 1
ATOM 3209 C C . GLU A 1 403 ? 56.828 -7.971 30.484 1.00 53.06 403 GLU A C 1
ATOM 3211 O O . GLU A 1 403 ? 55.845 -7.566 29.861 1.00 53.06 403 GLU A O 1
ATOM 3216 N N . GLU A 1 404 ? 57.944 -7.265 30.646 1.00 49.41 404 GLU A N 1
ATOM 3217 C CA . GLU A 1 404 ? 58.274 -5.965 30.076 1.00 49.41 404 GLU A CA 1
ATOM 3218 C C . GLU A 1 404 ? 58.422 -6.032 28.548 1.00 49.41 404 GLU A C 1
ATOM 3220 O O . GLU A 1 404 ? 58.868 -7.031 27.981 1.00 49.41 404 GLU A O 1
ATOM 3225 N N . GLY A 1 405 ? 58.114 -4.925 27.877 1.00 41.25 405 GLY A N 1
ATOM 3226 C CA . GLY A 1 405 ? 58.335 -4.779 26.444 1.00 41.25 405 GLY A CA 1
ATOM 3227 C C . GLY A 1 405 ? 58.153 -3.339 25.995 1.00 41.25 405 GLY A C 1
ATOM 3228 O O . GLY A 1 405 ? 57.084 -2.967 25.520 1.00 41.25 405 GLY A O 1
ATOM 3229 N N . ASP A 1 406 ? 59.210 -2.549 26.166 1.00 53.69 406 ASP A N 1
ATOM 3230 C CA . ASP A 1 406 ? 59.351 -1.183 25.667 1.00 53.69 406 ASP A CA 1
ATOM 3231 C C . ASP A 1 406 ? 59.117 -1.101 24.154 1.00 53.69 406 ASP A C 1
ATOM 3233 O O . ASP A 1 406 ? 59.823 -1.746 23.379 1.00 53.69 406 ASP A O 1
ATOM 3237 N N . HIS A 1 407 ? 58.205 -0.228 23.725 1.00 51.25 407 HIS A N 1
ATOM 3238 C CA . HIS A 1 407 ? 58.272 0.398 22.407 1.00 51.25 407 HIS A CA 1
ATOM 3239 C C . HIS A 1 407 ? 57.729 1.829 22.474 1.00 51.25 407 HIS A C 1
ATOM 3241 O O . HIS A 1 407 ? 56.528 2.069 22.572 1.00 51.25 407 HIS A O 1
ATOM 3247 N N . GLU A 1 408 ? 58.664 2.775 22.414 1.00 50.22 408 GLU A N 1
ATOM 3248 C CA . GLU A 1 408 ? 58.431 4.146 21.975 1.00 50.22 408 GLU A CA 1
ATOM 3249 C C . GLU A 1 408 ? 58.048 4.133 20.487 1.00 50.22 408 GLU A C 1
ATOM 3251 O O . GLU A 1 408 ? 58.809 3.604 19.676 1.00 50.22 408 GLU A O 1
ATOM 3256 N N . GLU A 1 409 ? 56.934 4.763 20.109 1.00 51.34 409 GLU A N 1
ATOM 3257 C CA . GLU A 1 409 ? 56.909 5.573 18.888 1.00 51.34 409 GLU A CA 1
ATOM 3258 C C . GLU A 1 409 ? 55.813 6.646 18.962 1.00 51.34 409 GLU A C 1
ATOM 3260 O O . GLU A 1 409 ? 54.645 6.381 19.243 1.00 51.34 409 GLU A O 1
ATOM 3265 N N . GLU A 1 410 ? 56.253 7.885 18.756 1.00 49.03 410 GLU A N 1
ATOM 3266 C CA . GLU A 1 410 ? 55.469 9.113 18.704 1.00 49.03 410 GLU A CA 1
ATOM 3267 C C . GLU A 1 410 ? 54.550 9.144 17.471 1.00 49.03 410 GLU A C 1
ATOM 3269 O O . GLU A 1 410 ? 54.939 8.704 16.389 1.00 49.03 410 GLU A O 1
ATOM 3274 N N . GLY A 1 411 ? 53.363 9.750 17.589 1.00 37.78 411 GLY A N 1
ATOM 3275 C CA . GLY A 1 411 ? 52.512 9.969 16.418 1.00 37.78 411 GLY A CA 1
ATOM 3276 C C . GLY A 1 411 ? 51.158 10.622 16.682 1.00 37.78 411 GLY A C 1
ATOM 3277 O O . GLY A 1 411 ? 50.141 9.950 16.626 1.00 37.78 411 GLY A O 1
ATOM 3278 N N . ASP A 1 412 ? 51.197 11.933 16.918 1.00 50.81 412 ASP A N 1
ATOM 3279 C CA . ASP A 1 412 ? 50.238 12.965 16.480 1.00 50.81 412 ASP A CA 1
ATOM 3280 C C . ASP A 1 412 ? 48.729 12.810 16.797 1.00 50.81 412 ASP A C 1
ATOM 3282 O O . ASP A 1 412 ? 47.987 12.043 16.185 1.00 50.81 412 ASP A O 1
ATOM 3286 N N . HIS A 1 413 ? 48.261 13.662 17.713 1.00 46.56 413 HIS A N 1
ATOM 3287 C CA . HIS A 1 413 ? 46.849 13.949 17.958 1.00 46.56 413 HIS A CA 1
ATOM 3288 C C . HIS A 1 413 ? 46.314 14.937 16.912 1.00 46.56 413 HIS A C 1
ATOM 3290 O O . HIS A 1 413 ? 46.867 16.025 16.756 1.00 46.56 413 HIS A O 1
ATOM 3296 N N . GLY A 1 414 ? 45.171 14.634 16.293 1.00 34.69 414 GLY A N 1
ATOM 3297 C CA . GLY A 1 414 ? 44.425 15.640 15.539 1.00 34.69 414 GLY A CA 1
ATOM 3298 C C . GLY A 1 414 ? 43.124 15.142 14.913 1.00 34.69 414 GLY A C 1
ATOM 3299 O O . GLY A 1 414 ? 43.154 14.531 13.852 1.00 34.69 414 GLY A O 1
ATOM 3300 N N . ASP A 1 415 ? 42.014 15.520 15.552 1.00 40.38 415 ASP A N 1
ATOM 3301 C CA . ASP A 1 415 ? 40.620 15.538 15.077 1.00 40.38 415 ASP A CA 1
ATOM 3302 C C . ASP A 1 415 ? 39.847 14.210 14.979 1.00 40.38 415 ASP A C 1
ATOM 3304 O O . ASP A 1 415 ? 39.544 13.679 13.909 1.00 40.38 415 ASP A O 1
ATOM 3308 N N . GLU A 1 416 ? 39.394 13.772 16.157 1.00 38.62 416 GLU A N 1
ATOM 3309 C CA . GLU A 1 416 ? 38.113 13.090 16.352 1.00 38.62 416 GLU A CA 1
ATOM 3310 C C . GLU A 1 416 ? 36.969 14.017 15.899 1.00 38.62 416 GLU A C 1
ATOM 3312 O O . GLU A 1 416 ? 36.753 15.099 16.448 1.00 38.62 416 GLU A O 1
ATOM 3317 N N . SER A 1 417 ? 36.229 13.596 14.872 1.00 38.09 417 SER A N 1
ATOM 3318 C CA . SER A 1 417 ? 34.901 14.136 14.576 1.00 38.09 417 SER A CA 1
ATOM 3319 C C . S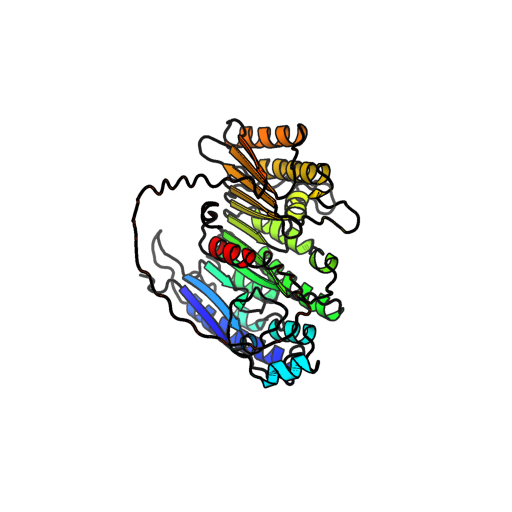ER A 1 417 ? 33.891 13.014 14.753 1.00 38.09 417 SER A C 1
ATOM 3321 O O . SER A 1 417 ? 33.500 12.334 13.806 1.00 38.09 417 SER A O 1
ATOM 3323 N N . ASP A 1 418 ? 33.502 12.823 16.009 1.00 38.91 418 ASP A N 1
ATOM 3324 C CA . ASP A 1 418 ? 32.405 11.954 16.402 1.00 38.91 418 ASP A CA 1
ATOM 3325 C C . ASP A 1 418 ? 31.086 12.593 15.965 1.00 38.91 418 ASP A C 1
ATOM 3327 O O . ASP A 1 418 ? 30.531 13.485 16.609 1.00 38.91 418 ASP A O 1
ATOM 3331 N N . HIS A 1 419 ? 30.573 12.121 14.837 1.00 37.19 419 HIS A N 1
ATOM 3332 C CA . HIS A 1 419 ? 29.146 12.148 14.554 1.00 37.19 419 HIS A CA 1
ATOM 3333 C C . HIS A 1 419 ? 28.705 10.723 14.236 1.00 37.19 419 HIS A C 1
ATOM 3335 O O . HIS A 1 419 ? 28.467 10.359 13.086 1.00 37.19 419 HIS A O 1
ATOM 3341 N N . GLU A 1 420 ? 28.606 9.916 15.288 1.00 35.78 420 GLU A N 1
ATOM 3342 C CA . GLU A 1 420 ? 27.723 8.759 15.299 1.00 35.78 420 GLU A CA 1
ATOM 3343 C C . GLU A 1 420 ? 26.283 9.279 15.379 1.00 35.78 420 GLU A C 1
ATOM 3345 O O . GLU A 1 420 ? 25.793 9.666 16.435 1.00 35.78 420 GLU A O 1
ATOM 3350 N N . ASP A 1 421 ? 25.617 9.334 14.230 1.00 38.69 421 ASP A N 1
ATOM 3351 C CA . ASP A 1 421 ? 24.159 9.461 14.141 1.00 38.69 421 ASP A CA 1
ATOM 3352 C C . ASP A 1 421 ? 23.627 8.195 13.442 1.00 38.69 421 ASP A C 1
ATOM 3354 O O . ASP A 1 421 ? 22.947 8.222 12.414 1.00 38.69 421 ASP A O 1
ATOM 3358 N N . GLU A 1 422 ? 24.021 7.034 13.975 1.00 34.41 422 GLU A N 1
ATOM 3359 C CA . GLU A 1 422 ? 23.562 5.710 13.548 1.00 34.41 422 GLU A CA 1
ATOM 3360 C C . GLU A 1 422 ? 22.404 5.245 14.444 1.00 34.41 422 GLU A C 1
ATOM 3362 O O . GLU A 1 422 ? 22.540 4.361 15.279 1.00 34.41 422 GLU A O 1
ATOM 3367 N N . GLY A 1 423 ? 21.236 5.877 14.299 1.00 30.73 423 GLY A N 1
ATOM 3368 C CA . GLY A 1 423 ? 20.027 5.467 15.035 1.00 30.73 423 GLY A CA 1
ATOM 3369 C C . GLY A 1 423 ? 18.723 5.494 14.236 1.00 30.73 423 GLY A C 1
ATOM 3370 O O . GLY A 1 423 ? 17.701 4.980 14.689 1.00 30.73 423 GLY A O 1
ATOM 3371 N N . PHE A 1 424 ? 18.714 6.074 13.032 1.00 35.81 424 PHE A N 1
ATOM 3372 C CA . PHE A 1 424 ? 17.460 6.423 12.350 1.00 35.81 424 PHE A CA 1
ATOM 3373 C C . PHE A 1 424 ? 16.968 5.389 11.312 1.00 35.81 424 PHE A C 1
ATOM 3375 O O . PHE A 1 424 ? 15.914 5.574 10.702 1.00 35.81 424 PHE A O 1
ATOM 3382 N N . LEU A 1 425 ? 17.713 4.306 11.050 1.00 37.50 425 LEU A N 1
ATOM 3383 C CA . LEU A 1 425 ? 17.632 3.631 9.742 1.00 37.50 425 LEU A CA 1
ATOM 3384 C C . LEU A 1 425 ? 17.160 2.161 9.732 1.00 37.50 425 LEU A C 1
ATOM 3386 O O . LEU A 1 425 ? 16.747 1.703 8.667 1.00 37.50 425 LEU A O 1
ATOM 3390 N N . ASP A 1 426 ? 17.090 1.455 10.866 1.00 32.62 426 ASP A N 1
ATOM 3391 C CA . ASP A 1 426 ? 16.721 0.018 10.895 1.00 32.62 426 ASP A CA 1
ATOM 3392 C C . ASP A 1 426 ? 15.209 -0.280 10.957 1.00 32.62 426 ASP A C 1
ATOM 3394 O O . ASP A 1 426 ? 14.745 -1.399 10.711 1.00 32.62 426 ASP A O 1
ATOM 3398 N N . PHE A 1 427 ? 14.384 0.728 11.235 1.00 39.97 427 PHE A N 1
ATOM 3399 C CA . PHE A 1 427 ? 12.956 0.537 11.505 1.00 39.97 427 PHE A CA 1
ATOM 3400 C C . PHE A 1 427 ? 12.086 0.072 10.307 1.00 39.97 427 PHE A C 1
ATOM 3402 O O . PHE A 1 427 ? 11.163 -0.729 10.510 1.00 39.97 427 PHE A O 1
ATOM 3409 N N . PRO A 1 428 ? 12.328 0.497 9.047 1.00 42.91 428 PRO A N 1
ATOM 3410 C CA . PRO A 1 428 ? 11.454 0.130 7.928 1.00 42.91 428 PRO A CA 1
ATOM 3411 C C . PRO A 1 428 ? 11.467 -1.370 7.593 1.00 42.91 428 PRO A C 1
ATOM 3413 O O . PRO A 1 428 ? 10.459 -1.906 7.127 1.00 42.91 428 PRO A O 1
ATOM 3416 N N . LEU A 1 429 ? 12.579 -2.072 7.841 1.00 36.28 429 LEU A N 1
ATOM 3417 C CA . LEU A 1 429 ? 12.738 -3.495 7.513 1.00 36.28 429 LEU A CA 1
ATOM 3418 C C . LEU A 1 429 ? 11.994 -4.412 8.495 1.00 36.28 429 LEU A C 1
ATOM 3420 O O . LEU A 1 429 ? 11.297 -5.335 8.058 1.00 36.28 429 LEU A O 1
ATOM 3424 N N . ASN A 1 430 ? 12.055 -4.121 9.799 1.00 39.44 430 ASN A N 1
ATOM 3425 C CA . ASN A 1 430 ? 11.296 -4.856 10.819 1.00 39.44 430 ASN A CA 1
ATOM 3426 C C . ASN A 1 430 ? 9.781 -4.635 10.675 1.00 39.44 430 ASN A C 1
ATOM 3428 O O . ASN A 1 430 ? 8.998 -5.583 10.785 1.00 39.44 430 ASN A O 1
ATOM 3432 N N . PHE A 1 431 ? 9.362 -3.420 10.301 1.00 44.00 431 PHE A N 1
ATOM 3433 C CA . PHE A 1 431 ? 7.983 -3.124 9.896 1.00 44.00 431 PHE A CA 1
ATOM 3434 C C . PHE A 1 431 ? 7.531 -3.998 8.706 1.00 44.00 431 PHE A C 1
ATOM 3436 O O . PHE A 1 431 ? 6.457 -4.604 8.750 1.00 44.00 431 PHE A O 1
ATOM 3443 N N . MET A 1 432 ? 8.370 -4.141 7.668 1.00 41.78 432 MET A N 1
ATOM 3444 C CA . MET A 1 432 ? 8.060 -4.954 6.481 1.00 41.78 432 MET A CA 1
ATOM 3445 C C . MET A 1 432 ? 7.934 -6.457 6.767 1.00 41.78 432 MET A C 1
ATOM 3447 O O . MET A 1 432 ? 7.081 -7.118 6.168 1.00 41.78 432 MET A O 1
ATOM 3451 N N . ASN A 1 433 ? 8.756 -7.015 7.658 1.00 40.84 433 ASN A N 1
ATOM 3452 C CA . ASN A 1 433 ? 8.707 -8.446 7.979 1.00 40.84 433 ASN A CA 1
ATOM 3453 C C . ASN A 1 433 ? 7.443 -8.822 8.771 1.00 40.84 433 ASN A C 1
ATOM 3455 O O . ASN A 1 433 ? 6.843 -9.865 8.500 1.00 40.84 433 ASN A O 1
ATOM 3459 N N . ASN A 1 434 ? 6.982 -7.947 9.670 1.00 41.16 434 ASN A N 1
ATOM 3460 C CA . ASN A 1 434 ? 5.775 -8.183 10.467 1.00 41.16 434 ASN A CA 1
ATOM 3461 C C . ASN A 1 434 ? 4.489 -8.047 9.631 1.00 41.16 434 ASN A C 1
ATOM 3463 O O . ASN A 1 434 ? 3.617 -8.918 9.689 1.00 41.16 434 ASN A O 1
ATOM 3467 N N . LEU A 1 435 ? 4.415 -7.043 8.747 1.00 41.53 435 LEU A N 1
ATOM 3468 C CA . LEU A 1 435 ? 3.303 -6.886 7.797 1.00 41.53 435 LEU A CA 1
ATOM 3469 C C . LEU A 1 435 ? 3.171 -8.058 6.808 1.00 41.53 435 LEU A C 1
ATOM 3471 O O . LEU A 1 435 ? 2.055 -8.495 6.528 1.00 41.53 435 LEU A O 1
ATOM 3475 N N . LYS A 1 436 ? 4.288 -8.615 6.315 1.00 40.59 436 LYS A N 1
ATOM 3476 C CA . LYS A 1 436 ? 4.304 -9.733 5.343 1.00 40.59 436 LYS A CA 1
ATOM 3477 C C . LYS A 1 436 ? 3.827 -11.078 5.896 1.00 40.59 436 LYS A C 1
ATOM 3479 O O . LYS A 1 436 ? 3.525 -11.973 5.110 1.00 40.59 436 LYS A O 1
ATOM 3484 N N . LEU A 1 437 ? 3.773 -11.253 7.216 1.00 37.91 437 LEU A N 1
ATOM 3485 C CA . LEU A 1 437 ? 3.405 -12.525 7.850 1.00 37.91 437 LEU A CA 1
ATOM 3486 C C . LEU A 1 437 ? 1.923 -12.616 8.239 1.00 37.91 437 LEU A C 1
ATOM 3488 O O . LEU A 1 437 ? 1.534 -13.561 8.925 1.00 37.91 437 LEU A O 1
ATOM 3492 N N . GLY A 1 438 ? 1.092 -11.630 7.874 1.00 35.91 438 GLY A N 1
ATOM 3493 C CA . GLY A 1 438 ? -0.293 -11.542 8.358 1.00 35.91 438 GLY A CA 1
ATOM 3494 C C . GLY A 1 438 ? -0.392 -11.366 9.882 1.00 35.91 438 GLY A C 1
ATOM 3495 O O . GLY A 1 438 ? -1.486 -11.375 10.451 1.00 35.91 438 GLY A O 1
ATOM 3496 N N . LYS A 1 439 ? 0.752 -11.188 10.555 1.00 40.19 439 LYS A N 1
ATOM 3497 C CA . LYS A 1 439 ? 0.860 -10.858 11.967 1.00 40.19 439 LYS A CA 1
ATOM 3498 C C . LYS A 1 439 ? 0.829 -9.342 12.083 1.00 40.19 439 LYS A C 1
ATOM 3500 O O . LYS A 1 439 ? 1.851 -8.676 12.112 1.00 40.19 439 LYS A O 1
ATOM 3505 N N . LEU A 1 440 ? -0.365 -8.791 12.254 1.00 40.75 440 LEU A N 1
ATOM 3506 C CA . LEU A 1 440 ? -0.541 -7.484 12.899 1.00 40.75 440 LEU A CA 1
ATOM 3507 C C . LEU A 1 440 ? -0.271 -7.607 14.415 1.00 40.75 440 LEU A C 1
ATOM 3509 O O . LEU A 1 440 ? -1.096 -7.257 15.251 1.00 40.75 440 LEU A O 1
ATOM 3513 N N . ILE A 1 441 ? 0.854 -8.233 14.745 1.00 35.09 441 ILE A N 1
ATOM 3514 C CA . ILE A 1 441 ? 1.421 -8.444 16.069 1.00 35.09 441 ILE A CA 1
ATOM 3515 C C . ILE A 1 441 ? 2.913 -8.210 15.842 1.00 35.09 441 ILE A C 1
ATOM 3517 O O . ILE A 1 441 ? 3.589 -9.073 15.282 1.00 35.09 441 ILE A O 1
ATOM 3521 N N . PHE A 1 442 ? 3.391 -7.018 16.198 1.00 40.31 442 PHE A N 1
ATOM 3522 C CA . PHE A 1 442 ? 4.813 -6.819 16.450 1.00 40.31 442 PHE A CA 1
ATOM 3523 C C . PHE A 1 442 ? 5.252 -7.750 17.580 1.00 40.31 442 PHE A C 1
ATOM 3525 O O . PHE A 1 442 ? 4.420 -8.116 18.421 1.00 40.31 442 PHE A O 1
ATOM 3532 N N . PRO A 1 443 ? 6.537 -8.116 17.626 1.00 31.89 443 PRO A N 1
ATOM 3533 C CA . PRO A 1 443 ? 7.081 -8.699 18.831 1.00 31.89 443 PRO A CA 1
ATOM 3534 C C . PRO A 1 443 ? 6.895 -7.745 20.018 1.00 31.89 443 PRO A C 1
ATOM 3536 O O . PRO A 1 443 ? 6.678 -6.540 19.849 1.00 31.89 443 PRO A O 1
ATOM 3539 N N . THR A 1 444 ? 6.916 -8.287 21.231 1.00 32.66 444 THR A N 1
ATOM 3540 C CA . THR A 1 444 ? 6.922 -7.470 22.447 1.00 32.66 444 THR A CA 1
ATOM 3541 C C . THR A 1 444 ? 8.049 -6.439 22.379 1.00 32.66 444 THR A C 1
ATOM 3543 O O . THR A 1 444 ? 9.090 -6.715 21.796 1.00 32.66 444 THR A O 1
ATOM 3546 N N . LEU A 1 445 ? 7.856 -5.262 22.988 1.00 34.38 445 LEU A N 1
ATOM 3547 C CA . LEU A 1 445 ? 8.855 -4.178 23.052 1.00 34.38 445 LEU A CA 1
ATOM 3548 C C . LEU A 1 445 ? 10.259 -4.648 23.500 1.00 34.38 445 LEU A C 1
ATOM 3550 O O . LEU A 1 445 ? 11.234 -4.007 23.139 1.00 34.38 445 LEU A O 1
ATOM 3554 N N . ALA A 1 446 ? 10.348 -5.784 24.203 1.00 29.39 446 ALA A N 1
ATOM 3555 C CA . ALA A 1 446 ? 11.588 -6.465 24.584 1.00 29.39 446 ALA A CA 1
ATOM 3556 C C . ALA A 1 446 ? 12.429 -7.018 23.410 1.00 29.39 446 ALA A C 1
ATOM 3558 O O . ALA A 1 446 ? 13.597 -7.306 23.597 1.00 29.39 446 ALA A O 1
ATOM 3559 N N . GLU A 1 447 ? 11.866 -7.186 22.209 1.00 30.25 447 GLU A N 1
ATOM 3560 C CA . GLU A 1 447 ? 12.603 -7.669 21.022 1.00 30.25 447 GLU A CA 1
ATOM 3561 C C . GLU A 1 447 ? 12.996 -6.518 20.067 1.00 30.25 447 GLU A C 1
ATOM 3563 O O . GLU A 1 447 ? 13.367 -6.756 18.918 1.00 30.25 447 GLU A O 1
ATOM 3568 N N . LEU A 1 448 ? 12.827 -5.260 20.504 1.00 32.69 448 LEU A N 1
ATOM 3569 C CA . LEU A 1 448 ? 13.274 -4.044 19.803 1.00 32.69 448 LEU A CA 1
ATOM 3570 C C . LEU A 1 448 ? 14.502 -3.389 20.474 1.00 32.69 448 LEU A C 1
ATOM 3572 O O . LEU A 1 448 ? 14.870 -2.277 20.089 1.00 32.69 448 LEU A O 1
ATOM 3576 N N . GLN A 1 449 ? 15.088 -4.074 21.459 1.00 28.78 449 GLN A N 1
ATOM 3577 C CA . GLN A 1 449 ? 16.464 -3.911 21.943 1.00 28.78 449 GLN A CA 1
ATOM 3578 C C . GLN A 1 449 ? 17.344 -4.913 21.191 1.00 28.78 449 GLN A C 1
ATOM 3580 O O . GLN A 1 449 ? 18.509 -4.562 20.910 1.00 28.78 449 GLN A O 1
#

Nearest PDB structures (foldseek):
  7fiu-assembly1_A  TM=3.907E-01  e=3.795E-02  Wolbachia endosymbiont of Drosophila melanogaster
  6ljb-assembly1_A  TM=4.542E-01  e=3.895E-01  African swine fever virus pig/Kenya/KEN-50/1950
  6lj9-assembly1_B  TM=4.291E-01  e=7.066E-01  African swine fever virus pig/Kenya/KEN-50/1950
  6tm4-assembly1_AAA  TM=1.663E-01  e=3.587E+00  Streptomyces sp. Tu 6176

InterPro domains:
  IPR046676 Domain of unknown function DUF6546 [PF20183] (196-379)

Solvent-accessible surface area (backbone atoms only — not comparable to full-atom values): 25341 Å² total; per-residue (Å²): 133,75,87,63,56,67,45,82,48,72,42,82,37,76,69,66,53,86,92,50,43,36,34,64,67,49,74,68,54,49,53,49,38,22,49,53,50,29,52,54,51,50,54,50,45,48,55,44,32,73,46,75,60,53,88,63,98,79,46,75,49,21,32,41,35,47,37,48,36,33,74,36,53,78,63,59,80,62,93,72,52,91,71,62,97,68,97,63,88,66,55,69,67,58,56,49,37,47,75,68,64,74,48,47,69,67,27,24,53,42,29,53,32,45,68,60,44,44,52,62,78,76,58,55,84,73,50,56,58,21,62,33,35,24,31,42,36,33,48,48,94,23,31,41,34,41,22,25,72,37,27,26,50,47,31,59,30,33,64,44,24,31,33,40,37,46,28,26,54,41,61,65,52,92,52,74,72,34,54,54,58,40,48,46,43,51,40,9,55,34,24,32,39,73,32,57,40,85,58,30,34,35,41,36,41,36,48,44,75,56,69,49,95,88,53,62,66,68,69,73,66,58,67,48,68,71,43,25,50,30,49,47,64,51,45,38,73,17,30,33,40,34,33,32,77,57,36,37,42,64,57,39,43,47,61,67,69,52,53,42,88,45,102,83,28,64,66,77,77,79,54,22,68,55,23,29,35,41,37,33,22,31,70,34,61,44,53,104,87,46,70,28,38,88,78,29,58,64,54,47,37,53,50,53,37,48,49,32,61,49,50,64,40,26,79,43,51,34,37,37,40,37,33,44,73,40,80,71,58,36,38,43,36,39,42,48,55,98,76,38,26,39,39,40,36,40,21,68,57,93,80,72,79,47,73,67,34,53,55,39,43,38,54,38,16,45,70,71,60,65,30,69,58,44,72,47,78,43,56,72,82,76,72,74,80,88,68,85,73,84,82,81,79,89,82,84,86,89,80,92,77,90,79,91,79,91,76,92,79,89,82,82,90,83,80,88,78,87,74,86,79,88,79,86,62,70,62,68,60,60,55,50,57,31,63,74,66,79,37,96,54,74,74,61,78,81,75,78,114

Organism: Colletotrichum orbiculare (strain 104-T / ATCC 96160 / CBS 514.97 / LARS 414 / MAFF 240422) (NCBI:txid1213857)

Sequence (449 aa):
MALVKRIDLRIALREYDCKECDRKEDPATIKYNNAIFTKAMTTLLQTLSQWKPASGEAAEGIELRIKPMSSSDSQHEYPSNPQLPISRPYTESHKQAFRNRQISSSGACTRMLGSVLQMDSEVWDSIAKVPVVTSFSISCLSYRALAASTAERLMSCLNRLEEVIYEYWEFIDPAPSATVDRQARADGAKGLLRCLPSSVRSLTVWRSHLFIQGTDPDLILKTFPDLSAAALEASYDRKNVAFSFNIWADAFFGGHLRKPDEPDGFGRRRQWKDLERLALNFDNTIRAHEPAIHDNPKVLGSFLANVARAIEDMPSLRLMEIWAHSGPHCLIRYEVSDSETKLTIVAEFDVELSKAVLKAWRRVADKHTRASLVWEVKRRGDQEDEGDHEEEGDHEEEGDHEEEGDHEEEGDHGDESDHEDEGFLDFPLNFMNNLKLGKLIFPTLAELQ

Secondary structure (DSSP, 8-state):
-----EEEEEEEPPP--TTTTTSPPPHHHHHHHHHHHHHHHHHHHHHHHTPPPPSSTT---EEEEEEEE-GGGGTS--TT-TT--------HHHHHHHHTT-S-HHHHHHHHH-SPB---TTGGGG----TTEEEEEE-GGG---B-HHHHHHHHHH-TT--EEEEEEEEE--SSHHHHHHHHHHHHHHHHHHHT--TT--EEEEEEEEE--TT--HHHHH---HHHHHHHHHHHTT-SEEEEESSSBHHHHHHHHHS-TTSTT--SSPP--SS--EEEEEE-SS--TTS--TTT-HHHHHHHHHHHHHHHTT-TT--EEEEEE-SSS-EEEEEEE-SS-EEEEEEESS--PPPHHHHHHHHHHHHHHTSSPEEEEEEETT------------------------------------------SSSHHHHHHHHHHTT---PPPGGG--

Radius of gyration: 25.87 Å; Cα contacts (8 Å, |Δi|>4): 746; chains: 1; bounding box: 84×59×71 Å

Foldseek 3Di:
DPPAAED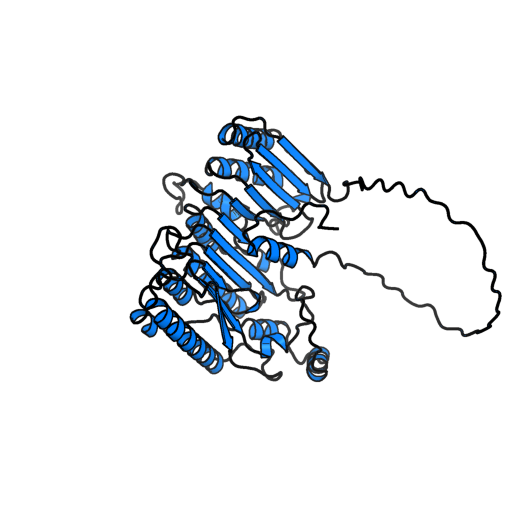EAEQAADADDPVQLLAAQDPVSLVRRLVSVQVSVLVVLQVLLPDDFDDDPPRRFHAYEYAYAHPNLLQQDQPQAPQDPDDDDHDVVNVVCVVVVVHDSLSNLNRSLHAAHEHDPVSLVVRAARARHAEYEYAQNNSHFHFLVRLLSVQVRPQNHAYYAYEHEQEQDPDPVSVVRNVRRLSRLLSNLQRHHLNHAYYHYHYDYDDDPPRDVVSQVDAPLSSLLSLLVSQQSYAEYAYYSHNALCSNLVVLPDDLPPPSRDDPRGASARHAEEEHEHEQPPDPPDHGCLVDLVVVQVSLLSVLVNLLRHQNHAWYWYWHPDDWTWIWIWGDDLAATETEIETQHDHDHDPSSLVSNQVSGCRHRVHGYHYYYHHPPPDPPPPPPPPDDDDDDDDDDDDDDDDDDDDDDDDDPDDPPPDDHHPVVLVVVCSVVVNPPRPDPVVVD

pLDDT: mean 78.82, std 20.78, range [28.78, 98.19]

Mean predicted aligned error: 10.88 Å